Protein 3T4L (pdb70)

B-factor: mean 28.19, std 18.7, range [12.08, 226.77]

Nearest PDB structures (foldseek):
  3t4q-assembly1_A  TM=1.003E+00  e=9.160E-62  Arabidopsis thaliana
  3t4s-assembly1_A  TM=1.003E+00  e=8.574E-62  Arabidopsis thaliana
  3t4t-assembly1_B  TM=9.879E-01  e=2.919E-58  Arabidopsis thaliana
  8if3-assembly1_A  TM=5.049E-01  e=4.029E-02  Homo sapiens
  8hmb-assembly1_E  TM=4.706E-01  e=6.837E-02  Homo sapiens

Solvent-accessible surface area: 26012 Å² total; per-residue (Å²): 136,80,108,49,79,118,103,124,78,77,107,78,0,44,70,29,0,48,80,7,3,134,69,4,60,83,52,3,54,50,1,25,53,11,0,62,11,4,6,14,1,0,4,2,0,36,73,78,42,145,98,49,2,8,72,59,138,7,1,11,49,8,0,58,85,2,43,98,5,7,41,3,20,36,2,1,7,0,4,32,36,2,35,57,177,57,24,151,140,13,28,215,145,58,136,58,62,0,57,19,24,119,185,38,89,93,11,63,112,127,131,36,0,0,0,2,10,11,2,19,97,59,5,59,77,26,51,8,17,3,18,21,48,12,96,67,16,79,85,1,4,46,35,0,12,67,65,24,150,18,3,3,2,30,19,32,141,15,54,112,61,122,56,33,0,1,15,1,5,13,13,4,32,110,99,81,51,53,159,136,30,77,73,137,64,49,46,76,4,1,5,0,4,0,17,4,17,0,8,2,67,42,51,0,106,86,26,12,42,134,40,98,29,45,136,47,10,5,15,24,1,54,2,46,53,82,95,106,76,73,66,65,2,33,34,134,104,79,26,22,180,103,37,47,41,97,1,186,13,96,9,56,9,113,110,30,111,14,53,0,27,0,40,23,83,101,105,95,51,96,119,100,129,108,77,105,74,0,45,62,29,0,48,81,9,3,136,66,4,58,81,56,2,53,43,0,24,53,8,0,62,12,6,6,14,2,0,3,1,0,35,61,75,47,143,111,50,8,6,65,56,141,10,3,14,50,10,1,61,86,2,41,97,3,8,45,6,18,38,3,1,8,0,4,28,38,2,42,57,158,61,30,134,95,18,33,159,148,49,138,49,63,0,60,20,24,117,171,36,73,95,10,69,108,128,132,38,0,0,0,2,10,10,2,19,100,60,5,59,80,22,69,6,20,3,20,21,49,15,98,67,10,78,86,1,5,44,35,0,13,69,65,25,144,15,3,2,2,30,18,28,144,16,55,115,60,121,57,35,0,0,14,1,5,12,12,3,29,99,94,82,51,52,166,144,29,78,73,139,68,45,47,76,3,1,4,0,4,0,18,3,18,2,8,4,78,45,50,3,84,89,41,5,26,138,44,96,37,54,156,47,8,33,23,13,1,34,2,48,53,84,94,104,78,67,67,26,5,23,40,74,152,99,154,143,54,44,39,106,4,164,6,85,11,53,9,110,108,30,112,13,50,0,13,0,89,24,106,181

Organism: Arabidopsis thaliana (NCBI:txid3702)

Sequence (529 aa):
MDDANKIRRREEVLVSMCDQRARMLLQDDQQFFSVSVNHVHALAILVSTFHYHKNPSAIDQEETFAEYTARTAFEERPLLSGVAYAEKVVVNFFEREMMFERRQHNWVVIKTMDRGEPSPVRDEYAPVIFSQDSVSYLESLDMMMMSGEEDRENILRARETGKKAVLTSPFRLLETHHLGVVLTFPVYKSSLPENPTVEERIAATAGYLLGGAFFDVESLVENLLGQLAGNQAIVVHVYDITNASDPLVVMYGNEEADRSLSHESKLDFGDPFRKKHKMICRYHQDDANKIRREEVLVSSMCDQRARMLQDQFFSVSVNHVHALAILLVSTFHYHKNPSAIDQETTFAEYTARTAFERPLLSGVAYAEKVVNFEREEMFERRQQHNWVVIKTMMDRRGEPSPVRDEYAPVIFSQDSVSYLEESLDMMSGEEDRENILRARETGKAVLTSPFRLLETHHLGVVLTFPVYKSSLPENPTVEERRIAATAGYLGGAFDVESLVENNLLGQQLAGNQAIVVHVYDITNASDPLVMYGNQDESLSHEESKLDFGDPFRKKHKMICRYHQQ

Secondary structure (DSSP, 8-state):
--HHHHHHHHHHHHHHHHHHHHHHHHHHHHHHHHHHHHHHHIIIIIIISSS----HHHHHHHHHHTGGG-TTEEEEEEEE-EEGGGHHHHHHHHTS--B-TTT-PBPPP-SEE-BEEEE-GGGGGGBTBBGGGSHHHHHHHHHHHHHSS-EEPPPEEPTTT--EEEEEEEEEE-TTPPSS--HHHHHHTEEEEEEEEE-IIIIIHHHHHTSTTGGGEEEEEEE-SSTTS-EEEE------TT--EEEEE--S-TT--EEEEEEE--/--HHHHHHHHHHHHHHHHHHHHHHHHHHHHHHHHHHHHHHHIIIIIISSS----HHHHHHHHHHTGGG-TTEEEEEEEE-EEGGGHHHHHHHHTS--B-TTT-PBPPP-SEE-BEEEE-GGGGGGBTBBGGGSHHHHHHHHHHHHHSS-EEPPPEEPTTT--EEEEEEEEEE-TTPPSS--HHHHHHHEEEEEEEEEEIIIIIHHHHHTSTTGGGEEEEEEE-SSTTS-EEEES------EEEEEE--S-TT--EEEEEEE--

Foldseek 3Di:
DDPVVVVVVQVVQQVVQQVLQVVVQVLLVQQQVVLVVVLVVCCVQPPVDVHHPDAQVNLQVVCVVCVVSRQQFQWKFWWWKAAQVCQVVVCVVVVHAAAEQVPRHHDDDDRIFTQTRYIHPSVVVSHRYTLCNDPQSVVQFLVQLQVQGKDKGAWFQDPPVRATWIKIKHWHFAPQQDPVHHSVSSVVGTTTIMMTTRRCAPRVCVVLVVDPCSLFKFKWKWWCLPVVDIDTRYGDAQFDPPDKDKHAHDSDHPSIGMIMMMTTND/DVVVVVVVLVVQCVLQQVLQVLVQVLLVQQQVVLVVVLVVCQVQVFVDPPHNDAQVRLQVVCVVCVVSHQQFLWKFWWWKDAQVCQVVVCVVLVHAQAEQPPRHHDDDDRIFTQTGHIHPSVVVRHRYTLCNDPQSVVQFLVQQLVQGKDKGAWFQDPPVRATWIKIKHWHFHPQQDPPHHSVSSVVGTTTIMMTTRRCRPRVCVVSVVDPPNLFKFKWKWWCLPVVDIHTRDGDDDPPDKDKHAHDSDHPSIGMIMIMDTPD

InterPro domains:
  IPR000836 Phosphoribosyltransferase domain [cd06223] (891-974)
  IPR001789 Signal transduction response regulator, receiver domain [PF00072] (947-1067)
  IPR001789 Signal transduction response regulator, receiver domain [PS50110] (786-920)
  IPR001789 Signal transduction response regulator, receiver domain [PS50110] (946-1071)
  IPR001789 Signal transduction response regulator, receiver domain [SM00448] (945-1067)
  IPR003594 Histidine kinase/HSP90-like ATPase domain [PF02518] (679-756)
  IPR003594 Histidine kinase/HSP90-like ATPase domain [SM00387] (584-760)
  IPR003661 Signal transduction histidine kinase, dimerisation/phosphoacceptor domain [PF00512] (472-537)
  IPR003661 Signal transduction histidine kinase, dimerisation/phosphoacceptor domain [SM00388] (472-537)
  IPR003661 Signal transduction histidine kinase, dimerisation/phosphoacceptor domain [cd00082] (472-533)
  IPR004358 Signal transduction histidine kinase-related protein, C-terminal [PR00344] (685-699)
  IPR004358 Signal transduction histidine kinase-related protein, C-terminal [PR00344] (703-713)
  IPR004358 Signal transduction histidine kinase-related protein, C-terminal [PR00344] (720-738)
  IPR005467 Histidine kinase domain [PS50109] (479-760)
  IPR006189 CHASE domain [PF03924] (201-382)
  IPR006189 CHASE domain [PS50839] (198-411)
  IPR006189 CHASE domain [SM01079] (198-384)
  IPR011006 CheY-like superfamily [SSF52172] (781-922)
  IPR011006 CheY-like superfamily [SSF52172] (943-1069)
  IPR036097 Signal transduction histidine kinase, dimerisation/phosphoacceptor domain superfamily [SSF47384] (458-538)

GO terms:
  GO:0009885 transmembrane histidine kinase cytokinin receptor activity (F, IDA)
  GO:0000160 phosphorelay signal transduction system (P, IDA)
  GO:0004673 protein histidine kinase activity (F, EXP)
  GO:0016036 cellular response to phosphate starvation (P, IMP)
  GO:1902358 sulfate transmembrane transport (P, IMP)
  GO:0048509 regulation of meristem development (P, IMP)
  GO:0071329 cellular response to sucrose stimulus (P, IMP)
  GO:0005515 protein binding (F, IPI)
  GO:0043424 protein histidine kinase binding (F, IPI)
  GO:0019899 enzyme binding (F, IPI)
  GO:0019901 protein kinase binding (F, IPI)
  GO:0004673 protein histidine kinase activity (F, IDA)
  GO:0004721 phosphoprotein phosphatase activity (F, IDA)
  GO:0042742 defense response to bacterium (P, IDA)
  GO:0009414 response to water deprivation (P, IEP)
  GO:0009884 cytokinin receptor activity (F, IDA)
  GO:0009736 cytokinin-activated signaling pathway (P, TAS)
  GO:0009884 cytokinin receptor activity (F, TAS)
  GO:0006468 protein phosphorylation (P, IGI)
  GO:0005783 endoplasmic reticulum (C, HDA)

Radius of gyration: 25.96 Å; Cα contacts (8 Å, |Δi|>4): 1117; chains: 2; bounding box: 63×58×78 Å

CATH classification: 6.10.250.1190 (+1 more: 3.30.450.350)

Structure (mmCIF, N/CA/C/O backbone):
data_3T4L
#
_entry.id   3T4L
#
_cell.length_a   59.790
_cell.length_b   59.790
_cell.length_c   297.280
_cell.angle_alpha   90.00
_cell.angle_beta   90.00
_cell.angle_gamma   120.00
#
_symmetry.space_group_name_H-M   'P 32 2 1'
#
loop_
_entity.id
_entity.type
_entity.pdbx_description
1 polymer 'Histidine kinase 4'
2 non-polymer (2E)-2-methyl-4-(9H-purin-6-ylamino)but-2-en-1-ol
3 non-polymer 'MALONATE ION'
4 water water
#
loop_
_atom_site.group_PDB
_atom_site.id
_atom_site.type_symbol
_atom_site.label_atom_id
_atom_site.label_alt_id
_atom_site.label_comp_id
_atom_site.label_asym_id
_atom_site.label_entity_id
_atom_site.label_seq_id
_atom_site.pdbx_PDB_ins_code
_atom_site.Cartn_x
_atom_site.Cartn_y
_atom_site.Cartn_z
_atom_site.occupancy
_atom_site.B_iso_or_equiv
_atom_site.auth_seq_id
_atom_site.auth_comp_id
_atom_site.auth_asym_id
_atom_site.auth_atom_id
_atom_site.pdbx_PDB_model_num
ATOM 1 N N . MET A 1 1 ? -4.256 12.681 71.690 1.00 85.34 126 MET A N 1
ATOM 2 C CA . MET A 1 1 ? -3.177 12.105 72.539 1.00 87.89 126 MET A CA 1
ATOM 3 C C . MET A 1 1 ? -3.100 10.585 72.386 1.00 83.90 126 MET A C 1
ATOM 4 O O . MET A 1 1 ? -2.059 10.050 71.996 1.00 81.93 126 MET A O 1
ATOM 6 N N . ASP A 1 2 ? -4.222 9.918 72.673 1.00 83.52 127 ASP A N 1
ATOM 7 C CA . ASP A 1 2 ? -4.312 8.447 72.846 1.00 81.47 127 ASP A CA 1
ATOM 8 C C . ASP A 1 2 ? -3.543 7.618 71.805 1.00 75.64 127 ASP A C 1
ATOM 9 O O . ASP A 1 2 ? -3.465 8.004 70.632 1.00 71.32 127 ASP A O 1
ATOM 14 N N . ASP A 1 3 ? -2.988 6.479 72.237 1.00 75.24 128 ASP A N 1
ATOM 15 C CA . ASP A 1 3 ? -2.349 5.526 71.312 1.00 71.09 128 ASP A CA 1
ATOM 16 C C . ASP A 1 3 ? -3.368 4.916 70.336 1.00 66.16 128 ASP A C 1
ATOM 17 O O . ASP A 1 3 ? -3.081 4.769 69.151 1.00 63.27 128 ASP A O 1
ATOM 22 N N . ALA A 1 4 ? -4.552 4.562 70.835 1.00 66.30 129 ALA A N 1
ATOM 23 C CA . ALA A 1 4 ? -5.626 4.037 69.975 1.00 62.91 129 ALA A CA 1
ATOM 24 C C . ALA A 1 4 ? -6.062 5.073 68.932 1.00 60.37 129 ALA A C 1
ATOM 25 O O . ALA A 1 4 ? -6.264 4.745 67.756 1.00 57.21 129 ALA A O 1
ATOM 27 N N . ASN A 1 5 ? -6.206 6.321 69.372 1.00 62.06 130 ASN A N 1
ATOM 28 C CA . ASN A 1 5 ? -6.557 7.430 68.476 1.00 60.57 130 ASN A CA 1
ATOM 29 C C . ASN A 1 5 ? -5.479 7.738 67.439 1.00 57.45 130 ASN A C 1
ATOM 30 O O . ASN A 1 5 ? -5.796 8.200 66.331 1.00 54.70 130 ASN A O 1
ATOM 35 N N . LYS A 1 6 ? -4.218 7.480 67.801 1.00 57.63 131 LYS A N 1
ATOM 36 C CA . LYS A 1 6 ? -3.093 7.632 66.874 1.00 55.98 131 LYS A CA 1
ATOM 37 C C . LYS A 1 6 ? -3.104 6.585 65.759 1.00 52.89 131 LYS A C 1
ATOM 38 O O . LYS A 1 6 ? -2.749 6.902 64.623 1.00 51.09 131 LYS A O 1
ATOM 44 N N . ILE A 1 7 ? -3.488 5.344 66.064 1.00 51.91 132 ILE A N 1
ATOM 45 C CA . ILE A 1 7 ? -3.594 4.319 65.011 1.00 50.11 132 ILE A CA 1
ATOM 46 C C . ILE A 1 7 ? -4.641 4.735 63.971 1.00 47.78 132 ILE A C 1
ATOM 47 O O . ILE A 1 7 ? -4.390 4.652 62.767 1.00 46.88 132 ILE A O 1
ATOM 52 N N . ARG A 1 8 ? -5.785 5.216 64.443 1.00 47.55 133 ARG A N 1
ATOM 53 C CA . ARG A 1 8 ? -6.842 5.711 63.559 1.00 46.94 133 ARG A CA 1
ATOM 54 C C . ARG A 1 8 ? -6.410 6.955 62.759 1.00 45.91 133 ARG A C 1
ATOM 55 O O . ARG A 1 8 ? -6.774 7.106 61.589 1.00 44.66 133 ARG A O 1
ATOM 63 N N . ARG A 1 9 ? -5.663 7.844 63.408 1.00 46.19 134 ARG A N 1
ATOM 64 C CA A ARG A 1 9 ? -5.053 9.015 62.760 0.33 46.23 134 ARG A CA 1
ATOM 65 C CA B ARG A 1 9 ? -5.086 9.017 62.738 0.67 46.23 134 ARG A CA 1
ATOM 66 C C . ARG A 1 9 ? -4.203 8.608 61.556 1.00 45.49 134 ARG A C 1
ATOM 67 O O . ARG A 1 9 ? -4.285 9.218 60.474 1.00 44.96 134 ARG A O 1
ATOM 82 N N . GLU A 1 10 ? -3.378 7.576 61.739 1.00 46.47 135 GLU A N 1
ATOM 83 C CA . GLU A 1 10 ? -2.545 7.083 60.647 1.00 48.00 135 GLU A CA 1
ATOM 84 C C . GLU A 1 10 ? -3.396 6.409 59.581 1.00 47.96 135 GLU A C 1
ATOM 85 O O . GLU A 1 10 ? -3.147 6.580 58.392 1.00 47.68 135 GLU A O 1
ATOM 91 N N . GLU A 1 11 ? -4.400 5.647 60.005 1.00 24.99 136 GLU A N 1
ATOM 92 C CA . GLU A 1 11 ? -5.311 4.992 59.049 1.00 25.39 136 GLU A CA 1
ATOM 93 C C . GLU A 1 11 ? -5.981 5.997 58.121 1.00 24.06 136 GLU A C 1
ATOM 94 O O . GLU A 1 11 ? -6.150 5.726 56.914 1.00 23.52 136 GLU A O 1
ATOM 100 N N . VAL A 1 12 ? -6.377 7.145 58.674 1.00 23.48 137 VAL A N 1
ATOM 101 C CA . VAL A 1 12 ? -7.039 8.190 57.887 1.00 22.57 137 VAL A CA 1
ATOM 102 C C . VAL A 1 12 ? -6.021 8.811 56.906 1.00 22.31 137 VAL A C 1
ATOM 103 O O . VAL A 1 12 ? -6.347 9.036 55.746 1.00 22.10 137 VAL A O 1
ATOM 107 N N . LEU A 1 13 ? -4.807 9.087 57.372 1.00 22.21 138 LEU A N 1
ATOM 108 C CA . LEU A 1 13 ? -3.759 9.679 56.509 1.00 22.19 138 LEU A CA 1
ATOM 109 C C . LEU A 1 13 ? -3.488 8.755 55.321 1.00 23.11 138 LEU A C 1
ATOM 110 O O . LEU A 1 13 ? -3.417 9.227 54.161 1.00 22.60 138 LEU A O 1
ATOM 115 N N . VAL A 1 14 ? -3.328 7.462 55.590 1.00 23.83 139 VAL A N 1
ATOM 116 C CA . VAL A 1 14 ? -3.108 6.470 54.544 1.00 24.24 139 VAL A CA 1
ATOM 117 C C . VAL A 1 14 ? -4.223 6.504 53.497 1.00 23.54 139 VAL A C 1
ATOM 118 O O . VAL A 1 14 ? -3.977 6.572 52.284 1.00 23.43 139 VAL A O 1
ATOM 122 N N . SER A 1 15 ? -5.460 6.426 53.981 1.00 23.04 140 SER A N 1
ATOM 123 C CA . SER A 1 15 ? -6.634 6.444 53.104 1.00 22.62 140 SER A CA 1
ATOM 124 C C . SER A 1 15 ? -6.712 7.722 52.269 1.00 21.54 140 SER A C 1
ATOM 125 O O . SER A 1 15 ? -6.970 7.663 51.052 1.00 21.82 140 SER A O 1
ATOM 128 N N . MET A 1 16 ? -6.491 8.867 52.899 1.00 21.13 141 MET A N 1
ATOM 129 C CA . MET A 1 16 ? -6.579 10.166 52.219 1.00 21.06 141 MET A CA 1
ATOM 130 C C . MET A 1 16 ? -5.495 10.323 51.157 1.00 21.38 141 MET A C 1
ATOM 131 O O . MET A 1 16 ? -5.752 10.826 50.058 1.00 20.90 141 MET A O 1
ATOM 136 N N . CYS A 1 17 ? -4.293 9.891 51.513 1.00 21.99 142 CYS A N 1
ATOM 137 C CA . CYS A 1 17 ? -3.155 9.990 50.614 1.00 22.15 142 CYS A CA 1
ATOM 138 C C . CYS A 1 17 ? -3.337 9.035 49.440 1.00 23.05 142 CYS A C 1
ATOM 139 O O . CYS A 1 17 ? -3.195 9.432 48.268 1.00 22.82 142 CYS A O 1
ATOM 142 N N . ASP A 1 18 ? -3.650 7.786 49.731 1.00 22.36 143 ASP A N 1
ATOM 143 C CA . ASP A 1 18 ? -3.862 6.794 48.672 1.00 22.94 143 ASP A CA 1
ATOM 144 C C . ASP A 1 18 ? -4.965 7.229 47.727 1.00 21.54 143 ASP A C 1
ATOM 145 O O . ASP A 1 18 ? -4.853 7.016 46.510 1.00 21.86 143 ASP A O 1
ATOM 150 N N . GLN A 1 19 ? -6.033 7.833 48.249 1.00 20.40 144 GLN A N 1
ATOM 151 C CA . GLN A 1 19 ? -7.109 8.274 47.369 1.00 20.34 144 GLN A CA 1
ATOM 152 C C . GLN A 1 19 ? -6.646 9.401 46.450 1.00 20.06 144 GLN A C 1
ATOM 153 O O . GLN A 1 19 ? -6.960 9.410 45.256 1.00 21.10 144 GLN A O 1
ATOM 159 N N . ARG A 1 20 ? -5.906 10.350 47.002 1.00 20.11 145 ARG A N 1
ATOM 160 C CA . ARG A 1 20 ? -5.401 11.457 46.198 1.00 19.78 145 ARG A CA 1
ATOM 161 C C . ARG A 1 20 ? -4.430 10.963 45.122 1.00 19.83 145 ARG A C 1
ATOM 162 O O . ARG A 1 20 ? -4.453 11.466 43.985 1.00 19.18 145 ARG A O 1
ATOM 170 N N . ALA A 1 21 ? -3.594 9.984 45.472 1.00 20.14 146 ALA A N 1
ATOM 171 C CA . ALA A 1 21 ? -2.668 9.406 44.493 1.00 20.83 146 ALA A CA 1
ATOM 172 C C . ALA A 1 21 ? -3.439 8.724 43.354 1.00 20.56 146 ALA A C 1
ATOM 173 O O . ALA A 1 21 ? -3.108 8.920 42.185 1.00 19.58 146 ALA A O 1
ATOM 175 N N . ARG A 1 22 ? -4.466 7.958 43.686 1.00 20.97 147 ARG A N 1
ATOM 176 C CA . ARG A 1 22 ? -5.267 7.262 42.681 1.00 21.70 147 ARG A CA 1
ATOM 177 C C . ARG A 1 22 ? -5.887 8.288 41.752 1.00 20.81 147 ARG A C 1
ATOM 178 O O . ARG A 1 22 ? -5.882 8.101 40.533 1.00 20.19 147 ARG A O 1
ATOM 186 N N . MET A 1 23 ? -6.418 9.365 42.325 1.00 20.64 148 MET A N 1
ATOM 187 C CA . MET A 1 23 ? -7.093 10.400 41.536 1.00 20.96 148 MET A CA 1
ATOM 188 C C . MET A 1 23 ? -6.125 11.076 40.580 1.00 20.34 148 MET A C 1
ATOM 189 O O . MET A 1 23 ? -6.446 11.292 39.396 1.00 20.93 148 MET A O 1
ATOM 194 N N . LEU A 1 24 ? -4.939 11.399 41.070 1.00 19.59 149 LEU A N 1
ATOM 195 C CA A LEU A 1 24 ? -3.942 12.049 40.252 0.50 19.21 149 LEU A CA 1
ATOM 196 C CA B LEU A 1 24 ? -3.928 12.062 40.232 0.50 19.70 149 LEU A CA 1
ATOM 197 C C . LEU A 1 24 ? -3.500 11.124 39.122 1.00 19.21 149 LEU A C 1
ATOM 198 O O . LEU A 1 24 ? -3.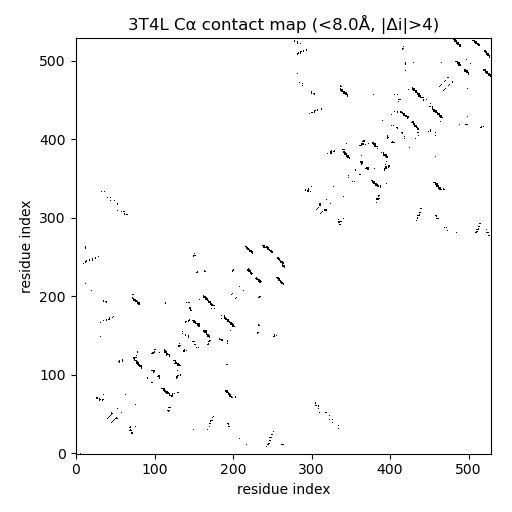412 11.526 37.960 1.00 19.18 149 LEU A O 1
ATOM 207 N N . GLN A 1 25 ? -3.223 9.874 39.463 1.00 19.64 150 GLN A N 1
ATOM 208 C CA . GLN A 1 25 ? -2.756 8.893 38.484 1.00 19.72 150 GLN A CA 1
ATOM 209 C C . GLN A 1 25 ? -3.841 8.662 37.424 1.00 19.78 150 GLN A C 1
ATOM 210 O O . GLN A 1 25 ? -3.555 8.607 36.224 1.00 18.89 150 GLN A O 1
ATOM 216 N N . ASP A 1 26 ? -5.087 8.529 37.848 1.00 19.38 151 ASP A N 1
ATOM 217 C CA A ASP A 1 26 ? -6.170 8.259 36.906 0.61 20.43 151 ASP A CA 1
ATOM 218 C CA B ASP A 1 26 ? -6.185 8.281 36.902 0.39 20.38 151 ASP A CA 1
ATOM 219 C C . ASP A 1 26 ? -6.409 9.455 35.976 1.00 19.84 151 ASP A C 1
ATOM 220 O O . ASP A 1 26 ? -6.581 9.285 34.759 1.00 20.48 151 ASP A O 1
ATOM 229 N N . GLN A 1 27 ? -6.417 10.658 36.538 1.00 19.51 152 GLN A N 1
ATOM 230 C CA A GLN A 1 27 ? -6.567 11.911 35.790 0.35 19.90 152 GLN A CA 1
ATOM 231 C CA B GLN A 1 27 ? -6.649 11.821 35.714 0.65 19.79 152 GLN A CA 1
ATOM 232 C C . GLN A 1 27 ? -5.499 12.047 34.723 1.00 19.65 152 GLN A C 1
ATOM 233 O O . GLN A 1 27 ? -5.734 12.478 33.583 1.00 19.89 152 GLN A O 1
ATOM 244 N N . PHE A 1 28 ? -4.269 11.726 35.107 1.00 19.03 153 PHE A N 1
ATOM 245 C CA A PHE A 1 28 ? -3.155 11.854 34.184 0.54 19.17 153 PHE A CA 1
ATOM 246 C CA B PHE A 1 28 ? -3.113 11.803 34.230 0.46 18.90 153 PHE A CA 1
ATOM 247 C C . PHE A 1 28 ? -3.297 10.817 33.075 1.00 18.43 153 PHE A C 1
ATOM 248 O O . PHE A 1 28 ? -3.065 11.129 31.904 1.00 18.48 153 PHE A O 1
ATOM 263 N N . SER A 1 29 ? -3.679 9.608 33.434 1.00 17.91 154 SER A N 1
ATOM 264 C CA . SER A 1 29 ? -3.891 8.540 32.464 1.00 18.73 154 SER A CA 1
ATOM 265 C C . SER A 1 29 ? -4.947 8.916 31.426 1.00 17.76 154 SER A C 1
ATOM 266 O O . SER A 1 29 ? -4.744 8.709 30.200 1.00 17.74 154 SER A O 1
ATOM 269 N N . VAL A 1 30 ? -6.043 9.491 31.895 1.00 18.33 155 VAL A N 1
ATOM 270 C CA . VAL A 1 30 ? -7.110 9.957 30.990 1.00 19.09 155 VAL A CA 1
ATOM 271 C C . VAL A 1 30 ? -6.566 10.992 30.019 1.00 18.85 155 VAL A C 1
ATOM 272 O O . VAL A 1 30 ? -6.813 10.926 28.789 1.00 18.91 155 VAL A O 1
ATOM 276 N N . SER A 1 31 ? -5.775 11.925 30.531 1.00 17.89 156 SER A N 1
ATOM 277 C CA . SER A 1 31 ? -5.180 12.952 29.685 1.00 18.44 156 SER A CA 1
ATOM 278 C C . SER A 1 31 ? -4.195 12.393 28.688 1.00 18.64 156 SER A C 1
ATOM 279 O O . SER A 1 31 ? -4.198 12.780 27.487 1.00 18.48 156 SER A O 1
ATOM 282 N N . VAL A 1 32 ? -3.332 11.480 29.116 1.00 18.12 157 VAL A N 1
ATOM 283 C CA . VAL A 1 32 ? -2.389 10.855 28.199 1.00 17.64 157 VAL A CA 1
ATOM 284 C C . VAL A 1 32 ? -3.153 10.166 27.051 1.00 17.40 157 VAL A C 1
ATOM 285 O O . VAL A 1 32 ? -2.777 10.305 25.878 1.00 17.58 157 VAL A O 1
ATOM 289 N N . ASN A 1 33 ? -4.221 9.448 27.382 1.00 16.63 158 ASN A N 1
ATOM 290 C CA . ASN A 1 33 ? -4.938 8.697 26.363 1.00 17.47 158 ASN A CA 1
ATOM 291 C C . ASN A 1 33 ? -5.586 9.633 25.361 1.00 16.68 158 ASN A C 1
ATOM 292 O O . ASN A 1 33 ? -5.651 9.299 24.183 1.00 17.33 158 ASN A O 1
ATOM 297 N N . HIS A 1 34 ? -6.039 10.793 25.817 1.00 17.09 159 HIS A N 1
ATOM 298 C CA . HIS A 1 34 ? -6.738 11.713 24.887 1.00 17.76 159 HIS A CA 1
ATOM 299 C C . HIS A 1 34 ? -5.739 12.487 24.069 1.00 18.42 159 HIS A C 1
ATOM 300 O O . HIS A 1 34 ? -5.973 12.767 22.881 1.00 18.73 159 HIS A O 1
ATOM 307 N N . VAL A 1 35 ? -4.567 12.766 24.636 1.00 16.65 160 VAL A N 1
ATOM 308 C CA . VAL A 1 35 ? -3.452 13.253 23.801 1.00 17.10 160 VAL A CA 1
ATOM 309 C C . VAL A 1 35 ? -3.049 12.243 22.715 1.00 16.33 160 VAL A C 1
ATOM 310 O O . VAL A 1 35 ? -2.734 12.624 21.565 1.00 17.02 160 VAL A O 1
ATOM 314 N N . HIS A 1 36 ? -3.018 10.958 23.036 1.00 16.27 161 HIS A N 1
ATOM 315 C CA . HIS A 1 36 ? -2.726 9.933 22.059 1.00 16.50 161 HIS A CA 1
ATOM 316 C C . HIS A 1 36 ? -3.750 10.041 20.888 1.00 15.91 161 HIS A C 1
ATOM 317 O O . HIS A 1 36 ? -3.366 10.009 19.725 1.00 15.42 161 HIS A O 1
ATOM 324 N N . ALA A 1 37 ? -5.024 10.223 21.216 1.00 15.38 162 ALA A N 1
ATOM 325 C CA . ALA A 1 37 ? -6.052 10.366 20.190 1.00 16.13 162 ALA A CA 1
ATOM 326 C C . ALA A 1 37 ? -5.776 11.579 19.312 1.00 16.11 162 ALA A C 1
ATOM 327 O O . ALA A 1 37 ? -6.030 11.537 18.086 1.00 15.76 162 ALA A O 1
ATOM 329 N N . LEU A 1 38 ? -5.327 12.683 19.894 1.00 15.52 163 LEU A N 1
ATOM 330 C CA . LEU A 1 38 ? -4.939 13.869 19.105 1.00 15.54 163 LEU A CA 1
ATOM 331 C C . LEU A 1 38 ? -3.789 13.584 18.143 1.00 15.63 163 LEU A C 1
ATOM 332 O O . LEU A 1 38 ? -3.743 14.121 17.043 1.00 15.59 163 LEU A O 1
ATOM 337 N N . ALA A 1 39 ? -2.798 12.805 18.583 1.00 15.23 164 ALA A N 1
ATOM 338 C CA . ALA A 1 39 ? -1.721 12.449 17.679 1.00 14.96 164 ALA A CA 1
ATOM 339 C C . ALA A 1 39 ? -2.269 11.669 16.465 1.00 14.55 164 ALA A C 1
ATOM 340 O O . ALA A 1 39 ? -1.854 11.879 15.311 1.00 14.34 164 ALA A O 1
ATOM 342 N N . ILE A 1 40 ? -3.195 10.757 16.716 1.00 14.92 165 ILE A N 1
ATOM 343 C CA . ILE A 1 40 ? -3.869 9.993 15.669 1.00 14.10 165 ILE A CA 1
ATOM 344 C C . ILE A 1 40 ? -4.707 10.929 14.776 1.00 14.72 165 ILE A C 1
ATOM 345 O O . ILE A 1 40 ? -4.732 10.769 13.550 1.00 14.96 165 ILE A O 1
ATOM 350 N N . LEU A 1 41 ? -5.372 11.887 15.411 1.00 15.25 166 LEU A N 1
ATOM 351 C CA . LEU A 1 41 ? -6.182 12.908 14.675 1.00 14.89 166 LEU A CA 1
ATOM 352 C C . LEU A 1 41 ? -5.269 13.654 13.691 1.00 13.66 166 LEU A C 1
ATOM 353 O O . LEU A 1 41 ? -5.611 13.832 12.503 1.00 13.61 166 LEU A O 1
ATOM 358 N N . VAL A 1 42 ? -4.106 14.126 14.138 1.00 14.31 167 VAL A N 1
ATOM 359 C CA . VAL A 1 42 ? -3.196 14.856 13.242 1.00 13.84 167 VAL A CA 1
ATOM 360 C C . VAL A 1 42 ? -2.739 13.924 12.109 1.00 14.24 167 VAL A C 1
ATOM 361 O O . VAL A 1 42 ? -2.730 14.311 10.933 1.00 14.04 167 VAL A O 1
ATOM 365 N N . SER A 1 43 ? -2.385 12.687 12.436 1.00 14.21 168 SER A N 1
ATOM 366 C CA . SER A 1 43 ? -1.943 11.758 11.403 1.00 14.10 168 SER A CA 1
ATOM 367 C C . SER A 1 43 ? -3.031 11.526 10.364 1.00 14.90 168 SER A C 1
ATOM 368 O O . SER A 1 43 ? -2.785 11.632 9.166 1.00 15.02 168 SER A O 1
ATOM 371 N N . THR A 1 44 ? -4.262 11.300 10.812 1.00 14.20 169 THR A N 1
ATOM 372 C CA . THR A 1 44 ? -5.360 10.905 9.931 1.00 15.96 169 THR A CA 1
ATOM 373 C C . THR A 1 44 ? -5.860 12.118 9.141 1.00 15.61 169 THR A C 1
ATOM 374 O O . THR A 1 44 ? -6.032 12.019 7.921 1.00 17.14 169 THR A O 1
ATOM 378 N N . PHE A 1 45 ? -6.060 13.241 9.810 1.00 15.39 170 PHE A N 1
ATOM 379 C CA . PHE A 1 45 ? -6.771 14.372 9.176 1.00 15.94 170 PHE A CA 1
ATOM 380 C C . PHE A 1 45 ? -5.848 15.381 8.550 1.00 16.83 170 PHE A C 1
ATOM 381 O O . PHE A 1 45 ? -6.292 16.111 7.640 1.00 18.10 170 PHE A O 1
ATOM 389 N N . HIS A 1 46 ? -4.596 15.473 8.996 1.00 15.70 171 HIS A N 1
ATOM 390 C CA . HIS A 1 46 ? -3.652 16.434 8.410 1.00 16.45 171 HIS A CA 1
ATOM 391 C C . HIS A 1 46 ? -2.750 15.746 7.377 1.00 17.26 171 HIS A C 1
ATOM 392 O O . HIS A 1 46 ? -2.634 16.230 6.239 1.00 19.96 171 HIS A O 1
ATOM 399 N N . TYR A 1 47 ? -2.148 14.600 7.708 1.00 14.97 172 TYR A N 1
ATOM 400 C CA . TYR A 1 47 ? -1.202 13.957 6.822 1.00 16.89 172 TYR A CA 1
ATOM 401 C C . TYR A 1 47 ? -1.867 13.028 5.845 1.00 18.07 172 TYR A C 1
ATOM 402 O O . TYR A 1 47 ? -1.655 13.171 4.626 1.00 21.60 172 TYR A O 1
ATOM 411 N N . HIS A 1 48 ? -2.713 12.122 6.308 1.00 17.74 173 HIS A N 1
ATOM 412 C CA . HIS A 1 48 ? -3.266 11.135 5.421 1.00 18.07 173 HIS A CA 1
ATOM 413 C C . HIS A 1 48 ? -4.297 11.742 4.461 1.00 18.38 173 HIS A C 1
ATOM 414 O O . HIS A 1 48 ? -4.345 11.364 3.287 1.00 22.66 173 HIS A O 1
ATOM 421 N N . LYS A 1 49 ? -5.087 12.692 4.933 1.00 17.25 174 LYS A N 1
ATOM 422 C CA . LYS A 1 49 ? -6.167 13.233 4.112 1.00 17.89 174 LYS A CA 1
ATOM 423 C C . LYS A 1 49 ? -5.556 14.203 3.100 1.00 17.85 174 LYS A C 1
ATOM 424 O O . LYS A 1 49 ? -4.620 14.958 3.427 1.00 18.90 174 LYS A O 1
ATOM 430 N N . ASN A 1 50 ? -6.020 14.100 1.862 1.00 18.74 175 ASN A N 1
ATOM 431 C CA . ASN A 1 50 ? -5.553 14.940 0.767 1.00 18.22 175 ASN A CA 1
ATOM 432 C C . ASN A 1 50 ? -6.791 15.677 0.236 1.00 18.93 175 ASN A C 1
ATOM 433 O O . ASN A 1 50 ? -7.644 15.073 -0.432 1.00 21.53 175 ASN A O 1
ATOM 438 N N . PRO A 1 51 ? -6.911 16.971 0.565 1.00 18.06 176 PRO A N 1
ATOM 439 C CA . PRO A 1 51 ? -6.000 17.849 1.272 1.00 17.59 176 PRO A CA 1
ATOM 440 C C . PRO A 1 51 ? -6.181 17.748 2.774 1.00 17.10 176 PRO A C 1
ATOM 441 O O . PRO A 1 51 ? -7.217 17.229 3.213 1.00 17.60 176 PRO A O 1
ATOM 445 N N . SER A 1 52 ? -5.210 18.251 3.530 1.00 15.93 177 SER A N 1
ATOM 446 C CA . SER A 1 52 ? -5.359 18.384 4.984 1.00 15.37 177 SER A CA 1
ATOM 447 C C . SER A 1 52 ? -6.678 19.053 5.384 1.00 17.65 177 SER A C 1
ATOM 448 O O . SER A 1 52 ? -7.112 20.042 4.786 1.00 19.08 177 SER A O 1
ATOM 451 N N . ALA A 1 53 ? -7.283 18.506 6.427 1.00 17.86 178 ALA A N 1
ATOM 452 C CA . ALA A 1 53 ? -8.484 19.081 7.051 1.00 18.74 178 ALA A CA 1
ATOM 453 C C . ALA A 1 53 ? -8.124 19.920 8.265 1.00 18.64 178 ALA A C 1
ATOM 454 O O . ALA A 1 53 ? -8.996 20.518 8.880 1.00 20.67 178 ALA A O 1
ATOM 456 N N . ILE A 1 54 ? -6.865 19.940 8.660 1.00 17.75 179 ILE A N 1
ATOM 457 C CA . ILE A 1 54 ? -6.497 20.691 9.847 1.00 18.65 179 ILE A CA 1
ATOM 458 C C . ILE A 1 54 ? -5.674 21.926 9.528 1.00 19.02 179 ILE A C 1
ATOM 459 O O . ILE A 1 54 ? -4.563 21.825 9.038 1.00 19.81 179 ILE A O 1
ATOM 464 N N . ASP A 1 55 ? -6.255 23.086 9.778 1.00 20.35 180 ASP A N 1
ATOM 465 C CA . ASP A 1 55 ? -5.514 24.337 9.881 1.00 20.85 180 ASP A CA 1
ATOM 466 C C . ASP A 1 55 ? -5.525 24.753 11.349 1.00 20.48 180 ASP A C 1
ATOM 467 O O . ASP A 1 55 ? -6.107 24.059 12.204 1.00 19.96 180 ASP A O 1
ATOM 472 N N . GLN A 1 56 ? -4.837 25.838 11.664 1.00 21.20 181 GLN A N 1
ATOM 473 C CA . GLN A 1 56 ? -4.763 26.324 13.043 1.00 20.31 181 GLN A CA 1
ATOM 474 C C . GLN A 1 56 ? -6.165 26.522 13.621 1.00 21.36 181 GLN A C 1
ATOM 475 O O . GLN A 1 56 ? -6.453 26.097 14.738 1.00 21.01 181 GLN A O 1
ATOM 481 N N . GLU A 1 57 ? -7.042 27.132 12.839 1.00 22.85 182 GLU A N 1
ATOM 482 C CA A GLU A 1 57 ? -8.403 27.416 13.307 0.61 23.25 182 GLU A CA 1
ATOM 483 C CA B GLU A 1 57 ? -8.380 27.423 13.286 0.39 22.97 182 GLU A CA 1
ATOM 484 C C . GLU A 1 57 ? -9.119 26.123 13.697 1.00 22.63 182 GLU A C 1
ATOM 485 O O . GLU A 1 57 ? -9.785 26.044 14.741 1.00 22.67 182 GLU A O 1
ATOM 496 N N . THR A 1 58 ? -9.000 25.093 12.882 1.00 21.01 183 THR A N 1
ATOM 497 C CA . THR A 1 58 ? -9.636 23.822 13.165 1.00 20.55 183 THR A CA 1
ATOM 498 C C . THR A 1 58 ? -9.046 23.129 14.401 1.00 18.92 183 THR A C 1
ATOM 499 O O . THR A 1 58 ? -9.779 22.577 15.240 1.00 18.70 183 THR A O 1
ATOM 503 N N . PHE A 1 59 ? -7.717 23.123 14.496 1.00 18.15 184 PHE A N 1
ATOM 504 C CA . PHE A 1 59 ? -7.056 22.570 15.651 1.00 17.71 184 PHE A CA 1
ATOM 505 C C . PHE A 1 59 ? -7.475 23.276 16.932 1.00 18.61 184 PHE A C 1
ATOM 506 O O . PHE A 1 59 ? -7.793 22.617 17.926 1.00 19.00 184 PHE A O 1
ATOM 514 N N . ALA A 1 60 ? -7.498 24.600 16.890 1.00 19.71 185 ALA A N 1
ATOM 515 C CA . ALA A 1 60 ? -7.912 25.369 18.054 1.00 20.14 185 ALA A CA 1
ATOM 516 C C . ALA A 1 60 ? -9.339 25.037 18.480 1.00 20.62 185 ALA A C 1
ATOM 517 O O . ALA A 1 60 ? -9.620 24.883 19.672 1.00 19.98 185 ALA A O 1
ATOM 519 N N . GLU A 1 61 ? -10.256 24.917 17.517 1.00 21.22 186 GLU A N 1
ATOM 520 C CA . GLU A 1 61 ? -11.650 24.646 17.857 1.00 22.46 186 GLU A CA 1
ATOM 521 C C . GLU A 1 61 ? -11.783 23.277 18.465 1.00 21.34 186 GLU A C 1
ATOM 522 O O . GLU A 1 61 ? -12.389 23.099 19.514 1.00 22.06 186 GLU A O 1
ATOM 528 N N . TYR A 1 62 ? -11.247 22.274 17.789 1.00 19.87 187 TYR A N 1
ATOM 529 C CA . TYR A 1 62 ? -11.396 20.925 18.259 1.00 19.51 187 TYR A CA 1
ATOM 530 C C . TYR A 1 62 ? -10.803 20.765 19.652 1.00 19.53 187 TYR A C 1
ATOM 531 O O . TYR A 1 62 ? -11.406 20.133 20.506 1.00 20.02 187 TYR A O 1
ATOM 540 N N . THR A 1 63 ? -9.613 21.323 19.878 1.00 18.54 188 THR A N 1
ATOM 541 C CA . THR A 1 63 ? -8.965 21.157 21.165 1.00 17.82 188 THR A CA 1
ATOM 542 C C . THR A 1 63 ? -9.652 21.964 22.265 1.00 19.36 188 THR A C 1
ATOM 543 O O . THR A 1 63 ? -9.722 21.497 23.397 1.00 19.95 188 THR A O 1
ATOM 547 N N . ALA A 1 64 ? -10.196 23.136 21.934 1.00 19.50 189 ALA A N 1
ATOM 548 C CA . ALA A 1 64 ? -10.951 23.897 22.918 1.00 20.50 189 ALA A CA 1
ATOM 549 C C . ALA A 1 64 ? -12.196 23.076 23.333 1.00 21.66 189 ALA A C 1
ATOM 550 O O . ALA A 1 64 ? -12.469 22.878 24.524 1.00 23.50 189 ALA A O 1
ATOM 552 N N . ARG A 1 65 ? -12.950 22.580 22.353 1.00 21.36 190 ARG A N 1
ATOM 553 C CA . ARG A 1 65 ? -14.201 21.868 22.636 1.00 21.83 190 ARG A CA 1
ATOM 554 C C . ARG A 1 65 ? -13.958 20.562 23.390 1.00 21.22 190 ARG A C 1
ATOM 555 O O . ARG A 1 65 ? -14.842 20.078 24.093 1.00 23.80 190 ARG A O 1
ATOM 563 N N . THR A 1 66 ? -12.758 20.002 23.260 1.00 20.59 191 THR A N 1
ATOM 564 C CA . THR A 1 66 ? -12.411 18.775 23.964 1.00 20.49 191 THR A CA 1
ATOM 565 C C . THR A 1 66 ? -11.488 18.977 25.167 1.00 21.38 191 THR A C 1
ATOM 566 O O . THR A 1 66 ? -10.945 18.011 25.692 1.00 21.81 191 THR A O 1
ATOM 570 N N . ALA A 1 67 ? -11.324 20.214 25.617 1.00 22.08 192 ALA A N 1
ATOM 571 C CA . ALA A 1 67 ? -10.392 20.474 26.725 1.00 22.78 192 ALA A CA 1
ATOM 572 C C . ALA A 1 67 ? -10.747 19.642 27.957 1.00 23.79 192 ALA A C 1
ATOM 573 O O . ALA A 1 67 ? -9.881 19.253 28.716 1.00 22.78 192 ALA A O 1
ATOM 575 N N . PHE A 1 68 ? -12.032 19.353 28.138 1.00 25.08 193 PHE A N 1
ATOM 576 C CA . PHE A 1 68 ? -12.525 18.557 29.271 1.00 26.23 193 PHE A CA 1
ATOM 577 C C . PHE A 1 68 ? -12.019 17.114 29.277 1.00 26.05 193 PHE A C 1
ATOM 578 O O . PHE A 1 68 ? -12.051 16.457 30.311 1.00 27.36 193 PHE A O 1
ATOM 586 N N . GLU A 1 69 ? -11.582 16.623 28.123 1.00 24.45 194 GLU A N 1
ATOM 587 C CA A GLU A 1 69 ? -11.051 15.263 27.987 0.50 23.67 194 GLU A CA 1
ATOM 588 C CA B GLU A 1 69 ? -11.064 15.265 28.012 0.50 24.54 194 GLU A CA 1
ATOM 589 C C . GLU A 1 69 ? -9.633 15.159 28.537 1.00 23.64 194 GLU A C 1
ATOM 590 O O . GLU A 1 69 ? -9.073 14.050 28.651 1.00 24.16 194 GLU A O 1
ATOM 601 N N . ARG A 1 70 ? -9.010 16.309 28.800 1.00 22.40 195 ARG A N 1
ATOM 602 C CA . ARG A 1 70 ? -7.608 16.329 29.171 1.00 21.73 195 ARG A CA 1
ATOM 603 C C . ARG A 1 70 ? -7.418 17.109 30.471 1.00 22.28 195 ARG A C 1
ATOM 604 O O . ARG A 1 70 ? -6.806 18.200 30.486 1.00 20.50 195 ARG A O 1
ATOM 612 N N . PRO A 1 71 ? -7.909 16.531 31.567 1.00 23.74 196 PRO A N 1
ATOM 613 C CA . PRO A 1 71 ? -8.014 17.328 32.783 1.00 26.04 196 PRO A CA 1
ATOM 614 C C . PRO A 1 71 ? -6.752 17.908 33.338 1.00 27.47 196 PRO A C 1
ATOM 615 O O . PRO A 1 71 ? -6.804 18.954 33.992 1.00 30.92 196 PRO A O 1
ATOM 619 N N . LEU A 1 72 ? -5.624 17.275 33.184 1.00 26.05 197 LEU A N 1
ATOM 620 C CA . LEU A 1 72 ? -4.493 17.944 33.896 1.00 26.83 197 LEU A CA 1
ATOM 621 C C . LEU A 1 72 ? -3.631 18.838 32.967 1.00 25.79 197 LEU A C 1
ATOM 622 O O . LEU A 1 72 ? -2.579 19.407 33.355 1.00 25.36 197 LEU A O 1
ATOM 627 N N . LEU A 1 73 ? -4.130 19.053 31.762 1.00 24.24 198 LEU A N 1
ATOM 628 C CA . LEU A 1 73 ? -3.352 19.795 30.773 1.00 23.01 198 LEU A CA 1
ATOM 629 C C . LEU A 1 73 ? -3.807 21.235 30.609 1.00 23.49 198 LEU A C 1
ATOM 630 O O . LEU A 1 73 ? -5.010 21.532 30.502 1.00 25.68 198 LEU A O 1
ATOM 635 N N . SER A 1 74 ? -2.864 22.140 30.556 1.00 23.18 199 SER A N 1
ATOM 636 C CA . SER A 1 74 ? -3.160 23.544 30.317 1.00 23.86 199 SER A CA 1
ATOM 637 C C . SER A 1 74 ? -3.367 23.810 28.826 1.00 22.48 199 SER A C 1
ATOM 638 O O . SER A 1 74 ? -4.083 24.735 28.462 1.00 24.19 199 SER A O 1
ATOM 641 N N . GLY A 1 75 ? -2.752 23.001 27.967 1.00 20.80 200 GLY A N 1
ATOM 642 C CA . GLY A 1 75 ? -2.862 23.186 26.528 1.00 19.52 200 GLY A CA 1
ATOM 643 C C . GLY A 1 75 ? -2.134 22.072 25.807 1.00 17.94 200 GLY A C 1
ATOM 644 O O . GLY A 1 75 ? -1.322 21.374 26.401 1.00 19.21 200 GLY A O 1
ATOM 645 N N . VAL A 1 76 ? -2.493 21.886 24.548 1.00 16.48 201 VAL A N 1
ATOM 646 C CA . VAL A 1 76 ? -1.863 20.936 23.640 1.00 15.54 201 VAL A CA 1
ATOM 647 C C . VAL A 1 76 ? -1.458 21.683 22.375 1.00 14.99 201 VAL A C 1
ATOM 648 O O . VAL A 1 76 ? -2.024 22.734 22.062 1.00 15.82 201 VAL A O 1
ATOM 652 N N . ALA A 1 77 ? -0.447 21.148 21.681 1.00 14.79 202 ALA A N 1
ATOM 653 C CA . ALA A 1 77 ? 0.084 21.764 20.478 1.00 14.21 202 ALA A CA 1
ATOM 654 C C . ALA A 1 77 ? 0.720 20.662 19.630 1.00 14.32 202 ALA A C 1
ATOM 655 O O . ALA A 1 77 ? 1.153 19.630 20.140 1.00 14.65 202 ALA A O 1
ATOM 657 N N . TYR A 1 78 ? 0.842 20.943 18.350 1.00 14.68 203 TYR A N 1
ATOM 658 C CA . TYR A 1 78 ? 1.533 20.060 17.403 1.00 14.70 203 TYR A CA 1
ATOM 659 C C . TYR A 1 78 ? 2.722 20.787 16.782 1.00 14.37 203 TYR A C 1
ATOM 660 O O . TYR A 1 78 ? 2.567 21.854 16.185 1.00 15.23 203 TYR A O 1
ATOM 669 N N . ALA A 1 79 ? 3.902 20.174 16.937 1.00 14.27 204 ALA A N 1
ATOM 670 C CA . ALA A 1 79 ? 5.146 20.691 16.386 1.00 13.93 204 ALA A CA 1
ATOM 671 C C . ALA A 1 79 ? 5.564 19.780 15.246 1.00 14.01 204 ALA A C 1
ATOM 672 O O . ALA A 1 79 ? 5.517 18.579 15.376 1.00 14.67 204 ALA A O 1
ATOM 674 N N . GLU A 1 80 ? 5.923 20.368 14.127 1.00 14.31 205 GLU A N 1
ATOM 675 C CA . GLU A 1 80 ? 6.364 19.606 12.970 1.00 15.28 205 GLU A CA 1
ATOM 676 C C . GLU A 1 80 ? 7.873 19.531 12.940 1.00 14.89 205 GLU A C 1
ATOM 677 O O . GLU A 1 80 ? 8.544 20.512 13.221 1.00 15.82 205 GLU A O 1
ATOM 683 N N . LYS A 1 81 ? 8.365 18.365 12.582 1.00 15.28 206 LYS A N 1
ATOM 684 C CA . LYS A 1 81 ? 9.789 18.184 12.340 1.00 15.02 206 LYS A CA 1
ATOM 685 C C . LYS A 1 81 ? 10.202 18.930 11.063 1.00 15.60 206 LYS A C 1
ATOM 686 O O . LYS A 1 81 ? 9.595 18.762 9.990 1.00 16.12 206 LYS A O 1
ATOM 692 N N . VAL A 1 82 ? 11.251 19.735 11.175 1.00 15.73 207 VAL A N 1
ATOM 693 C CA . VAL A 1 82 ? 11.797 20.477 10.051 1.00 15.71 207 VAL A CA 1
ATOM 694 C C . VAL A 1 82 ? 13.286 20.346 10.120 1.00 16.29 207 VAL A C 1
ATOM 695 O O . VAL A 1 82 ? 13.899 20.743 11.096 1.00 16.76 207 VAL A O 1
ATOM 699 N N . VAL A 1 83 ? 13.884 19.747 9.099 1.00 16.78 208 VAL A N 1
ATOM 700 C CA A VAL A 1 83 ? 15.352 19.666 9.069 0.49 17.14 208 VAL A CA 1
ATOM 701 C CA B VAL A 1 83 ? 15.330 19.623 8.999 0.51 17.23 208 VAL A CA 1
ATOM 702 C C . VAL A 1 83 ? 15.880 20.906 8.363 1.00 17.75 208 VAL A C 1
ATOM 703 O O . VAL A 1 83 ? 15.181 21.573 7.576 1.00 17.65 208 VAL A O 1
ATOM 710 N N . ASN A 1 84 ? 17.122 21.282 8.650 1.00 17.75 209 ASN A N 1
ATOM 711 C CA . ASN A 1 84 ? 17.624 22.562 8.163 1.00 18.51 209 ASN A CA 1
ATOM 712 C C . ASN A 1 84 ? 17.551 22.750 6.649 1.00 19.30 209 ASN A C 1
ATOM 713 O O . ASN A 1 84 ? 17.245 23.827 6.169 1.00 20.48 209 ASN A O 1
ATOM 718 N N . PHE A 1 85 ? 17.795 21.693 5.883 1.00 19.96 210 PHE A N 1
ATOM 719 C CA A PHE A 1 85 ? 17.742 21.819 4.427 0.42 20.24 210 PHE A CA 1
ATOM 720 C CA B PHE A 1 85 ? 17.724 21.746 4.439 0.58 20.20 210 PHE A CA 1
ATOM 721 C C . PHE A 1 85 ? 16.380 22.302 3.951 1.00 20.17 210 PHE A C 1
ATOM 722 O O . PHE A 1 85 ? 16.302 22.896 2.896 1.00 22.12 210 PHE A O 1
ATOM 737 N N . GLU A 1 86 ? 15.330 22.059 4.746 1.00 21.37 211 GLU A N 1
ATOM 738 C CA . GLU A 1 86 ? 13.937 22.442 4.444 1.00 20.50 211 GLU A CA 1
ATOM 739 C C . GLU A 1 86 ? 13.501 23.741 5.077 1.00 19.34 211 GLU A C 1
ATOM 740 O O . GLU A 1 86 ? 12.388 24.190 4.849 1.00 18.10 211 GLU A O 1
ATOM 746 N N . ARG A 1 87 ? 14.329 24.333 5.924 1.00 19.23 212 ARG A N 1
ATOM 747 C CA . ARG A 1 87 ? 13.827 25.450 6.747 1.00 18.26 212 ARG A CA 1
ATOM 748 C C . ARG A 1 87 ? 13.317 26.648 5.939 1.00 18.63 212 ARG A C 1
ATOM 749 O O . ARG A 1 87 ? 12.246 27.177 6.220 1.00 17.81 212 ARG A O 1
ATOM 757 N N . GLU A 1 88 ? 14.097 27.098 4.958 1.00 20.68 213 GLU A N 1
ATOM 758 C CA . GLU A 1 88 ? 13.689 28.250 4.139 1.00 21.37 213 GLU A CA 1
ATOM 759 C C . GLU A 1 88 ? 12.370 27.987 3.432 1.00 20.13 213 GLU A C 1
ATOM 760 O O . GLU A 1 88 ? 11.507 28.855 3.389 1.00 19.88 213 GLU A O 1
ATOM 766 N N . MET A 1 89 ? 12.207 26.790 2.881 1.00 19.42 214 MET A N 1
ATOM 767 C CA A MET A 1 89 ? 10.960 26.379 2.237 0.54 20.27 214 MET A CA 1
ATOM 768 C CA B MET A 1 89 ? 10.936 26.452 2.231 0.46 19.92 214 MET A CA 1
ATOM 769 C C . MET A 1 89 ? 9.796 26.455 3.228 1.00 18.90 214 MET A C 1
ATOM 770 O O . MET A 1 89 ? 8.750 27.006 2.950 1.00 19.53 214 MET A O 1
ATOM 779 N N . PHE A 1 90 ? 9.998 25.855 4.386 1.00 17.64 215 PHE A N 1
ATOM 780 C CA . PHE A 1 90 ? 8.957 25.800 5.420 1.00 17.13 215 PHE A CA 1
ATOM 781 C C . PHE A 1 90 ? 8.547 27.206 5.824 1.00 17.23 215 PHE A C 1
ATOM 782 O O . PHE A 1 90 ? 7.348 27.535 5.945 1.00 17.02 215 PHE A O 1
ATOM 790 N N . GLU A 1 91 ? 9.533 28.050 6.055 1.00 16.63 216 GLU A N 1
ATOM 791 C CA . GLU A 1 91 ? 9.238 29.428 6.484 1.00 17.90 216 GLU A CA 1
ATOM 792 C C . GLU A 1 91 ? 8.480 30.237 5.428 1.00 19.45 216 GLU A C 1
ATOM 793 O O . GLU A 1 91 ? 7.560 30.985 5.734 1.00 20.93 216 GLU A O 1
ATOM 799 N N . ARG A 1 92 ? 8.869 30.076 4.167 1.00 20.60 217 ARG A N 1
ATOM 800 C CA A ARG A 1 92 ? 8.206 30.778 3.076 0.50 21.84 217 ARG A CA 1
ATOM 801 C CA B ARG A 1 92 ? 8.194 30.779 3.085 0.50 22.13 217 ARG A CA 1
ATOM 802 C C . ARG A 1 92 ? 6.754 30.305 2.935 1.00 22.31 217 ARG A C 1
ATOM 803 O O . ARG A 1 92 ? 5.857 31.110 2.719 1.00 23.10 217 ARG A O 1
ATOM 818 N N . GLN A 1 93 ? 6.512 29.005 3.081 1.00 20.69 218 GLN A N 1
ATOM 819 C CA . GLN A 1 93 ? 5.168 28.475 2.954 1.00 23.13 218 GLN A CA 1
ATOM 820 C C . GLN A 1 93 ? 4.281 28.967 4.105 1.00 22.32 218 GLN A C 1
ATOM 821 O O . GLN A 1 93 ? 3.115 29.318 3.911 1.00 24.49 218 GLN A O 1
ATOM 827 N N . HIS A 1 94 ? 4.832 28.970 5.317 1.00 21.67 219 HIS A N 1
ATOM 828 C CA . HIS A 1 94 ? 4.067 29.395 6.493 1.00 21.98 219 HIS A CA 1
ATOM 829 C C . HIS A 1 94 ? 4.004 30.909 6.667 1.00 23.58 219 HIS A C 1
ATOM 830 O O . HIS A 1 94 ? 3.119 31.424 7.358 1.00 24.95 219 HIS A O 1
ATOM 837 N N . ASN A 1 95 ? 4.923 31.615 6.025 1.00 23.52 220 ASN A N 1
ATOM 838 C CA . ASN A 1 95 ? 5.019 33.062 6.126 1.00 25.44 220 ASN A CA 1
ATOM 839 C C . ASN A 1 95 ? 5.387 33.525 7.534 1.00 24.05 220 ASN A C 1
ATOM 840 O O . ASN A 1 95 ? 4.896 34.562 8.018 1.00 26.90 220 ASN A O 1
ATOM 845 N N . TRP A 1 96 ? 6.247 32.743 8.173 1.00 22.16 221 TRP A N 1
ATOM 846 C CA . TRP A 1 96 ? 6.870 33.139 9.413 1.00 21.52 221 TRP A CA 1
ATOM 847 C C . TRP A 1 96 ? 8.124 32.378 9.620 1.00 19.86 221 TRP A C 1
ATOM 848 O O . TRP A 1 96 ? 8.330 31.329 9.030 1.00 18.95 221 TRP A O 1
ATOM 859 N N . VAL A 1 97 ? 8.944 32.917 10.511 1.00 20.43 222 VAL A N 1
ATOM 860 C CA A VAL A 1 97 ? 10.273 32.415 10.843 0.45 19.62 222 VAL A CA 1
ATOM 861 C CA B VAL A 1 97 ? 10.231 32.305 10.796 0.55 19.49 222 VAL A CA 1
ATOM 862 C C . VAL A 1 97 ? 10.209 31.538 12.095 1.00 18.59 222 VAL A C 1
ATOM 863 O O . VAL A 1 97 ? 9.492 31.878 13.040 1.00 18.79 222 VAL A O 1
ATOM 870 N N . ILE A 1 98 ? 10.969 30.454 12.109 1.00 16.98 223 ILE A N 1
ATOM 871 C CA . ILE A 1 98 ? 11.107 29.636 13.303 1.00 16.78 223 ILE A CA 1
ATOM 872 C C . ILE A 1 98 ? 11.832 30.441 14.386 1.00 17.36 223 ILE A C 1
ATOM 873 O O . ILE A 1 98 ? 12.860 31.075 14.151 1.00 17.96 223 ILE A O 1
ATOM 878 N N . LYS A 1 99 ? 11.282 30.415 15.597 1.00 17.46 224 LYS A N 1
ATOM 879 C CA . LYS A 1 99 ? 11.792 31.240 16.670 1.00 19.03 224 LYS A CA 1
ATOM 880 C C . LYS A 1 99 ? 12.301 30.397 17.825 1.00 19.34 224 LYS A C 1
ATOM 881 O O . LYS A 1 99 ? 11.895 29.260 18.000 1.00 19.27 224 LYS A O 1
ATOM 887 N N . THR A 1 100 ? 13.149 30.984 18.651 1.00 21.49 225 THR A N 1
ATOM 888 C CA . THR A 1 100 ? 13.637 30.311 19.847 1.00 22.04 225 THR A CA 1
ATOM 889 C C . THR A 1 100 ? 12.669 30.523 21.007 1.00 24.33 225 THR A C 1
ATOM 890 O O . THR A 1 100 ? 12.021 31.564 21.112 1.00 24.23 225 THR A O 1
ATOM 894 N N . MET A 1 101 ? 12.633 29.552 21.905 1.00 25.11 226 MET A N 1
ATOM 895 C CA . MET A 1 101 ? 11.734 29.571 23.045 1.00 28.73 226 MET A CA 1
ATOM 896 C C . MET A 1 101 ? 12.126 30.603 24.082 1.00 31.73 226 MET A C 1
ATOM 897 O O . MET A 1 101 ? 11.268 31.175 24.754 1.00 33.57 226 MET A O 1
ATOM 902 N N . ASP A 1 102 ? 13.425 30.831 24.244 1.00 33.79 227 ASP A N 1
ATOM 903 C CA . ASP A 1 102 ? 13.881 31.687 25.339 1.00 37.95 227 ASP A CA 1
ATOM 904 C C . ASP A 1 102 ? 13.611 33.171 25.080 1.00 39.26 227 ASP A C 1
ATOM 905 O O . ASP A 1 102 ? 13.303 33.915 26.019 1.00 42.11 227 ASP A O 1
ATOM 910 N N . ARG A 1 103 ? 13.701 33.604 23.824 1.00 37.96 228 ARG A N 1
ATOM 911 C CA . ARG A 1 103 ? 13.502 35.020 23.507 1.00 39.94 228 ARG A CA 1
ATOM 912 C C . ARG A 1 103 ? 12.517 35.325 22.370 1.00 37.42 228 ARG A C 1
ATOM 913 O O . ARG A 1 103 ? 12.294 36.494 22.056 1.00 39.46 228 ARG A O 1
ATOM 921 N N . GLY A 1 104 ? 11.915 34.300 21.767 1.00 28.28 229 GLY A N 1
ATOM 922 C CA . GLY A 1 104 ? 11.019 34.525 20.634 1.00 26.75 229 GLY A CA 1
ATOM 923 C C . GLY A 1 104 ? 11.754 35.188 19.473 1.00 26.94 229 GLY A C 1
ATOM 924 O O . GLY A 1 104 ? 11.144 35.861 18.650 1.00 25.98 229 GLY A O 1
ATOM 925 N N . GLU A 1 105 ? 13.067 34.988 19.405 1.00 26.59 230 GLU A N 1
ATOM 926 C CA . GLU A 1 105 ? 13.891 35.559 18.347 1.00 27.57 230 GLU A CA 1
ATOM 927 C C . GLU A 1 105 ? 14.079 34.528 17.230 1.00 25.88 230 GLU A C 1
ATOM 928 O O . GLU A 1 105 ? 13.939 33.337 17.468 1.00 24.17 230 GLU A O 1
ATOM 934 N N . PRO A 1 106 ? 14.414 34.991 16.008 1.00 25.99 231 PRO A N 1
ATOM 935 C CA . PRO A 1 106 ? 14.634 34.039 14.920 1.00 24.60 231 PRO A CA 1
ATOM 936 C C . PRO A 1 106 ? 15.680 32.999 15.298 1.00 23.58 231 PRO A C 1
ATOM 937 O O . PRO A 1 106 ? 16.719 33.352 15.858 1.00 24.16 231 PRO A O 1
ATOM 941 N N . SER A 1 107 ? 15.395 31.731 15.030 1.00 22.09 232 SER A N 1
ATOM 942 C CA . SER A 1 107 ? 16.321 30.684 15.418 1.00 21.16 232 SER A CA 1
ATOM 943 C C . SER A 1 107 ? 17.633 30.773 14.650 1.00 22.56 232 SER A C 1
ATOM 944 O O . SER A 1 107 ? 17.629 30.983 13.434 1.00 23.15 232 SER A O 1
ATOM 947 N N . PRO A 1 108 ? 18.767 30.560 15.354 1.00 22.89 233 PRO A N 1
ATOM 948 C CA . PRO A 1 108 ? 20.003 30.323 14.647 1.00 24.05 233 PRO A CA 1
ATOM 949 C C . PRO A 1 108 ? 19.928 29.006 13.891 1.00 22.46 233 PRO A C 1
ATOM 950 O O . PRO A 1 108 ? 18.965 28.271 14.028 1.00 21.19 233 PRO A O 1
ATOM 954 N N . VAL A 1 109 ? 20.940 28.750 13.070 1.00 23.86 234 VAL A N 1
ATOM 955 C CA . VAL A 1 109 ? 21.001 27.512 12.315 1.00 23.02 234 VAL A CA 1
ATOM 956 C C . VAL A 1 109 ? 21.213 26.329 13.261 1.00 21.81 234 VAL A C 1
ATOM 957 O O . VAL A 1 109 ? 22.127 26.337 14.091 1.00 22.78 234 VAL A O 1
ATOM 961 N N . ARG A 1 110 ? 20.375 25.323 13.091 1.00 21.26 235 ARG A N 1
ATOM 962 C CA . ARG A 1 110 ? 20.394 24.055 13.844 1.00 20.89 235 ARG A CA 1
ATOM 963 C C . ARG A 1 110 ? 20.194 22.938 12.835 1.00 20.81 235 ARG A C 1
ATOM 964 O O . ARG A 1 110 ? 19.668 23.188 11.754 1.00 20.89 235 ARG A O 1
ATOM 972 N N . ASP A 1 111 ? 20.588 21.703 13.169 1.00 19.68 236 ASP A N 1
ATOM 973 C CA . ASP A 1 111 ? 20.407 20.598 12.242 1.00 20.28 236 ASP A CA 1
ATOM 974 C C . ASP A 1 111 ? 18.940 20.373 11.927 1.00 18.41 236 ASP A C 1
ATOM 975 O O . ASP A 1 111 ? 18.569 20.048 10.810 1.00 17.62 236 ASP A O 1
ATOM 980 N N . GLU A 1 112 ? 18.105 20.522 12.955 1.00 16.44 237 GLU A N 1
ATOM 981 C CA . GLU A 1 112 ? 16.665 20.342 12.833 1.00 16.11 237 GLU A CA 1
ATOM 982 C C . GLU A 1 112 ? 15.962 21.150 13.895 1.00 15.96 237 GLU A C 1
ATOM 983 O O . GLU A 1 112 ? 16.592 21.682 14.818 1.00 16.38 237 GLU A O 1
ATOM 989 N N . TYR A 1 113 ? 14.651 21.250 13.730 1.00 15.58 238 TYR A N 1
ATOM 990 C CA . TYR A 1 113 ? 13.789 22.081 14.555 1.00 15.04 238 TYR A CA 1
ATOM 991 C C . TYR A 1 113 ? 12.471 21.368 14.737 1.00 15.03 238 TYR A C 1
ATOM 992 O O . TYR A 1 113 ? 12.118 20.468 13.980 1.00 14.71 238 TYR A O 1
ATOM 1001 N N . ALA A 1 114 ? 11.715 21.838 15.716 1.00 14.65 239 ALA A N 1
ATOM 1002 C CA . ALA A 1 114 ? 10.375 21.346 15.949 1.00 14.37 239 ALA A CA 1
ATOM 1003 C C . ALA A 1 114 ? 9.432 22.538 16.178 1.00 14.17 239 ALA A C 1
ATOM 1004 O O . ALA A 1 114 ? 8.933 22.727 17.279 1.00 15.02 239 ALA A O 1
ATOM 1006 N N . PRO A 1 115 ? 9.186 23.355 15.135 1.00 14.86 240 PRO A N 1
ATOM 1007 C CA . PRO A 1 115 ? 8.300 24.508 15.356 1.00 14.91 240 PRO A CA 1
ATOM 1008 C C . PRO A 1 115 ? 6.841 24.108 15.511 1.00 14.73 240 PRO A C 1
ATOM 1009 O O . PRO A 1 115 ? 6.329 23.260 14.775 1.00 14.43 240 PRO A O 1
ATOM 1013 N N . VAL A 1 116 ? 6.151 24.778 16.429 1.00 15.23 241 VAL A N 1
ATOM 1014 C CA . VAL A 1 116 ? 4.746 24.525 16.658 1.00 14.70 241 VAL A CA 1
ATOM 1015 C C . VAL A 1 116 ? 3.956 25.167 15.519 1.00 15.01 241 VAL A C 1
ATOM 1016 O O . VAL A 1 116 ? 4.104 26.380 15.243 1.00 15.56 241 VAL A O 1
ATOM 1020 N N . ILE A 1 117 ? 3.160 24.363 14.824 1.00 15.11 242 ILE A N 1
ATOM 1021 C CA . ILE A 1 117 ? 2.295 24.833 13.748 1.00 15.79 242 ILE A CA 1
ATOM 1022 C C . ILE A 1 117 ? 0.815 24.839 14.093 1.00 16.39 242 ILE A C 1
ATOM 1023 O O . ILE A 1 117 ? 0.065 25.581 13.474 1.00 17.14 242 ILE A O 1
ATOM 1028 N N . PHE A 1 118 ? 0.407 24.034 15.068 1.00 15.12 243 PHE A N 1
ATOM 1029 C CA . PHE A 1 118 ? -0.963 24.050 15.567 1.00 15.96 243 PHE A CA 1
ATOM 1030 C C . PHE A 1 118 ? -0.942 24.162 17.089 1.00 15.90 243 PHE A C 1
ATOM 1031 O O . PHE A 1 118 ? -0.153 23.508 17.751 1.00 15.40 243 PHE A O 1
ATOM 1039 N N . SER A 1 119 ? -1.869 24.936 17.658 1.00 17.23 244 SER A N 1
ATOM 1040 C CA . SER A 1 119 ? -1.882 25.129 19.100 1.00 18.11 244 SER A CA 1
ATOM 1041 C C . SER A 1 119 ? -3.273 25.395 19.619 1.00 19.15 244 SER A C 1
ATOM 1042 O O . SER A 1 119 ? -4.050 26.117 18.995 1.00 19.87 244 SER A O 1
ATOM 1045 N N . GLN A 1 120 ? -3.592 24.820 20.774 1.00 18.96 245 GLN A N 1
ATOM 1046 C CA . GLN A 1 120 ? -4.762 25.230 21.504 1.00 19.81 245 GLN A CA 1
ATOM 1047 C C . GLN A 1 120 ? -4.557 26.709 21.870 1.00 20.21 245 GLN A C 1
ATOM 1048 O O . GLN A 1 120 ? -3.440 27.143 22.146 1.00 19.48 245 GLN A O 1
ATOM 1054 N N . ASP A 1 121 ? -5.626 27.487 21.865 1.00 21.26 246 ASP A N 1
ATOM 1055 C CA . ASP A 1 121 ? -5.473 28.921 22.129 1.00 22.84 246 ASP A CA 1
ATOM 1056 C C . ASP A 1 121 ? -4.866 29.212 23.508 1.00 23.75 246 ASP A C 1
ATOM 1057 O O . ASP A 1 121 ? -4.189 30.228 23.692 1.00 23.81 246 ASP A O 1
ATOM 1062 N N . SER A 1 122 ? -5.084 28.312 24.464 1.00 22.46 247 SER A N 1
ATOM 1063 C CA . SER A 1 122 ? -4.514 28.465 25.795 1.00 23.44 247 SER A CA 1
ATOM 1064 C C . SER A 1 122 ? -2.986 28.508 25.791 1.00 23.03 247 SER A C 1
ATOM 1065 O O . SER A 1 122 ? -2.382 29.056 26.741 1.00 24.80 247 SER A O 1
ATOM 1068 N N . VAL A 1 123 ? -2.372 27.944 24.751 1.00 22.03 248 VAL A N 1
ATOM 1069 C CA . VAL A 1 123 ? -0.915 27.975 24.600 1.00 20.57 248 VAL A CA 1
ATOM 1070 C C . VAL A 1 123 ? -0.527 28.552 23.241 1.00 20.48 248 VAL A C 1
ATOM 1071 O O . VAL A 1 123 ? 0.394 28.089 22.581 1.00 19.65 248 VAL A O 1
ATOM 1075 N N . SER A 1 124 ? -1.257 29.594 22.847 1.00 21.40 249 SER A N 1
ATOM 1076 C CA . SER A 1 124 ? -1.080 30.187 21.522 1.00 22.21 249 SER A CA 1
ATOM 1077 C C . SER A 1 124 ? 0.321 30.795 21.324 1.00 21.76 249 SER A C 1
ATOM 1078 O O . SER A 1 124 ? 0.813 30.883 20.201 1.00 22.80 249 SER A O 1
ATOM 1081 N N . TYR A 1 125 ? 0.916 31.255 22.423 1.00 22.33 250 TYR A N 1
ATOM 1082 C CA . TYR A 1 125 ? 2.283 31.779 22.431 1.00 22.46 250 TYR A CA 1
ATOM 1083 C C . TYR A 1 125 ? 3.328 30.761 21.983 1.00 21.61 250 TYR A C 1
ATOM 1084 O O . TYR A 1 125 ? 4.453 31.143 21.697 1.00 22.16 250 TYR A O 1
ATOM 1093 N N . LEU A 1 126 ? 2.966 29.479 21.913 1.00 20.60 251 LEU A N 1
ATOM 1094 C CA . LEU A 1 126 ? 3.887 28.470 21.373 1.00 18.97 251 LEU A CA 1
ATOM 1095 C C . LEU A 1 126 ? 4.032 28.538 19.852 1.00 18.94 251 LEU A C 1
ATOM 1096 O O . LEU A 1 126 ? 5.019 28.028 19.328 1.00 17.90 251 LEU A O 1
ATOM 1101 N N . GLU A 1 127 ? 3.076 29.142 19.141 1.00 18.79 252 GLU A N 1
ATOM 1102 C CA . GLU A 1 127 ? 3.097 29.091 17.694 1.00 19.06 252 GLU A CA 1
ATOM 1103 C C . GLU A 1 127 ? 4.407 29.684 17.154 1.00 18.76 252 GLU A C 1
ATOM 1104 O O . GLU A 1 127 ? 4.777 30.791 17.517 1.00 19.98 252 GLU A O 1
ATOM 1110 N N . SER A 1 128 ? 5.069 28.896 16.302 1.00 17.55 253 SER A N 1
ATOM 1111 C CA . SER A 1 128 ? 6.329 29.223 15.622 1.00 18.16 253 SER A CA 1
ATOM 1112 C C . SER A 1 128 ? 7.554 28.974 16.468 1.00 17.83 253 SER A C 1
ATOM 1113 O O . SER A 1 128 ? 8.684 29.039 15.949 1.00 18.24 253 SER A O 1
ATOM 1116 N N . LEU A 1 129 ? 7.378 28.686 17.750 1.00 16.82 254 LEU A N 1
ATOM 1117 C CA . LEU A 1 129 ? 8.531 28.386 18.602 1.00 17.18 254 LEU A CA 1
ATOM 1118 C C . LEU A 1 129 ? 9.060 26.995 18.307 1.00 16.07 254 LEU A C 1
ATOM 1119 O O . LEU A 1 129 ? 8.320 26.021 18.186 1.00 16.26 254 LEU A O 1
ATOM 1124 N N . ASP A 1 130 ? 10.387 26.916 18.242 1.00 16.62 255 ASP A N 1
ATOM 1125 C CA . ASP A 1 130 ? 11.108 25.635 18.088 1.00 16.27 255 ASP A CA 1
ATOM 1126 C C . ASP A 1 130 ? 11.168 24.917 19.419 1.00 16.71 255 ASP A C 1
ATOM 1127 O O . ASP A 1 130 ? 11.873 25.334 20.321 1.00 17.73 255 ASP A O 1
ATOM 1132 N N . MET A 1 131 ? 10.428 23.822 19.540 1.00 16.69 256 MET A N 1
ATOM 1133 C CA A MET A 1 131 ? 10.370 23.079 20.797 0.26 16.44 256 MET A CA 1
ATOM 1134 C CA B MET A 1 131 ? 10.385 23.125 20.815 0.74 16.78 256 MET A CA 1
ATOM 1135 C C . MET A 1 131 ? 11.710 22.418 21.127 1.00 16.95 256 MET A C 1
ATOM 1136 O O . MET A 1 131 ? 11.965 22.047 22.268 1.00 17.75 256 MET A O 1
ATOM 1145 N N . MET A 1 132 ? 12.591 22.281 20.136 1.00 16.09 257 MET A N 1
ATOM 1146 C CA A MET A 1 132 ? 13.926 21.749 20.423 0.50 16.51 257 MET A CA 1
ATOM 1147 C CA B MET A 1 132 ? 13.927 21.737 20.425 0.50 17.50 257 MET A CA 1
ATOM 1148 C C . MET A 1 132 ? 14.875 22.778 21.050 1.00 17.91 257 MET A C 1
ATOM 1149 O O . MET A 1 132 ? 15.978 22.439 21.470 1.00 18.46 257 MET A O 1
ATOM 1158 N N . SER A 1 133 ? 14.419 24.025 21.173 1.00 17.54 258 SER A N 1
ATOM 1159 C CA . SER A 1 133 ? 15.235 25.100 21.732 1.00 18.89 258 SER A CA 1
ATOM 1160 C C . SER A 1 133 ? 15.129 25.237 23.273 1.00 19.92 258 SER A C 1
ATOM 1161 O O . SER A 1 133 ? 15.709 26.151 23.853 1.00 22.57 258 SER A O 1
ATOM 1164 N N . GLY A 1 134 ? 14.385 24.327 23.908 1.00 18.02 259 GLY A N 1
ATOM 1165 C CA . GLY A 1 134 ? 14.373 24.148 25.340 1.00 19.14 259 GLY A CA 1
ATOM 1166 C C . GLY A 1 134 ? 14.848 22.738 25.624 1.00 18.18 259 GLY A C 1
ATOM 1167 O O . GLY A 1 134 ? 14.425 21.812 24.959 1.00 17.83 259 GLY A O 1
ATOM 1168 N N . GLU A 1 135 ? 15.697 22.575 26.628 1.00 20.40 260 GLU A N 1
ATOM 1169 C CA . GLU A 1 135 ? 16.340 21.273 26.843 1.00 20.99 260 GLU A CA 1
ATOM 1170 C C . GLU A 1 135 ? 15.378 20.186 27.267 1.00 19.86 260 GLU A C 1
ATOM 1171 O O . GLU A 1 135 ? 15.438 19.061 26.765 1.00 18.91 260 GLU A O 1
ATOM 1177 N N . GLU A 1 136 ? 14.443 20.522 28.150 1.00 19.40 261 GLU A N 1
ATOM 1178 C CA . GLU A 1 136 ? 13.476 19.533 28.602 1.00 19.89 261 GLU A CA 1
ATOM 1179 C C . GLU A 1 136 ? 12.625 19.070 27.423 1.00 17.64 261 GLU A C 1
ATOM 1180 O O . GLU A 1 136 ? 12.419 17.876 27.165 1.00 17.23 261 GLU A O 1
ATOM 1186 N N . ASP A 1 137 ? 12.149 20.029 26.652 1.00 16.78 262 ASP A N 1
ATOM 1187 C CA . ASP A 1 137 ? 11.365 19.739 25.453 1.00 16.05 262 ASP A CA 1
ATOM 1188 C C . ASP A 1 137 ? 12.127 18.960 24.393 1.00 16.21 262 ASP A C 1
ATOM 1189 O O . ASP A 1 137 ? 11.587 18.034 23.778 1.00 16.57 262 ASP A O 1
ATOM 1194 N N . ARG A 1 138 ? 13.373 19.346 24.178 1.00 15.75 263 ARG A N 1
ATOM 1195 C CA . ARG A 1 138 ? 14.200 18.679 23.171 1.00 16.57 263 ARG A CA 1
ATOM 1196 C C . ARG A 1 138 ? 14.423 17.207 23.536 1.00 16.07 263 ARG A C 1
ATOM 1197 O O . ARG A 1 138 ? 14.269 16.330 22.685 1.00 16.52 263 ARG A O 1
ATOM 1205 N N . GLU A 1 139 ? 14.763 16.942 24.787 1.00 17.43 264 GLU A N 1
ATOM 1206 C CA . GLU A 1 139 ? 14.987 15.574 25.266 1.00 18.02 264 GLU A CA 1
ATOM 1207 C C . GLU A 1 139 ? 13.712 14.735 25.124 1.00 17.25 264 GLU A C 1
ATOM 1208 O O . GLU A 1 139 ? 13.729 13.571 24.722 1.00 17.69 264 GLU A O 1
ATOM 1214 N N . ASN A 1 140 ? 12.582 15.361 25.422 1.00 16.88 265 ASN A N 1
ATOM 1215 C CA . ASN A 1 140 ? 11.291 14.695 25.284 1.00 16.53 265 ASN A CA 1
ATOM 1216 C C . ASN A 1 140 ? 10.990 14.329 23.837 1.00 15.64 265 ASN A C 1
ATOM 1217 O O . ASN A 1 140 ? 10.599 13.216 23.529 1.00 15.35 265 ASN A O 1
ATOM 1222 N N . ILE A 1 141 ? 11.258 15.251 22.924 1.00 15.31 266 ILE A N 1
ATOM 1223 C CA . ILE A 1 141 ? 11.052 15.015 21.488 1.00 15.16 266 ILE A CA 1
ATOM 1224 C C . ILE A 1 141 ? 11.874 13.846 20.989 1.00 15.52 266 ILE A C 1
ATOM 1225 O O . ILE A 1 141 ? 11.362 12.946 20.319 1.00 15.39 266 ILE A O 1
ATOM 1230 N N . LEU A 1 142 ? 13.145 13.826 21.357 1.00 15.30 267 LEU A N 1
ATOM 1231 C CA . LEU A 1 142 ? 13.988 12.740 20.925 1.00 15.71 267 LEU A CA 1
ATOM 1232 C C . LEU A 1 142 ? 13.528 11.387 21.472 1.00 15.50 267 LEU A C 1
ATOM 1233 O O . LEU A 1 142 ? 13.475 10.397 20.723 1.00 15.27 267 LEU A O 1
ATOM 1238 N N . ARG A 1 143 ? 13.179 11.311 22.762 1.00 15.37 268 ARG A N 1
ATOM 1239 C CA . ARG A 1 143 ? 12.799 10.031 23.340 1.00 16.43 268 ARG A CA 1
ATOM 1240 C C . ARG A 1 143 ? 11.432 9.570 22.812 1.00 15.92 268 ARG A C 1
ATOM 1241 O O . ARG A 1 143 ? 11.241 8.374 22.581 1.00 16.68 268 ARG A O 1
ATOM 1249 N N . ALA A 1 144 ? 10.528 10.520 22.569 1.00 15.56 269 ALA A N 1
ATOM 1250 C CA . ALA A 1 144 ? 9.228 10.201 21.953 1.00 15.95 269 ALA A CA 1
ATOM 1251 C C . ALA A 1 144 ? 9.437 9.523 20.611 1.00 15.16 269 ALA A C 1
ATOM 1252 O O . ALA A 1 144 ? 8.905 8.454 20.350 1.00 16.67 269 ALA A O 1
ATOM 1254 N N . ARG A 1 145 ? 10.221 10.146 19.746 1.00 14.75 270 ARG A N 1
ATOM 1255 C CA . ARG A 1 145 ? 10.363 9.607 18.405 1.00 14.69 270 ARG A CA 1
ATOM 1256 C C . ARG A 1 145 ? 11.135 8.292 18.369 1.00 14.91 270 ARG A C 1
ATOM 1257 O O . ARG A 1 145 ? 10.871 7.434 17.517 1.00 15.70 270 ARG A O 1
ATOM 1265 N N . GLU A 1 146 ? 12.103 8.136 19.279 1.00 16.20 271 GLU A N 1
ATOM 1266 C CA . GLU A 1 146 ? 12.917 6.925 19.301 1.00 17.18 271 GLU A CA 1
ATOM 1267 C C . GLU A 1 146 ? 12.181 5.726 19.879 1.00 18.18 271 GLU A C 1
ATOM 1268 O O . GLU A 1 146 ? 12.440 4.587 19.473 1.00 20.81 271 GLU A O 1
ATOM 1274 N N . THR A 1 147 ? 11.277 5.973 20.825 1.00 18.55 272 THR A N 1
ATOM 1275 C CA . THR A 1 147 ? 10.565 4.899 21.484 1.00 19.61 272 THR A CA 1
ATOM 1276 C C . THR A 1 147 ? 9.203 4.584 20.884 1.00 19.95 272 THR A C 1
ATOM 1277 O O . THR A 1 147 ? 8.684 3.475 21.102 1.00 22.12 272 THR A O 1
ATOM 1281 N N . GLY A 1 148 ? 8.608 5.561 20.197 1.00 19.37 273 GLY A N 1
ATOM 1282 C CA . GLY A 1 148 ? 7.267 5.397 19.673 1.00 20.17 273 GLY A CA 1
ATOM 1283 C C . GLY A 1 148 ? 6.164 5.529 20.688 1.00 20.85 273 GLY A C 1
ATOM 1284 O O . GLY A 1 148 ? 5.014 5.237 20.359 1.00 22.60 273 GLY A O 1
ATOM 1285 N N . LYS A 1 149 ? 6.464 5.994 21.901 1.00 20.32 274 LYS A N 1
ATOM 1286 C CA A LYS A 1 149 ? 5.464 6.047 22.961 0.50 21.29 274 LYS A CA 1
ATOM 1287 C CA B LYS A 1 149 ? 5.463 6.045 22.961 0.50 21.01 274 LYS A CA 1
ATOM 1288 C C . LYS A 1 149 ? 5.485 7.372 23.706 1.00 18.81 274 LYS A C 1
ATOM 1289 O O . LYS A 1 149 ? 6.391 8.189 23.528 1.00 19.08 274 LYS A O 1
ATOM 1300 N N . ALA A 1 150 ? 4.465 7.563 24.545 1.00 20.04 275 ALA A N 1
ATOM 1301 C CA . ALA A 1 150 ? 4.319 8.774 25.364 1.00 19.74 275 ALA A CA 1
ATOM 1302 C C . ALA A 1 150 ? 5.551 8.920 26.242 1.00 18.77 275 ALA A C 1
ATOM 1303 O O . ALA A 1 150 ? 6.042 7.899 26.777 1.00 21.43 275 ALA A O 1
ATOM 1305 N N . VAL A 1 151 ? 6.073 10.145 26.358 1.00 18.62 276 VAL A N 1
ATOM 1306 C CA . VAL A 1 151 ? 7.185 10.455 27.250 1.00 18.04 276 VAL A CA 1
ATOM 1307 C C . VAL A 1 151 ? 6.910 11.715 28.090 1.00 18.02 276 VAL A C 1
ATOM 1308 O O . VAL A 1 151 ? 6.193 12.623 27.674 1.00 16.94 276 VAL A O 1
ATOM 1312 N N . LEU A 1 152 ? 7.464 11.716 29.302 1.00 17.54 277 LEU A N 1
ATOM 1313 C CA . LEU A 1 152 ? 7.351 12.842 30.231 1.00 17.88 277 LEU A CA 1
ATOM 1314 C C . LEU A 1 152 ? 8.708 13.448 30.550 1.00 17.70 277 LEU A C 1
ATOM 1315 O O . LEU A 1 152 ? 9.696 12.708 30.692 1.00 19.06 277 LEU A O 1
ATOM 1320 N N . THR A 1 153 ? 8.741 14.766 30.715 1.00 18.32 278 THR A N 1
ATOM 1321 C CA . THR A 1 153 ? 9.923 15.473 31.168 1.00 18.66 278 THR A CA 1
ATOM 1322 C C . THR A 1 153 ? 10.086 15.378 32.695 1.00 20.01 278 THR A C 1
ATOM 1323 O O . THR A 1 153 ? 9.169 14.946 33.402 1.00 21.20 278 THR A O 1
ATOM 1327 N N . SER A 1 154 ? 11.246 15.800 33.202 1.00 21.13 279 SER A N 1
ATOM 1328 C CA . SER A 1 154 ? 11.375 16.157 34.616 1.00 21.84 279 SER A CA 1
ATOM 1329 C C . SER A 1 154 ? 10.539 17.406 34.879 1.00 20.78 279 SER A C 1
ATOM 1330 O O . SER A 1 154 ? 10.124 18.097 33.937 1.00 19.47 279 SER A O 1
ATOM 1333 N N . PRO A 1 155 ? 10.264 17.706 36.164 1.00 20.97 280 PRO A N 1
ATOM 1334 C CA . PRO A 1 155 ? 9.547 18.943 36.432 1.00 21.21 280 PRO A CA 1
ATOM 1335 C C . PRO A 1 155 ? 10.357 20.187 36.092 1.00 21.95 280 PRO A C 1
ATOM 1336 O O . PRO A 1 155 ? 11.553 20.261 36.406 1.00 22.68 280 PRO A O 1
ATOM 1340 N N . PHE A 1 156 ? 9.718 21.145 35.442 1.00 21.23 281 PHE A N 1
ATOM 1341 C CA . PHE A 1 156 ? 10.368 22.438 35.151 1.00 22.13 281 PHE A CA 1
ATOM 1342 C C . PHE A 1 156 ? 9.334 23.536 34.976 1.00 22.24 281 PHE A C 1
ATOM 1343 O O . PHE A 1 156 ? 8.136 23.251 34.854 1.00 21.81 281 PHE A O 1
ATOM 1351 N N . ARG A 1 157 ? 9.789 24.790 34.987 1.00 23.71 282 ARG A N 1
ATOM 1352 C CA . ARG A 1 157 ? 8.873 25.919 34.898 1.00 23.63 282 ARG A CA 1
ATOM 1353 C C . ARG A 1 157 ? 8.537 26.218 33.437 1.00 22.90 282 ARG A C 1
ATOM 1354 O O . ARG A 1 157 ? 9.403 26.458 32.578 1.00 23.46 282 ARG A O 1
ATOM 1362 N N . LEU A 1 158 ? 7.246 26.154 33.162 1.00 21.25 283 LEU A N 1
ATOM 1363 C CA . LEU A 1 158 ? 6.713 26.225 31.823 1.00 20.28 283 LEU A CA 1
ATOM 1364 C C . LEU A 1 158 ? 6.753 27.653 31.287 1.00 21.06 283 LEU A C 1
ATOM 1365 O O . LEU A 1 158 ? 6.810 28.635 32.018 1.00 21.44 283 LEU A O 1
ATOM 1370 N N . LEU A 1 159 ? 6.725 27.760 29.971 1.00 21.12 284 LEU A N 1
ATOM 1371 C CA . LEU A 1 159 ? 6.709 29.035 29.286 1.00 22.67 284 LEU A CA 1
ATOM 1372 C C . LEU A 1 159 ? 5.512 29.874 29.671 1.00 24.06 284 LEU A C 1
ATOM 1373 O O . LEU A 1 159 ? 4.443 29.336 29.895 1.00 22.78 284 LEU A O 1
ATOM 1378 N N . GLU A 1 160 ? 5.745 31.184 29.758 1.00 26.24 285 GLU A N 1
ATOM 1379 C CA . GLU A 1 160 ? 4.738 32.212 29.982 1.00 28.82 285 GLU A CA 1
ATOM 1380 C C . GLU A 1 160 ? 4.191 32.264 31.404 1.00 28.22 285 GLU A C 1
ATOM 1381 O O . GLU A 1 160 ? 4.167 33.338 32.021 1.00 29.55 285 GLU A O 1
ATOM 1387 N N . THR A 1 161 ? 3.725 31.128 31.916 1.00 25.80 286 THR A N 1
ATOM 1388 C CA . THR A 1 161 ? 3.184 31.074 33.271 1.00 25.82 286 THR A CA 1
ATOM 1389 C C . THR A 1 161 ? 4.272 30.913 34.309 1.00 25.39 286 THR A C 1
ATOM 1390 O O . THR A 1 161 ? 4.119 31.365 35.436 1.00 26.12 286 THR A O 1
ATOM 1394 N N . HIS A 1 162 ? 5.362 30.257 33.918 1.00 24.57 287 HIS A N 1
ATOM 1395 C CA . HIS A 1 162 ? 6.435 29.890 34.844 1.00 25.67 287 HIS A CA 1
ATOM 1396 C C . HIS A 1 162 ? 5.924 28.947 35.938 1.00 25.04 287 HIS A C 1
ATOM 1397 O O . HIS A 1 162 ? 6.521 28.850 37.016 1.00 26.84 287 HIS A O 1
ATOM 1404 N N . HIS A 1 163 ? 4.806 28.268 35.680 1.00 23.31 288 HIS A N 1
ATOM 1405 C CA . HIS A 1 163 ? 4.293 27.293 36.605 1.00 23.49 288 HIS A CA 1
ATOM 1406 C C . HIS A 1 163 ? 5.132 26.022 36.550 1.00 21.86 288 HIS A C 1
ATOM 1407 O O . HIS A 1 163 ? 5.530 25.588 35.476 1.00 20.20 288 HIS A O 1
ATOM 1414 N N . LEU A 1 164 ? 5.356 25.406 37.701 1.00 22.98 289 LEU A N 1
ATOM 1415 C CA . LEU A 1 164 ? 6.074 24.131 37.747 1.00 22.72 289 LEU A CA 1
ATOM 1416 C C . LEU A 1 164 ? 5.188 23.014 37.203 1.00 22.05 289 LEU A C 1
ATOM 1417 O O . LEU A 1 164 ? 4.104 22.754 37.748 1.00 22.11 289 LEU A O 1
ATOM 1422 N N . GLY A 1 165 ? 5.637 22.350 36.149 1.00 21.01 290 GLY A N 1
ATOM 1423 C CA . GLY A 1 165 ? 4.862 21.299 35.513 1.00 20.62 290 GLY A CA 1
ATOM 1424 C C . GLY A 1 165 ? 5.760 20.338 34.773 1.00 19.95 290 GLY A C 1
ATOM 1425 O O . GLY A 1 165 ? 6.978 20.349 34.980 1.00 20.20 290 GLY A O 1
ATOM 1426 N N . VAL A 1 166 ? 5.143 19.477 33.977 1.00 19.15 291 VAL A N 1
ATOM 1427 C CA . VAL A 1 166 ? 5.878 18.526 33.136 1.00 19.51 291 VAL A CA 1
ATOM 1428 C C . VAL A 1 166 ? 5.243 18.543 31.763 1.00 19.07 291 VAL A C 1
ATOM 1429 O O . VAL A 1 166 ? 4.057 18.857 31.611 1.00 19.23 291 VAL A O 1
ATOM 1433 N N . VAL A 1 167 ? 6.040 18.237 30.758 1.00 18.06 292 VAL A N 1
ATOM 1434 C CA . VAL A 1 167 ? 5.558 18.152 29.389 1.00 17.42 292 VAL A CA 1
ATOM 1435 C C . VAL A 1 167 ? 5.433 16.697 28.959 1.00 16.66 292 VAL A C 1
ATOM 1436 O O . VAL A 1 167 ? 6.315 15.873 29.264 1.00 16.91 292 VAL A O 1
ATOM 1440 N N . LEU A 1 168 ? 4.341 16.407 28.261 1.00 15.94 293 LEU A N 1
ATOM 1441 C CA . LEU A 1 168 ? 4.051 15.103 27.691 1.00 15.68 293 LEU A CA 1
ATOM 1442 C C . LEU A 1 168 ? 4.172 15.230 26.174 1.00 17.38 293 LEU A C 1
ATOM 1443 O O . LEU A 1 168 ? 3.644 16.173 25.587 1.00 17.64 293 LEU A O 1
ATOM 1448 N N . THR A 1 169 ? 4.840 14.262 25.528 1.00 16.29 294 THR A N 1
ATOM 1449 C CA . THR A 1 169 ? 4.992 14.256 24.073 1.00 16.92 294 THR A CA 1
ATOM 1450 C C . THR A 1 169 ? 4.689 12.880 23.489 1.00 16.54 294 THR A C 1
ATOM 1451 O O . THR A 1 169 ? 5.085 11.862 24.081 1.00 17.93 294 THR A O 1
ATOM 1455 N N . PHE A 1 170 ? 3.928 12.848 22.390 1.00 15.90 295 PHE A N 1
ATOM 1456 C CA . PHE A 1 170 ? 3.723 11.645 21.552 1.00 16.14 295 PHE A CA 1
ATOM 1457 C C . PHE A 1 170 ? 4.298 11.950 20.216 1.00 16.84 295 PHE A C 1
ATOM 1458 O O . PHE A 1 170 ? 4.100 13.034 19.690 1.00 16.91 295 PHE A O 1
ATOM 1466 N N . PRO A 1 171 ? 4.955 10.961 19.612 1.00 15.35 296 PRO A N 1
ATOM 1467 C CA . PRO A 1 171 ? 5.416 11.118 18.257 1.00 15.08 296 PRO A CA 1
ATOM 1468 C C . PRO A 1 171 ? 4.295 10.930 17.238 1.00 15.39 296 PRO A C 1
ATOM 1469 O O . PRO A 1 171 ? 3.339 10.195 17.470 1.00 15.99 296 PRO A O 1
ATOM 1473 N N . VAL A 1 172 ? 4.412 11.620 16.118 1.00 15.19 297 VAL A N 1
ATOM 1474 C CA . VAL A 1 172 ? 3.594 11.379 14.961 1.00 15.88 297 VAL A CA 1
ATOM 1475 C C . VAL A 1 172 ? 4.502 10.943 13.832 1.00 16.10 297 VAL A C 1
ATOM 1476 O O . VAL A 1 172 ? 5.500 11.619 13.542 1.00 16.11 297 VAL A O 1
ATOM 1480 N N . TYR A 1 173 ? 4.181 9.805 13.218 1.00 17.76 298 TYR A N 1
ATOM 1481 C CA . TYR A 1 173 ? 4.983 9.282 12.117 1.00 17.90 298 TYR A CA 1
ATOM 1482 C C . TYR A 1 173 ? 4.300 9.382 10.757 1.00 19.75 298 TYR A C 1
ATOM 1483 O O . TYR A 1 173 ? 3.050 9.375 10.643 1.00 21.71 298 TYR A O 1
ATOM 1492 N N . LYS A 1 174 ? 5.153 9.466 9.740 1.00 20.33 299 LYS A N 1
ATOM 1493 C CA . LYS A 1 174 ? 4.780 9.311 8.340 1.00 22.38 299 LYS A CA 1
ATOM 1494 C C . LYS A 1 174 ? 4.357 7.880 8.018 1.00 24.39 299 LYS A C 1
ATOM 1495 O O . LYS A 1 174 ? 4.753 6.923 8.692 1.00 24.73 299 LYS A O 1
ATOM 1501 N N . SER A 1 175 ? 3.580 7.732 6.943 1.00 27.49 300 SER A N 1
ATOM 1502 C CA . SER A 1 175 ? 3.053 6.423 6.551 1.00 28.93 300 SER A CA 1
ATOM 1503 C C . SER A 1 175 ? 4.124 5.461 6.067 1.00 29.38 300 SER A C 1
ATOM 1504 O O . SER A 1 175 ? 3.857 4.275 5.909 1.00 31.08 300 SER A O 1
ATOM 1507 N N . SER A 1 176 ? 5.312 5.999 5.793 1.00 27.36 301 SER A N 1
ATOM 1508 C CA . SER A 1 176 ? 6.484 5.222 5.426 1.00 26.96 301 SER A CA 1
ATOM 1509 C C . SER A 1 176 ? 7.106 4.462 6.593 1.00 26.03 301 SER A C 1
ATOM 1510 O O . SER A 1 176 ? 8.012 3.667 6.345 1.00 25.76 301 SER A O 1
ATOM 1513 N N . LEU A 1 177 ? 6.660 4.703 7.831 1.00 24.97 302 LEU A N 1
ATOM 1514 C CA . LEU A 1 177 ? 7.181 3.947 8.987 1.00 23.52 302 LEU A CA 1
ATOM 1515 C C . LEU A 1 177 ? 7.019 2.447 8.723 1.00 25.29 302 LEU A C 1
ATOM 1516 O O . LEU A 1 177 ? 5.903 1.988 8.507 1.00 26.22 302 LEU A O 1
ATOM 1521 N N . PRO A 1 178 ? 8.129 1.678 8.730 1.00 25.21 303 PRO A N 1
ATOM 1522 C CA . PRO A 1 178 ? 7.970 0.234 8.525 1.00 26.97 303 PRO A CA 1
ATOM 1523 C C . PRO A 1 178 ? 7.281 -0.468 9.694 1.00 28.70 303 PRO A C 1
ATOM 1524 O O . PRO A 1 178 ? 7.217 0.085 10.788 1.00 28.16 303 PRO A O 1
ATOM 1528 N N . GLU A 1 179 ? 6.763 -1.678 9.479 1.00 32.31 304 GLU A N 1
ATOM 1529 C CA . GLU A 1 179 ? 6.260 -2.455 10.615 1.00 34.18 304 GLU A CA 1
ATOM 1530 C C . GLU A 1 179 ? 7.479 -2.954 11.392 1.00 33.34 304 GLU A C 1
ATOM 1531 O O . GLU A 1 179 ? 8.553 -3.143 10.815 1.00 32.96 304 GLU A O 1
ATOM 1537 N N . ASN A 1 180 ? 7.320 -3.102 12.703 1.00 33.44 305 ASN A N 1
ATOM 1538 C CA . ASN A 1 180 ? 8.417 -3.445 13.610 1.00 32.92 305 ASN A CA 1
ATOM 1539 C C . ASN A 1 180 ? 9.660 -2.594 13.343 1.00 30.06 305 ASN A C 1
ATOM 1540 O O . ASN A 1 180 ? 10.733 -3.132 13.063 1.00 30.40 305 ASN A O 1
ATOM 1545 N N . PRO A 1 181 ? 9.505 -1.261 13.419 1.00 27.06 306 PRO A N 1
ATOM 1546 C CA . PRO A 1 181 ? 10.576 -0.358 13.018 1.00 25.02 306 PRO A CA 1
ATOM 1547 C C . PRO A 1 181 ? 11.746 -0.390 13.984 1.00 24.44 306 PRO A C 1
ATOM 1548 O O . PRO A 1 181 ? 11.566 -0.620 15.184 1.00 25.77 306 PRO A O 1
ATOM 1552 N N . THR A 1 182 ? 12.944 -0.162 13.453 1.00 23.00 307 THR A N 1
ATOM 1553 C CA . THR A 1 182 ? 14.094 0.109 14.297 1.00 21.92 307 THR A CA 1
ATOM 1554 C C . THR A 1 182 ? 14.032 1.592 14.744 1.00 19.84 307 THR A C 1
ATOM 1555 O O . THR A 1 182 ? 13.297 2.407 14.188 1.00 18.35 307 THR A O 1
ATOM 1559 N N . VAL A 1 183 ? 14.863 1.949 15.717 1.00 19.68 308 VAL A N 1
ATOM 1560 C CA . VAL A 1 183 ? 14.958 3.338 16.134 1.00 17.97 308 VAL A CA 1
ATOM 1561 C C . VAL A 1 183 ? 15.353 4.243 14.947 1.00 16.49 308 VAL A C 1
ATOM 1562 O O . VAL A 1 183 ? 14.810 5.340 14.777 1.00 16.48 308 VAL A O 1
ATOM 1566 N N . GLU A 1 184 ? 16.324 3.790 14.155 1.00 17.94 309 GLU A N 1
ATOM 1567 C CA . GLU A 1 184 ? 16.766 4.538 12.997 1.00 17.76 309 GLU A CA 1
ATOM 1568 C C . GLU A 1 184 ? 15.599 4.788 12.038 1.00 16.92 309 GLU A C 1
ATOM 1569 O O . GLU A 1 184 ? 15.475 5.870 11.475 1.00 17.66 309 GLU A O 1
ATOM 1575 N N . GLU A 1 185 ? 14.786 3.757 11.843 1.00 17.10 310 GLU A N 1
ATOM 1576 C CA . GLU A 1 185 ? 13.602 3.879 10.986 1.00 16.53 310 GLU A CA 1
ATOM 1577 C C . GLU A 1 185 ? 12.592 4.855 11.581 1.00 16.08 310 GLU A C 1
ATOM 1578 O O . GLU A 1 185 ? 12.015 5.666 10.850 1.00 16.45 310 GLU A O 1
ATOM 1584 N N . ARG A 1 186 ? 12.398 4.783 12.896 1.00 15.96 311 ARG A N 1
ATOM 1585 C CA . ARG A 1 186 ? 11.481 5.724 13.561 1.00 15.90 311 ARG A CA 1
ATOM 1586 C C . ARG A 1 186 ? 11.898 7.193 13.371 1.00 14.59 311 ARG A C 1
ATOM 1587 O O . ARG A 1 186 ? 11.076 8.047 13.051 1.00 15.54 311 ARG A O 1
ATOM 1595 N N . ILE A 1 187 ? 13.181 7.473 13.533 1.00 15.86 312 ILE A N 1
ATOM 1596 C CA . ILE A 1 187 ? 13.688 8.804 13.336 1.00 15.33 312 ILE A CA 1
ATOM 1597 C C . ILE A 1 187 ? 13.399 9.270 11.884 1.00 15.28 312 ILE A C 1
ATOM 1598 O O . ILE A 1 187 ? 12.852 10.352 11.673 1.00 15.55 312 ILE A O 1
ATOM 1603 N N . ALA A 1 188 ? 13.712 8.420 10.912 1.00 15.80 313 ALA A N 1
ATOM 1604 C CA . ALA A 1 188 ? 13.559 8.780 9.503 1.00 16.63 313 ALA A CA 1
ATOM 1605 C C . ALA A 1 188 ? 12.112 9.021 9.143 1.00 16.33 313 ALA A C 1
ATOM 1606 O O . ALA A 1 188 ? 11.831 9.858 8.270 1.00 17.68 313 ALA A O 1
ATOM 1608 N N . ALA A 1 189 ? 11.211 8.304 9.821 1.00 16.06 314 ALA A N 1
ATOM 1609 C CA . ALA A 1 189 ? 9.776 8.387 9.552 1.00 16.58 314 ALA A CA 1
ATOM 1610 C C . ALA A 1 189 ? 9.054 9.423 10.385 1.00 16.92 314 ALA A C 1
ATOM 1611 O O . ALA A 1 189 ? 7.831 9.501 10.304 1.00 17.16 314 ALA A O 1
ATOM 1613 N N . THR A 1 190 ? 9.760 10.181 11.217 1.00 15.63 315 THR A N 1
ATOM 1614 C CA . THR A 1 190 ? 9.095 11.121 12.124 1.00 16.24 315 THR A CA 1
ATOM 1615 C C . THR A 1 190 ? 8.514 12.277 11.350 1.00 15.92 315 THR A C 1
ATOM 1616 O O . THR A 1 190 ? 9.173 12.856 10.497 1.00 17.26 315 THR A O 1
ATOM 1620 N N . ALA A 1 191 ? 7.225 12.569 11.594 1.00 15.23 316 ALA A N 1
ATOM 1621 C CA . ALA A 1 191 ? 6.556 13.761 11.088 1.00 15.54 316 ALA A CA 1
ATOM 1622 C C . ALA A 1 191 ? 6.593 14.924 12.063 1.00 14.25 316 ALA A C 1
ATOM 1623 O O . ALA A 1 191 ? 6.694 16.090 11.618 1.00 15.93 316 ALA A O 1
ATOM 1625 N N . GLY A 1 192 ? 6.388 14.636 13.344 1.00 14.58 317 GLY A N 1
ATOM 1626 C CA . GLY A 1 192 ? 6.305 15.691 14.356 1.00 14.48 317 GLY A CA 1
ATOM 1627 C C . GLY A 1 192 ? 5.874 15.129 15.670 1.00 14.20 317 GLY A C 1
ATOM 1628 O O . GLY A 1 192 ? 6.004 13.928 15.925 1.00 14.30 317 GLY A O 1
ATOM 1629 N N . TYR A 1 193 ? 5.390 16.015 16.529 1.00 14.89 318 TYR A N 1
ATOM 1630 C CA . TYR A 1 193 ? 5.310 15.740 17.943 1.00 14.80 318 TYR A CA 1
ATOM 1631 C C . TYR A 1 193 ? 4.070 16.429 18.490 1.00 15.04 318 TYR A C 1
ATOM 1632 O O . TYR A 1 193 ? 3.910 17.634 18.351 1.00 15.35 318 TYR A O 1
ATOM 1641 N N . LEU A 1 194 ? 3.200 15.645 19.113 1.00 15.88 319 LEU A N 1
ATOM 1642 C CA A LEU A 1 194 ? 1.995 16.174 19.752 0.80 16.77 319 LEU A CA 1
ATOM 1643 C CA B LEU A 1 194 ? 2.008 16.171 19.756 0.20 16.84 319 LEU A CA 1
ATOM 1644 C C . LEU A 1 194 ? 2.327 16.314 21.236 1.00 16.39 319 LEU A C 1
ATOM 1645 O O . LEU A 1 194 ? 2.626 15.327 21.911 1.00 16.69 319 LEU A O 1
ATOM 1654 N N . GLY A 1 195 ? 2.323 17.546 21.730 1.00 16.80 320 GLY A N 1
ATOM 1655 C CA . GLY A 1 195 ? 2.693 17.828 23.108 1.00 17.25 320 GLY A CA 1
ATOM 1656 C C . GLY A 1 195 ? 1.566 18.399 23.936 1.00 17.93 320 GLY A C 1
ATOM 1657 O O . GLY A 1 195 ? 0.671 19.084 23.430 1.00 19.17 320 GLY A O 1
ATOM 1658 N N . GLY A 1 196 ? 1.661 18.150 25.230 1.00 17.34 321 GLY A N 1
ATOM 1659 C CA . GLY A 1 196 ? 0.715 18.671 26.195 1.00 19.26 321 GLY A CA 1
ATOM 1660 C C . GLY A 1 196 ? 1.481 19.145 27.409 1.00 18.38 321 GLY A C 1
ATOM 1661 O O . GLY A 1 196 ? 2.441 18.502 27.823 1.00 18.98 321 GLY A O 1
ATOM 1662 N N . ALA A 1 197 ? 1.052 20.270 27.985 1.00 18.84 322 ALA A N 1
ATOM 1663 C CA . ALA A 1 197 ? 1.653 20.824 29.202 1.00 18.72 322 ALA A CA 1
ATOM 1664 C C . ALA A 1 197 ? 0.806 20.417 30.427 1.00 18.91 322 ALA A C 1
ATOM 1665 O O . ALA A 1 197 ? -0.337 20.877 30.569 1.00 19.90 322 ALA A O 1
ATOM 1667 N N . PHE A 1 198 ? 1.366 19.559 31.278 1.00 18.27 323 PHE A N 1
ATOM 1668 C CA A PHE A 1 198 ? 0.829 19.241 32.609 0.46 19.59 323 PHE A CA 1
ATOM 1669 C CA B PHE A 1 198 ? 0.763 19.306 32.593 0.54 19.70 323 PHE A CA 1
ATOM 1670 C C . PHE A 1 198 ? 1.166 20.423 33.534 1.00 20.03 323 PHE A C 1
ATOM 1671 O O . PHE A 1 198 ? 2.276 20.471 34.049 1.00 20.45 323 PHE A O 1
ATOM 1686 N N . ASP A 1 199 ? 0.228 21.335 33.754 1.00 20.07 324 ASP A N 1
ATOM 1687 C CA . ASP A 1 199 ? 0.454 22.457 34.676 1.00 20.07 324 ASP A CA 1
ATOM 1688 C C . ASP A 1 199 ? 0.129 21.940 36.074 1.00 20.47 324 ASP A C 1
ATOM 1689 O O . ASP A 1 199 ? -0.985 22.100 36.567 1.00 21.40 324 ASP A O 1
ATOM 1694 N N . VAL A 1 200 ? 1.106 21.261 36.664 1.00 20.47 325 VAL A N 1
ATOM 1695 C CA . VAL A 1 200 ? 0.961 20.613 37.950 1.00 20.95 325 VAL A CA 1
ATOM 1696 C C . VAL A 1 200 ? 0.657 21.662 39.034 1.00 20.92 325 VAL A C 1
ATOM 1697 O O . VAL A 1 200 ? -0.266 21.510 39.843 1.00 22.14 325 VAL A O 1
ATOM 1701 N N . GLU A 1 201 ? 1.423 22.753 39.000 1.00 21.86 326 GLU A N 1
ATOM 1702 C CA . GLU A 1 201 ? 1.356 23.763 40.050 1.00 22.60 326 GLU A CA 1
ATOM 1703 C C . GLU A 1 201 ? -0.052 24.324 40.206 1.00 21.82 326 GLU A C 1
ATOM 1704 O O . GLU A 1 201 ? -0.564 24.435 41.321 1.00 22.33 326 GLU A O 1
ATOM 1710 N N . SER A 1 202 ? -0.688 24.653 39.089 1.00 21.26 327 SER A N 1
ATOM 1711 C CA . SER A 1 202 ? -2.028 25.230 39.125 1.00 23.47 327 SER A CA 1
ATOM 1712 C C . SER A 1 202 ? -3.103 24.145 39.182 1.00 22.85 327 SER A C 1
ATOM 1713 O O . SER A 1 202 ? -4.031 24.242 39.986 1.00 24.47 327 SER A O 1
ATOM 1716 N N . LEU A 1 203 ? -2.985 23.112 38.355 1.00 21.64 328 LEU A N 1
ATOM 1717 C CA . LEU A 1 203 ? -4.139 22.235 38.111 1.00 22.56 328 LEU A CA 1
ATOM 1718 C C . LEU A 1 203 ? -4.223 21.124 39.147 1.00 22.06 328 LEU A C 1
ATOM 1719 O O . LEU A 1 203 ? -5.322 20.719 39.529 1.00 22.44 328 LEU A O 1
ATOM 1724 N N . VAL A 1 204 ? -3.088 20.647 39.627 1.00 21.74 329 VAL A N 1
ATOM 1725 C CA . VAL A 1 204 ? -3.088 19.726 40.770 1.00 22.63 329 VAL A CA 1
ATOM 1726 C C . VAL A 1 204 ? -3.516 20.424 42.068 1.00 22.77 329 VAL A C 1
ATOM 1727 O O . VAL A 1 204 ? -4.247 19.827 42.895 1.00 23.46 329 VAL A O 1
ATOM 1731 N N . GLU A 1 205 ? -3.127 21.690 42.247 1.00 23.20 330 GLU A N 1
ATOM 1732 C CA . GLU A 1 205 ? -3.634 22.474 43.399 1.00 24.88 330 GLU A CA 1
ATOM 1733 C C . GLU A 1 205 ? -5.162 22.602 43.337 1.00 25.37 330 GLU A C 1
ATOM 1734 O O . GLU A 1 205 ? -5.862 22.464 44.354 1.00 25.77 330 GLU A O 1
ATOM 1740 N N . ASN A 1 206 ? -5.679 22.886 42.151 1.00 25.23 331 ASN A N 1
ATOM 1741 C CA . ASN A 1 206 ? -7.122 22.990 41.938 1.00 27.79 331 ASN A CA 1
ATOM 1742 C C . ASN A 1 206 ? -7.824 21.682 42.297 1.00 26.71 331 ASN A C 1
ATOM 1743 O O . ASN A 1 206 ? -8.850 21.697 42.979 1.00 27.83 331 ASN A O 1
ATOM 1748 N N . LEU A 1 207 ? -7.268 20.561 41.840 1.00 24.56 332 LEU A N 1
ATOM 1749 C CA . LEU A 1 207 ? -7.853 19.242 42.084 1.00 24.59 332 LEU A CA 1
ATOM 1750 C C . LEU A 1 207 ? -7.865 18.939 43.575 1.00 23.74 332 LEU A C 1
ATOM 1751 O O . LEU A 1 207 ? -8.928 18.626 44.154 1.00 24.60 332 LEU A O 1
ATOM 1756 N N . LEU A 1 208 ? -6.709 19.069 44.220 1.00 22.89 333 LEU A N 1
ATOM 1757 C CA . LEU A 1 208 ? -6.591 18.745 45.659 1.00 23.54 333 LEU A CA 1
ATOM 1758 C C . LEU A 1 208 ? -7.340 19.700 46.560 1.00 25.70 333 LEU A C 1
ATOM 1759 O O . LEU A 1 208 ? -7.939 19.280 47.564 1.00 25.22 333 LEU A O 1
ATOM 1764 N N . GLY A 1 209 ? -7.358 20.978 46.211 1.00 27.08 334 GLY A N 1
ATOM 1765 C CA . GLY A 1 209 ? -7.970 21.985 47.074 1.00 30.78 334 GLY A CA 1
ATOM 1766 C C . GLY A 1 209 ? -9.474 21.906 47.216 1.00 32.77 334 GLY A C 1
ATOM 1767 O O . GLY A 1 209 ? -10.045 22.492 48.141 1.00 36.37 334 GLY A O 1
ATOM 1768 N N . GLN A 1 210 ? -10.129 21.190 46.308 1.00 32.09 335 GLN A N 1
ATOM 1769 C CA . GLN A 1 210 ? -11.567 21.020 46.364 1.00 34.84 335 GLN A CA 1
ATOM 1770 C C . GLN A 1 210 ? -11.972 19.832 47.226 1.00 32.39 335 GLN A C 1
ATOM 1771 O O . GLN A 1 210 ? -13.141 19.699 47.555 1.00 35.91 335 GLN A O 1
ATOM 1777 N N . LEU A 1 211 ? -11.018 18.985 47.595 1.00 28.78 336 LEU A N 1
ATOM 1778 C CA . LEU A 1 211 ? -11.339 17.741 48.300 1.00 26.56 336 LEU A CA 1
ATOM 1779 C C . LEU A 1 211 ? -11.516 17.998 49.787 1.00 26.66 336 LEU A C 1
ATOM 1780 O O . LEU A 1 211 ? -10.789 18.780 50.395 1.00 26.43 336 LEU A O 1
ATOM 1785 N N . ALA A 1 212 ? -12.512 17.344 50.373 1.00 25.83 337 ALA A N 1
ATOM 1786 C CA . ALA A 1 212 ? -12.722 17.423 51.810 1.00 26.68 337 ALA A CA 1
ATOM 1787 C C . ALA A 1 212 ? -11.470 16.959 52.554 1.00 26.07 337 ALA A C 1
ATOM 1788 O O . ALA A 1 212 ? -10.809 15.994 52.153 1.00 26.00 337 ALA A O 1
ATOM 1790 N N . GLY A 1 213 ? -11.146 17.663 53.635 1.00 28.52 338 GLY A N 1
ATOM 1791 C CA . GLY A 1 213 ? -9.969 17.368 54.448 1.00 29.82 338 GLY A CA 1
ATOM 1792 C C . GLY A 1 213 ? -8.675 17.956 53.912 1.00 30.56 338 GLY A C 1
ATOM 1793 O O . GLY A 1 213 ? -7.613 17.734 54.500 1.00 32.82 338 GLY A O 1
ATOM 1794 N N . ASN A 1 214 ? -8.765 18.713 52.820 1.00 30.77 339 ASN A N 1
ATOM 1795 C CA . ASN A 1 214 ? -7.577 19.278 52.191 1.00 31.78 339 ASN A CA 1
ATOM 1796 C C . ASN A 1 214 ? -6.778 20.131 53.169 1.00 36.60 339 ASN A C 1
ATOM 1797 O O . ASN A 1 214 ? -5.556 20.113 53.112 1.00 37.77 339 ASN A O 1
ATOM 1802 N N . GLN A 1 215 ? -7.454 20.842 54.078 1.00 35.76 340 GLN A N 1
ATOM 1803 C CA . GLN A 1 215 ? -6.760 21.760 54.988 1.00 36.92 340 GLN A CA 1
ATOM 1804 C C . GLN A 1 215 ? -5.994 20.990 56.065 1.00 36.94 340 GLN A C 1
ATOM 1805 O O . GLN A 1 215 ? -5.074 21.540 56.686 1.00 37.85 340 GLN A O 1
ATOM 1811 N N . ALA A 1 216 ? -6.362 19.721 56.276 1.00 35.98 341 ALA A N 1
ATOM 1812 C CA . ALA A 1 216 ? -5.738 18.892 57.312 1.00 36.55 341 ALA A CA 1
ATOM 1813 C C . ALA A 1 216 ? -4.413 18.275 56.887 1.00 34.82 341 ALA A C 1
ATOM 1814 O O . ALA A 1 216 ? -3.628 17.845 57.732 1.00 35.69 341 ALA A O 1
ATOM 1816 N N . ILE A 1 217 ? -4.174 18.247 55.578 1.00 32.86 342 ILE A N 1
ATOM 1817 C CA . ILE A 1 217 ? -3.154 17.410 54.969 1.00 31.73 342 ILE A CA 1
ATOM 1818 C C . ILE A 1 217 ? -2.231 18.255 54.093 1.00 30.78 342 ILE A C 1
ATOM 1819 O O . ILE A 1 217 ? -2.638 19.283 53.550 1.00 30.51 342 ILE A O 1
ATOM 1824 N N . VAL A 1 218 ? -0.978 17.824 54.018 1.00 30.22 343 VAL A N 1
ATOM 1825 C CA . VAL A 1 218 ? 0.029 18.398 53.127 1.00 29.38 343 VAL A CA 1
ATOM 1826 C C . VAL A 1 218 ? 0.361 17.313 52.121 1.00 27.73 343 VAL A C 1
ATOM 1827 O O . VAL A 1 218 ? 0.663 16.198 52.519 1.00 29.06 343 VAL A O 1
ATOM 1831 N N . VAL A 1 219 ? 0.302 17.636 50.828 1.00 26.24 344 VAL A N 1
ATOM 1832 C CA . VAL A 1 219 ? 0.568 16.668 49.765 1.00 25.22 344 VAL A CA 1
ATOM 1833 C C . VAL A 1 219 ? 1.756 17.142 48.937 1.00 24.34 344 VAL A C 1
ATOM 1834 O O . VAL A 1 219 ? 1.751 18.271 48.444 1.00 25.33 344 VAL A O 1
ATOM 1838 N N . HIS A 1 220 ? 2.762 16.283 48.824 1.00 23.43 345 HIS A N 1
ATOM 1839 C CA . HIS A 1 220 ? 3.902 16.548 47.944 1.00 24.17 345 HIS A CA 1
ATOM 1840 C C . HIS A 1 220 ? 4.046 15.410 46.932 1.00 22.80 345 HIS A C 1
ATOM 1841 O O . HIS A 1 220 ? 3.819 14.242 47.257 1.00 24.21 345 HIS A O 1
ATOM 1848 N N . VAL A 1 221 ? 4.447 15.760 45.710 1.00 22.73 346 VAL A N 1
ATOM 1849 C CA . VAL A 1 221 ? 4.763 14.770 44.684 1.00 21.94 346 VAL A CA 1
ATOM 1850 C C . VAL A 1 221 ? 6.189 14.994 44.231 1.00 21.94 346 VAL A C 1
ATOM 1851 O O . VAL A 1 221 ? 6.602 16.143 44.038 1.00 22.68 346 VAL A O 1
ATOM 1855 N N . TYR A 1 222 ? 6.916 13.884 44.126 1.00 22.41 347 TYR A N 1
ATOM 1856 C CA . TYR A 1 222 ? 8.315 13.908 43.706 1.00 23.68 347 TYR A CA 1
ATOM 1857 C C . TYR A 1 222 ? 8.538 13.063 42.468 1.00 23.50 347 TYR A C 1
ATOM 1858 O O . TYR A 1 222 ? 7.926 12.010 42.288 1.00 23.64 347 TYR A O 1
ATOM 1867 N N . ASP A 1 223 ? 9.450 13.552 41.629 1.00 22.59 348 ASP A N 1
ATOM 1868 C CA . ASP A 1 223 ? 10.057 12.787 40.570 1.00 23.34 348 ASP A CA 1
ATOM 1869 C C . ASP A 1 223 ? 11.305 12.148 41.199 1.00 23.70 348 ASP A C 1
ATOM 1870 O O . ASP A 1 223 ? 12.247 12.844 41.573 1.00 25.33 348 ASP A O 1
ATOM 1875 N N . ILE A 1 224 ? 11.274 10.824 41.322 1.00 24.37 349 ILE A N 1
ATOM 1876 C CA . ILE A 1 224 ? 12.354 10.062 41.938 1.00 26.09 349 ILE A CA 1
ATOM 1877 C C . ILE A 1 224 ? 13.073 9.171 40.910 1.00 26.84 349 ILE A C 1
ATOM 1878 O O . ILE A 1 224 ? 13.624 8.130 41.258 1.00 28.57 349 ILE A O 1
ATOM 1883 N N . THR A 1 225 ? 13.049 9.586 39.639 1.00 26.21 350 THR A N 1
ATOM 1884 C CA . THR A 1 225 ? 13.765 8.902 38.557 1.00 26.52 350 THR A CA 1
ATOM 1885 C C . THR A 1 225 ? 15.204 8.628 38.960 1.00 28.41 350 THR A C 1
ATOM 1886 O O . THR A 1 225 ? 15.691 7.528 38.769 1.00 29.73 350 THR A O 1
ATOM 1890 N N . ASN A 1 226 ? 15.849 9.639 39.529 1.00 29.15 351 ASN A N 1
ATOM 1891 C CA . ASN A 1 226 ? 17.184 9.501 40.139 1.00 32.15 351 ASN A CA 1
ATOM 1892 C C . ASN A 1 226 ? 16.993 9.466 41.652 1.00 33.94 351 ASN A C 1
ATOM 1893 O O . ASN A 1 226 ? 16.695 10.483 42.258 1.00 32.86 351 ASN A O 1
ATOM 1898 N N . ALA A 1 227 ? 17.156 8.290 42.250 1.00 37.26 352 ALA A N 1
ATOM 1899 C CA . ALA A 1 227 ? 16.965 8.092 43.696 1.00 40.10 352 ALA A CA 1
ATOM 1900 C C . ALA A 1 227 ? 17.718 9.106 44.568 1.00 42.69 352 ALA A C 1
ATOM 1901 O O . ALA A 1 227 ? 17.169 9.606 45.553 1.00 43.71 352 ALA A O 1
ATOM 1903 N N . SER A 1 228 ? 18.956 9.424 44.190 1.00 44.67 353 SER A N 1
ATOM 1904 C CA . SER A 1 228 ? 19.808 10.317 44.988 1.00 47.94 353 SER A CA 1
ATOM 1905 C C . SER A 1 228 ? 19.557 11.800 44.688 1.00 46.20 353 SER A C 1
ATOM 1906 O O . SER A 1 228 ? 20.157 12.670 45.323 1.00 48.61 353 SER A O 1
ATOM 1909 N N . ASP A 1 229 ? 18.677 12.077 43.722 1.00 42.04 354 ASP A N 1
ATOM 1910 C CA . ASP A 1 229 ? 18.349 13.442 43.326 1.00 41.07 354 ASP A CA 1
ATOM 1911 C C . ASP A 1 229 ? 16.836 13.555 43.110 1.00 37.53 354 ASP A C 1
ATOM 1912 O O . ASP A 1 229 ? 16.368 13.706 41.974 1.00 35.43 354 ASP A O 1
ATOM 1917 N N . PRO A 1 230 ? 16.060 13.459 44.205 1.00 36.73 355 PRO A N 1
ATOM 1918 C CA . PRO A 1 230 ? 14.616 13.641 44.071 1.00 33.80 355 PRO A CA 1
ATOM 1919 C C . PRO A 1 230 ? 14.283 15.070 43.667 1.00 32.48 355 PRO A C 1
ATOM 1920 O O . PRO A 1 230 ? 14.910 16.010 44.157 1.00 35.11 355 PRO A O 1
ATOM 1924 N N . LEU A 1 231 ? 13.308 15.232 42.777 1.00 29.60 356 LEU A N 1
ATOM 1925 C CA . LEU A 1 231 ? 12.915 16.555 42.307 1.00 29.18 356 LEU A CA 1
ATOM 1926 C C . LEU A 1 231 ? 11.459 16.817 42.665 1.00 27.73 356 LEU A C 1
ATOM 1927 O O . LEU A 1 231 ? 10.608 15.980 42.399 1.00 27.83 356 LEU A O 1
ATOM 1932 N N . VAL A 1 232 ? 11.177 17.976 43.260 1.00 28.64 357 VAL A N 1
ATOM 1933 C CA A VAL A 1 232 ? 9.811 18.371 43.620 0.61 27.97 357 VAL A CA 1
ATOM 1934 C CA B VAL A 1 232 ? 9.798 18.298 43.617 0.39 27.78 357 VAL A CA 1
ATOM 1935 C C . VAL A 1 232 ? 8.988 18.552 42.347 1.00 27.05 357 VAL A C 1
ATOM 1936 O O . VAL A 1 232 ? 9.384 19.320 41.462 1.00 27.68 357 VAL A O 1
ATOM 1943 N N . MET A 1 233 ? 7.859 17.863 42.261 1.00 24.93 358 MET A N 1
ATOM 1944 C CA . MET A 1 233 ? 6.933 18.033 41.153 1.00 25.52 358 MET A CA 1
ATOM 1945 C C . MET A 1 233 ? 5.718 18.829 41.593 1.00 25.98 358 MET A C 1
ATOM 1946 O O . MET A 1 233 ? 5.214 19.665 40.856 1.00 26.55 358 MET A O 1
ATOM 1951 N N . TYR A 1 234 ? 5.265 18.589 42.825 1.00 25.74 359 TYR A N 1
ATOM 1952 C CA . TYR A 1 234 ? 4.178 19.366 43.409 1.00 27.37 359 TYR A CA 1
ATOM 1953 C C . TYR A 1 234 ? 4.428 19.542 44.897 1.00 28.33 359 TYR A C 1
ATOM 1954 O O . TYR A 1 234 ? 4.814 18.596 45.560 1.00 27.22 359 TYR A O 1
ATOM 1963 N N . GLY A 1 235 ? 4.218 20.764 45.385 1.00 31.13 360 GLY A N 1
ATOM 1964 C CA . GLY A 1 235 ? 4.227 21.040 46.820 1.00 32.97 360 GLY A CA 1
ATOM 1965 C C . GLY A 1 235 ? 5.280 22.027 47.279 1.00 36.04 360 GLY A C 1
ATOM 1966 O O . GLY A 1 235 ? 6.234 22.342 46.550 1.00 37.78 360 GLY A O 1
ATOM 1967 N N . ASN A 1 236 ? 5.093 22.501 48.508 1.00 38.68 361 ASN A N 1
ATOM 1968 C CA . ASN A 1 236 ? 6.020 23.407 49.189 1.00 42.20 361 ASN A CA 1
ATOM 1969 C C . ASN A 1 236 ? 6.842 22.623 50.221 1.00 43.04 361 ASN A C 1
ATOM 1970 O O . ASN A 1 236 ? 7.948 22.155 49.919 1.00 43.47 361 ASN A O 1
ATOM 1975 N N . GLU A 1 239 ? 7.550 23.721 54.080 1.00 210.29 364 GLU A N 1
ATOM 1976 C CA . GLU A 1 239 ? 6.191 23.971 54.543 1.00 201.27 364 GLU A CA 1
ATOM 1977 C C . GLU A 1 239 ? 5.994 23.424 55.952 1.00 189.28 364 GLU A C 1
ATOM 1978 O O . GLU A 1 239 ? 6.623 22.436 56.335 1.00 183.57 364 GLU A O 1
ATOM 1984 N N . GLU A 1 240 ? 5.114 24.072 56.715 1.00 190.42 365 GLU A N 1
ATOM 1985 C CA . GLU A 1 240 ? 4.775 23.625 58.065 1.00 185.60 365 GLU A CA 1
ATOM 1986 C C . GLU A 1 240 ? 3.986 22.319 57.994 1.00 177.98 365 GLU A C 1
ATOM 1987 O O . GLU A 1 240 ? 2.831 22.311 57.567 1.00 183.71 365 GLU A O 1
ATOM 1989 N N . ALA A 1 241 ? 4.621 21.223 58.405 1.00 171.08 366 ALA A N 1
ATOM 1990 C CA . ALA A 1 241 ? 4.011 19.894 58.344 1.00 167.65 366 ALA A CA 1
ATOM 1991 C C . ALA A 1 241 ? 4.389 19.048 59.558 1.00 165.95 366 ALA A C 1
ATOM 1992 O O . ALA A 1 241 ? 5.371 19.330 60.244 1.00 168.01 366 ALA A O 1
ATOM 1994 N N . ASP A 1 242 ? 3.600 18.007 59.809 1.00 168.42 367 ASP A N 1
ATOM 1995 C CA . ASP A 1 242 ? 3.823 17.103 60.933 1.00 171.27 367 ASP A CA 1
ATOM 1996 C C . ASP A 1 242 ? 5.011 16.189 60.639 1.00 167.15 367 ASP A C 1
ATOM 1997 O O . ASP A 1 242 ? 4.932 15.318 59.775 1.00 165.95 367 ASP A O 1
ATOM 2002 N N . ARG A 1 243 ? 6.106 16.394 61.366 1.00 171.49 368 ARG A N 1
ATOM 2003 C CA . ARG A 1 243 ? 7.357 15.674 61.122 1.00 175.74 368 ARG A CA 1
ATOM 2004 C C . ARG A 1 243 ? 7.343 14.238 61.661 1.00 181.31 368 ARG A C 1
ATOM 2005 O O . ARG A 1 243 ? 8.162 13.414 61.253 1.00 186.45 368 ARG A O 1
ATOM 2013 N N . SER A 1 244 ? 6.411 13.932 62.560 1.00 185.31 369 SER A N 1
ATOM 2014 C C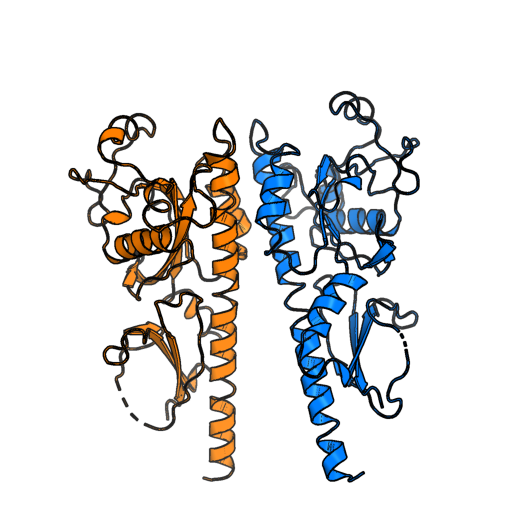A . SER A 1 244 ? 6.391 12.631 63.231 1.00 196.02 369 SER A CA 1
ATOM 2015 C C . SER A 1 244 ? 5.826 11.485 62.387 1.00 195.50 369 SER A C 1
ATOM 2016 O O . SER A 1 244 ? 6.159 10.326 62.641 1.00 205.17 369 SER A O 1
ATOM 2019 N N . LEU A 1 245 ? 4.983 11.792 61.398 1.00 42.41 370 LEU A N 1
ATOM 2020 C CA . LEU A 1 245 ? 4.283 10.751 60.650 1.00 40.41 370 LEU A CA 1
ATOM 2021 C C . LEU A 1 245 ? 4.115 11.157 59.186 1.00 37.61 370 LEU A C 1
ATOM 2022 O O . LEU A 1 245 ? 3.795 12.304 58.880 1.00 36.85 370 LEU A O 1
ATOM 2027 N N . SER A 1 246 ? 4.333 10.205 58.290 1.00 37.00 371 SER A N 1
ATOM 2028 C CA . SER A 1 246 ? 4.087 10.431 56.869 1.00 34.62 371 SER A CA 1
ATOM 2029 C C . SER A 1 246 ? 3.574 9.167 56.220 1.00 33.29 371 SER A C 1
ATOM 2030 O O . SER A 1 246 ? 3.650 8.080 56.789 1.00 34.87 371 SER A O 1
ATOM 2033 N N . HIS A 1 247 ? 3.030 9.313 55.020 1.00 29.89 372 HIS A N 1
ATOM 2034 C CA . HIS A 1 247 ? 2.720 8.155 54.222 1.00 29.67 372 HIS A CA 1
ATOM 2035 C C . HIS A 1 247 ? 3.190 8.408 52.806 1.00 27.94 372 HIS A C 1
ATOM 2036 O O . HIS A 1 247 ? 3.054 9.518 52.294 1.00 27.02 372 HIS A O 1
ATOM 2043 N N . GLU A 1 248 ? 3.717 7.351 52.199 1.00 29.02 373 GLU A N 1
ATOM 2044 C CA . GLU A 1 248 ? 4.086 7.353 50.793 1.00 28.23 373 GLU A CA 1
ATOM 2045 C C . GLU A 1 248 ? 3.042 6.573 49.997 1.00 27.90 373 GLU A C 1
ATOM 2046 O O . GLU A 1 248 ? 2.761 5.394 50.293 1.00 30.31 373 GLU A O 1
ATOM 2052 N N . SER A 1 249 ? 2.461 7.240 48.995 1.00 26.62 374 SER A N 1
ATOM 2053 C CA . SER A 1 249 ? 1.542 6.591 48.079 1.00 26.99 374 SER A CA 1
ATOM 2054 C C . SER A 1 249 ? 2.165 6.445 46.694 1.00 26.49 374 SER A C 1
ATOM 2055 O O . SER A 1 249 ? 2.884 7.325 46.225 1.00 25.69 374 SER A O 1
ATOM 2058 N N . LYS A 1 250 ? 1.872 5.317 46.054 1.00 29.22 375 LYS A N 1
ATOM 2059 C CA . LYS A 1 250 ? 2.397 5.008 44.734 1.00 29.50 375 LYS A CA 1
ATOM 2060 C C . LYS A 1 250 ? 1.756 5.848 43.628 1.00 27.88 375 LYS A C 1
ATOM 2061 O O . LYS A 1 250 ? 0.552 6.058 43.624 1.00 28.18 375 LYS A O 1
ATOM 2067 N N . LEU A 1 251 ? 2.578 6.276 42.677 1.00 25.99 376 LEU A N 1
ATOM 2068 C CA . LEU A 1 251 ? 2.111 6.927 41.453 1.00 25.27 376 LEU A CA 1
ATOM 2069 C C . LEU A 1 251 ? 2.794 6.309 40.257 1.00 25.71 376 LEU A C 1
ATOM 2070 O O . LEU A 1 251 ? 3.989 6.037 40.289 1.00 27.47 376 LEU A O 1
ATOM 2075 N N . ASP A 1 252 ? 2.037 6.111 39.192 1.00 24.88 377 ASP A N 1
ATOM 2076 C CA . ASP A 1 252 ? 2.585 5.657 37.936 1.00 25.00 377 ASP A CA 1
ATOM 2077 C C . ASP A 1 252 ? 1.994 6.546 36.845 1.00 23.28 377 ASP A C 1
ATOM 2078 O O . ASP A 1 252 ? 0.857 6.397 36.486 1.00 24.49 377 ASP A O 1
ATOM 2083 N N . PHE A 1 253 ? 2.800 7.470 36.336 1.00 21.70 378 PHE A N 1
ATOM 2084 C CA . PHE A 1 253 ? 2.356 8.403 35.273 1.00 21.58 378 PHE A CA 1
ATOM 2085 C C . PHE A 1 253 ? 2.567 7.895 33.842 1.00 23.24 378 PHE A C 1
ATOM 2086 O O . PHE A 1 253 ? 2.244 8.601 32.886 1.00 24.36 378 PHE A O 1
ATOM 2094 N N . GLY A 1 254 ? 3.071 6.677 33.682 1.00 23.54 379 GLY A N 1
ATOM 2095 C CA . GLY A 1 254 ? 2.957 5.972 32.402 1.00 25.47 379 GLY A CA 1
ATOM 2096 C C . GLY A 1 254 ? 4.197 5.967 31.518 1.00 24.53 379 GLY A C 1
ATOM 2097 O O . GLY A 1 254 ? 4.187 5.357 30.440 1.00 27.38 379 GLY A O 1
ATOM 2098 N N . ASP A 1 255 ? 5.259 6.633 31.961 1.00 22.77 380 ASP A N 1
ATOM 2099 C CA . ASP A 1 255 ? 6.515 6.655 31.211 1.00 21.85 380 ASP A CA 1
ATOM 2100 C C . ASP A 1 255 ? 7.558 5.849 31.972 1.00 22.58 380 ASP A C 1
ATOM 2101 O O . ASP A 1 255 ? 8.003 6.266 33.028 1.00 22.39 380 ASP A O 1
ATOM 2106 N N . PRO A 1 256 ? 7.953 4.690 31.430 1.00 24.44 381 PRO A N 1
ATOM 2107 C CA . PRO A 1 256 ? 8.889 3.867 32.208 1.00 26.35 381 PRO A CA 1
ATOM 2108 C C . PRO A 1 256 ? 10.269 4.514 32.481 1.00 25.97 381 PRO A C 1
ATOM 2109 O O . PRO A 1 256 ? 11.001 4.075 33.366 1.00 27.08 381 PRO A O 1
A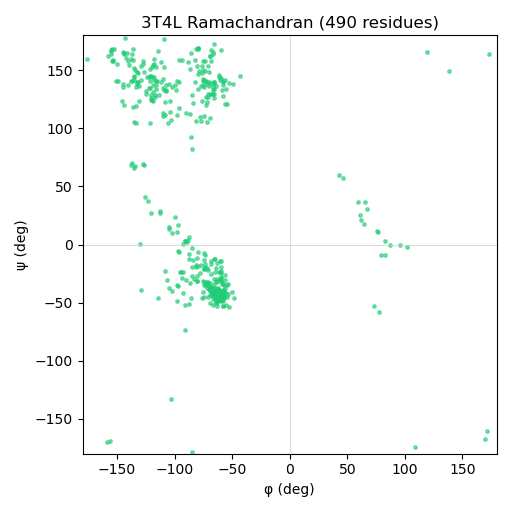TOM 2113 N N . PHE A 1 257 ? 10.606 5.573 31.747 1.00 23.96 382 PHE A N 1
ATOM 2114 C CA . PHE A 1 257 ? 11.834 6.317 31.972 1.00 23.37 382 PHE A CA 1
ATOM 2115 C C . PHE A 1 257 ? 11.810 7.155 33.266 1.00 22.55 382 PHE A C 1
ATOM 2116 O O . PHE A 1 257 ? 12.866 7.517 33.776 1.00 25.37 382 PHE A O 1
ATOM 2124 N N . ARG A 1 258 ? 10.619 7.442 33.793 1.00 22.07 383 ARG A N 1
ATOM 2125 C CA . ARG A 1 258 ? 10.465 8.295 34.958 1.00 21.79 383 ARG A CA 1
ATOM 2126 C C . ARG A 1 258 ? 9.801 7.513 36.076 1.00 22.78 383 ARG A C 1
ATOM 2127 O O . ARG A 1 258 ? 9.052 6.575 35.831 1.00 24.57 383 ARG A O 1
ATOM 2135 N N . LYS A 1 259 ? 10.100 7.931 37.294 1.00 22.96 384 LYS A N 1
ATOM 2136 C CA A LYS A 1 259 ? 9.472 7.365 38.483 0.54 23.81 384 LYS A CA 1
ATOM 2137 C CA B LYS A 1 259 ? 9.473 7.370 38.485 0.46 23.75 384 LYS A CA 1
ATOM 2138 C C . LYS A 1 259 ? 9.001 8.505 39.369 1.00 22.66 384 LYS A C 1
ATOM 2139 O O . LYS A 1 259 ? 9.652 9.549 39.441 1.00 22.56 384 LYS A O 1
ATOM 2150 N N . HIS A 1 260 ? 7.874 8.290 40.053 1.00 22.34 385 HIS A N 1
ATOM 2151 C CA . HIS A 1 260 ? 7.295 9.288 40.948 1.00 21.96 385 HIS A CA 1
ATOM 2152 C C . HIS A 1 260 ? 6.707 8.650 42.208 1.00 22.70 385 HIS A C 1
ATOM 2153 O O . HIS A 1 260 ? 6.454 7.447 42.242 1.00 23.81 385 HIS A O 1
ATOM 2160 N N . LYS A 1 261 ? 6.455 9.507 43.192 1.00 22.03 386 LYS A N 1
ATOM 2161 C CA . LYS A 1 261 ? 5.788 9.132 44.446 1.00 22.31 386 LYS A CA 1
ATOM 2162 C C . LYS A 1 261 ? 5.079 10.341 45.054 1.00 21.87 386 LYS A C 1
ATOM 2163 O O . LYS A 1 261 ? 5.416 11.504 44.808 1.00 22.17 386 LYS A O 1
ATOM 2169 N N . MET A 1 262 ? 4.097 10.056 45.907 1.00 22.05 387 MET A N 1
ATOM 2170 C CA . MET A 1 262 ? 3.424 11.106 46.658 1.00 21.96 387 MET A CA 1
ATOM 2171 C C . MET A 1 262 ? 3.727 10.874 48.121 1.00 22.46 387 MET A C 1
ATOM 2172 O O . MET A 1 262 ? 3.752 9.748 48.546 1.00 24.79 387 MET A O 1
ATOM 2177 N N . ILE A 1 263 ? 3.946 11.962 48.841 1.00 22.85 388 ILE A N 1
ATOM 2178 C CA . ILE A 1 263 ? 4.108 11.916 50.296 1.00 24.75 388 ILE A CA 1
ATOM 2179 C C . ILE A 1 263 ? 3.104 12.857 50.920 1.00 24.65 388 ILE A C 1
ATOM 2180 O O . ILE A 1 263 ? 3.035 14.022 50.557 1.00 25.42 388 ILE A O 1
ATOM 2185 N N . CYS A 1 264 ? 2.351 12.356 51.902 1.00 25.25 389 CYS A N 1
ATOM 2186 C CA . CYS A 1 264 ? 1.399 13.180 52.633 1.00 25.13 389 CYS A CA 1
ATOM 2187 C C . CYS A 1 264 ? 1.763 13.187 54.103 1.00 25.55 389 CYS A C 1
ATOM 2188 O O . CYS A 1 264 ? 2.246 12.202 54.611 1.00 26.45 389 CYS A O 1
ATOM 2191 N N . ARG A 1 265 ? 1.551 14.327 54.740 1.00 26.42 390 ARG A N 1
ATOM 2192 C CA . ARG A 1 265 ? 1.668 14.455 56.199 1.00 29.08 390 ARG A CA 1
ATOM 2193 C C . ARG A 1 265 ? 0.500 15.292 56.686 1.00 29.27 390 ARG A C 1
ATOM 2194 O O . ARG A 1 265 ? -0.144 15.982 55.909 1.00 28.95 390 ARG A O 1
ATOM 2202 N N . TYR A 1 266 ? 0.231 15.257 57.984 1.00 31.54 391 TYR A N 1
ATOM 2203 C CA . TYR A 1 266 ? -0.685 16.219 58.553 1.00 33.29 391 TYR A CA 1
ATOM 2204 C C . TYR A 1 266 ? -0.002 17.571 58.697 1.00 37.11 391 TYR A C 1
ATOM 2205 O O . TYR A 1 266 ? 1.225 17.632 58.807 1.00 38.34 391 TYR A O 1
ATOM 2214 N N . HIS A 1 267 ? -0.784 18.648 58.670 1.00 40.22 392 HIS A N 1
ATOM 2215 C CA . HIS A 1 267 ? -0.284 19.992 59.020 1.00 45.31 392 HIS A CA 1
ATOM 2216 C C . HIS A 1 267 ? 0.419 20.034 60.375 1.00 48.55 392 HIS A C 1
ATOM 2217 O O . HIS A 1 267 ? 1.549 20.519 60.476 1.00 51.16 392 HIS A O 1
ATOM 2224 N N . GLN A 1 268 ? -0.267 19.552 61.414 1.00 49.72 393 GLN A N 1
ATOM 2225 C CA . GLN A 1 268 ? 0.250 19.610 62.790 1.00 53.05 393 GLN A CA 1
ATOM 2226 C C . GLN A 1 268 ? -0.127 18.351 63.566 1.00 52.36 393 GLN A C 1
ATOM 2227 O O . GLN A 1 268 ? -0.214 17.267 62.988 1.00 50.78 393 GLN A O 1
ATOM 2229 N N . ASP B 1 2 ? -19.336 -21.715 60.436 1.00 66.42 127 ASP B N 1
ATOM 2230 C CA . ASP B 1 2 ? -19.315 -20.420 61.183 1.00 64.37 127 ASP B CA 1
ATOM 2231 C C . ASP B 1 2 ? -18.040 -20.298 62.031 1.00 64.03 127 ASP B C 1
ATOM 2232 O O . ASP B 1 2 ? -17.328 -21.289 62.197 1.00 66.83 127 ASP B O 1
ATOM 2234 N N . ASP B 1 3 ? -17.718 -19.115 62.569 1.00 61.94 128 ASP B N 1
ATOM 2235 C CA . ASP B 1 3 ? -18.453 -17.853 62.380 1.00 59.80 128 ASP B CA 1
ATOM 2236 C C . ASP B 1 3 ? -17.520 -16.707 61.951 1.00 54.97 128 ASP B C 1
ATOM 2237 O O . ASP B 1 3 ? -17.899 -15.852 61.141 1.00 52.68 128 ASP B O 1
ATOM 2242 N N . ALA B 1 4 ? -16.320 -16.665 62.528 1.00 54.43 129 ALA B N 1
ATOM 2243 C CA . ALA B 1 4 ? -15.262 -15.775 62.058 1.00 50.89 129 ALA B CA 1
ATOM 2244 C C . ALA B 1 4 ? -15.008 -16.003 60.568 1.00 46.69 129 ALA B C 1
ATOM 2245 O O . ALA B 1 4 ? -14.713 -15.061 59.823 1.00 43.60 129 ALA B O 1
ATOM 2247 N N . ASN B 1 5 ? -15.137 -17.255 60.133 1.00 46.53 130 ASN B N 1
ATOM 2248 C CA . ASN B 1 5 ? -14.999 -17.583 58.720 1.00 43.79 130 ASN B CA 1
ATOM 2249 C C . ASN B 1 5 ? -16.151 -17.017 57.876 1.00 40.70 130 ASN B C 1
ATOM 2250 O O . ASN B 1 5 ? -15.919 -16.529 56.758 1.00 37.26 130 ASN B O 1
ATOM 2255 N N . LYS B 1 6 ? -17.370 -17.032 58.417 1.00 41.17 131 LYS B N 1
ATOM 2256 C CA . LYS B 1 6 ? -18.512 -16.375 57.752 1.00 40.01 131 LYS B CA 1
ATOM 2257 C C . LYS B 1 6 ? -18.259 -14.890 57.527 1.00 36.27 131 LYS B C 1
ATOM 2258 O O . LYS B 1 6 ? -18.613 -14.346 56.479 1.00 33.91 131 LYS B O 1
ATOM 2264 N N .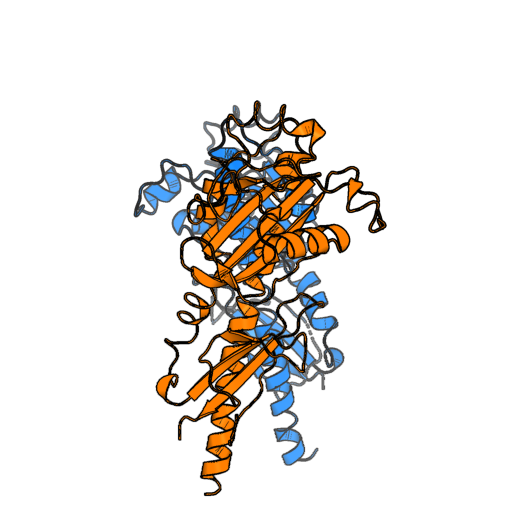 ILE B 1 7 ? -17.656 -14.229 58.514 1.00 35.55 132 ILE B N 1
ATOM 2265 C CA . ILE B 1 7 ? -17.387 -12.798 58.421 1.00 33.12 132 ILE B CA 1
ATOM 2266 C C . ILE B 1 7 ? -16.390 -12.525 57.295 1.00 29.39 132 ILE B C 1
ATOM 2267 O O . ILE B 1 7 ? -16.610 -11.643 56.459 1.00 26.46 132 ILE B O 1
ATOM 2272 N N . ARG B 1 8 ? -15.312 -13.305 57.267 1.00 29.60 133 ARG B N 1
ATOM 2273 C CA . ARG B 1 8 ? -14.310 -13.212 56.203 1.00 27.38 133 ARG B CA 1
ATOM 2274 C C . ARG B 1 8 ? -14.939 -13.497 54.827 1.00 25.05 133 ARG B C 1
ATOM 2275 O O . ARG B 1 8 ? -14.633 -12.842 53.830 1.00 22.75 133 ARG B O 1
ATOM 2283 N N . ARG B 1 9 ? -15.820 -14.488 54.780 1.00 25.71 134 ARG B N 1
ATOM 2284 C CA . ARG B 1 9 ? -16.479 -14.856 53.532 1.00 25.95 134 ARG B CA 1
ATOM 2285 C C . ARG B 1 9 ? -17.275 -13.670 52.987 1.00 24.17 134 ARG B C 1
ATOM 2286 O O . ARG B 1 9 ? -17.230 -13.384 51.781 1.00 23.26 134 ARG B O 1
ATOM 2294 N N . GLU B 1 10 ? -17.999 -12.972 53.863 1.00 25.32 135 GLU B N 1
ATOM 2295 C CA . GLU B 1 10 ? -18.724 -11.752 53.483 1.00 25.00 135 GLU B CA 1
ATOM 2296 C C . GLU B 1 10 ? -17.780 -10.644 53.005 1.00 23.51 135 GLU B C 1
ATOM 2297 O O . GLU B 1 10 ? -18.033 -9.990 51.973 1.00 22.67 135 GLU B O 1
ATOM 2303 N N . GLU B 1 11 ? -16.691 -10.442 53.737 1.00 22.81 136 GLU B N 1
ATOM 2304 C CA . GLU B 1 11 ? -15.739 -9.394 53.380 1.00 23.04 136 GLU B CA 1
ATOM 2305 C C . GLU B 1 11 ? -15.120 -9.671 52.013 1.00 21.35 136 GLU B C 1
ATOM 2306 O O . GLU B 1 11 ? -14.879 -8.730 51.235 1.00 21.72 136 GLU B O 1
ATOM 2312 N N . VAL B 1 12 ? -14.861 -10.942 51.700 1.00 21.20 137 VAL B N 1
ATOM 2313 C CA . VAL B 1 12 ? -14.323 -11.308 50.372 1.00 20.60 137 VAL B CA 1
ATOM 2314 C C . VAL B 1 12 ? -15.355 -11.011 49.295 1.00 20.28 137 VAL B C 1
ATOM 2315 O O . VAL B 1 12 ? -15.024 -10.477 48.234 1.00 19.91 137 VAL B O 1
ATOM 2319 N N . LEU B 1 13 ? -16.608 -11.359 49.559 1.00 19.58 138 LEU B N 1
ATOM 2320 C CA . LEU B 1 13 ? -17.661 -11.128 48.565 1.00 19.74 138 LEU B CA 1
ATOM 2321 C C . LEU B 1 13 ? -17.787 -9.653 48.228 1.00 19.79 138 LEU B C 1
ATOM 2322 O O . LEU B 1 13 ? -17.881 -9.280 47.056 1.00 19.84 138 LEU B O 1
ATOM 2327 N N . VAL B 1 14 ? -17.806 -8.818 49.259 1.00 20.01 139 VAL B N 1
ATOM 2328 C CA . VAL B 1 14 ? -17.941 -7.373 49.098 1.00 20.79 139 VAL B CA 1
ATOM 2329 C C . VAL B 1 14 ? -16.772 -6.839 48.282 1.00 20.28 139 VAL B C 1
ATOM 2330 O O . VAL B 1 14 ? -16.962 -6.072 47.322 1.00 20.70 139 VAL B O 1
ATOM 2334 N N . SER B 1 15 ? -15.566 -7.237 48.634 1.00 20.15 140 SER B N 1
ATOM 2335 C CA A SER B 1 15 ? -14.377 -6.763 47.930 0.12 20.20 140 SER B CA 1
ATOM 2336 C CA B SER B 1 15 ? -14.366 -6.784 47.932 0.88 19.57 140 SER B CA 1
ATOM 2337 C C . SER B 1 15 ? -14.383 -7.203 46.466 1.00 19.64 140 SER B C 1
ATOM 2338 O O . SER B 1 15 ? -14.112 -6.391 45.571 1.00 20.91 140 SER B O 1
ATOM 2343 N N . MET B 1 16 ? -14.694 -8.476 46.218 1.00 19.10 141 MET B N 1
ATOM 2344 C CA . MET B 1 16 ? -14.758 -9.000 44.851 1.00 19.48 141 MET B CA 1
ATOM 2345 C C . MET B 1 16 ? -15.790 -8.293 44.004 1.00 19.56 141 MET B C 1
ATOM 2346 O O . MET B 1 16 ? -15.525 -7.934 42.841 1.00 20.89 141 MET B O 1
ATOM 2351 N N . CYS B 1 17 ? -16.984 -8.122 44.566 1.00 19.24 142 CYS B N 1
ATOM 2352 C CA . CYS B 1 17 ? -18.060 -7.480 43.846 1.00 20.17 142 CYS B CA 1
ATOM 2353 C C . CYS B 1 17 ? -17.755 -6.013 43.579 1.00 20.22 142 CYS B C 1
ATOM 2354 O O . CYS B 1 17 ? -17.920 -5.524 42.452 1.00 20.36 142 CYS B O 1
ATOM 2357 N N . ASP B 1 18 ? -17.300 -5.301 44.602 1.00 20.58 143 ASP B N 1
ATOM 2358 C CA . ASP B 1 18 ? -17.026 -3.881 44.474 1.00 21.09 143 ASP B CA 1
ATOM 2359 C C . ASP B 1 18 ? -15.948 -3.639 43.420 1.00 21.04 143 ASP B C 1
ATOM 2360 O O . ASP B 1 18 ? -16.068 -2.729 42.633 1.00 21.40 143 ASP B O 1
ATOM 2365 N N . GLN B 1 19 ? -14.930 -4.483 43.385 1.00 20.58 144 GLN B N 1
ATOM 2366 C CA . GLN B 1 19 ? -13.850 -4.283 42.418 1.00 20.47 144 GLN B CA 1
ATOM 2367 C C . GLN B 1 19 ? -14.346 -4.499 40.989 1.00 20.92 144 GLN B C 1
ATOM 2368 O O . GLN B 1 19 ? -13.976 -3.756 40.083 1.00 21.83 144 GLN B O 1
ATOM 2374 N N . ARG B 1 20 ? -15.140 -5.544 40.784 1.00 20.14 145 ARG B N 1
ATOM 2375 C CA . ARG B 1 20 ? -15.756 -5.805 39.472 1.00 19.63 145 ARG B CA 1
ATOM 2376 C C . ARG B 1 20 ? -16.635 -4.634 39.028 1.00 19.65 145 ARG B C 1
ATOM 2377 O O . ARG B 1 20 ? -16.565 -4.199 37.862 1.00 19.86 145 ARG B O 1
ATOM 2385 N N . ALA B 1 21 ? -17.459 -4.126 39.943 1.00 20.47 146 ALA B N 1
ATOM 2386 C CA . ALA B 1 21 ? -18.324 -2.990 39.649 1.00 20.54 146 ALA B CA 1
ATOM 2387 C C . ALA B 1 21 ? -17.499 -1.764 39.261 1.00 21.72 146 ALA B C 1
ATOM 2388 O O . ALA B 1 21 ? -17.851 -1.079 38.286 1.00 21.35 146 ALA B O 1
ATOM 2390 N N . ARG B 1 22 ? -16.425 -1.491 39.989 1.00 22.42 147 ARG B N 1
ATOM 2391 C CA . ARG B 1 22 ? -15.550 -0.351 39.693 1.00 24.34 147 ARG B CA 1
ATOM 2392 C C . ARG B 1 22 ? -14.952 -0.498 38.307 1.00 22.87 147 ARG B C 1
ATOM 2393 O O . ARG B 1 22 ? -14.924 0.464 37.530 1.00 23.49 147 ARG B O 1
ATOM 2401 N N . MET B 1 23 ? -14.452 -1.696 38.002 1.00 22.08 148 MET B N 1
ATOM 2402 C CA . MET B 1 23 ? -13.814 -1.956 36.701 1.00 22.12 148 MET B CA 1
ATOM 2403 C C . MET B 1 23 ? -14.797 -1.696 35.562 1.00 20.71 148 MET B C 1
ATOM 2404 O O . MET B 1 23 ? -14.472 -1.065 34.550 1.00 21.37 148 MET B O 1
ATOM 2409 N N . LEU B 1 24 ? -16.025 -2.163 35.745 1.00 19.54 149 LEU B N 1
ATOM 2410 C CA . LEU B 1 24 ? -17.039 -2.031 34.713 1.00 19.03 149 LEU B CA 1
ATOM 2411 C C . LEU B 1 24 ? -17.483 -0.580 34.565 1.00 18.94 149 LEU B C 1
ATOM 2412 O O . LEU B 1 24 ? -17.592 -0.080 33.456 1.00 19.03 149 LEU B O 1
ATOM 2417 N N . GLN B 1 25 ? -17.732 0.100 35.683 1.00 20.29 150 GLN B N 1
ATOM 2418 C CA . GLN B 1 25 ? -18.099 1.504 35.636 1.00 20.63 150 GLN B CA 1
ATOM 2419 C C . GLN B 1 25 ? -16.998 2.346 34.987 1.00 20.78 150 GLN B C 1
ATOM 2420 O O . GLN B 1 25 ? -17.285 3.211 34.167 1.00 20.93 150 GLN B O 1
ATOM 2426 N N . ASP B 1 26 ? -15.749 2.050 35.306 1.00 21.01 151 ASP B N 1
ATOM 2427 C CA . ASP B 1 26 ? -14.640 2.831 34.777 1.00 22.54 151 ASP B CA 1
ATOM 2428 C C . ASP B 1 26 ? -14.517 2.647 33.268 1.00 21.47 151 ASP B C 1
ATOM 2429 O O . ASP B 1 26 ? -14.311 3.602 32.540 1.00 20.95 151 ASP B O 1
ATOM 2434 N N . GLN B 1 27 ? -14.642 1.408 32.803 1.00 20.75 152 GLN B N 1
ATOM 2435 C CA . GLN B 1 27 ? -14.444 1.148 31.369 1.00 21.43 152 GLN B CA 1
ATOM 2436 C C . GLN B 1 27 ? -15.616 1.751 30.597 1.00 20.09 152 GLN B C 1
ATOM 2437 O O . GLN B 1 27 ? -15.477 2.282 29.477 1.00 19.56 152 GLN B O 1
ATOM 2443 N N . PHE B 1 28 ? -16.804 1.697 31.175 1.00 19.17 153 PHE B N 1
ATOM 2444 C CA A PHE B 1 28 ? -17.930 2.352 30.587 0.50 18.88 153 PHE B CA 1
ATOM 2445 C CA B PHE B 1 28 ? -17.948 2.362 30.552 0.50 19.10 153 PHE B CA 1
ATOM 2446 C C . PHE B 1 28 ? -17.695 3.861 30.433 1.00 18.88 153 PHE B C 1
ATOM 2447 O O . PHE B 1 28 ? -17.893 4.445 29.356 1.00 18.73 153 PHE B O 1
ATOM 2462 N N . SER B 1 29 ? -17.267 4.492 31.519 1.00 18.48 154 SER B N 1
ATOM 2463 C CA . SER B 1 29 ? -17.029 5.922 31.551 1.00 19.66 154 SER B CA 1
ATOM 2464 C C . SER B 1 29 ? -16.004 6.336 30.501 1.00 18.67 154 SER B C 1
ATOM 2465 O O . SER B 1 29 ? -16.192 7.337 29.809 1.00 17.84 154 SER B O 1
ATOM 2468 N N . VAL B 1 30 ? -14.922 5.577 30.412 1.00 19.07 155 VAL B N 1
ATOM 2469 C CA . VAL B 1 30 ? -13.859 5.887 29.442 1.00 19.56 155 VAL B CA 1
ATOM 2470 C C . VAL B 1 30 ? -14.475 5.841 28.018 1.00 19.76 155 VAL B C 1
ATOM 2471 O O . VAL B 1 30 ? -14.234 6.731 27.183 1.00 19.62 155 VAL B O 1
ATOM 2475 N N . SER B 1 31 ? -15.278 4.816 27.745 1.00 18.49 156 SER B N 1
ATOM 2476 C CA . SER B 1 31 ? -15.908 4.688 26.425 1.00 18.94 156 SER B CA 1
ATOM 2477 C C . SER B 1 31 ? -16.850 5.846 26.123 1.00 17.91 156 SER B C 1
ATOM 2478 O O . SER B 1 31 ? -16.858 6.391 25.001 1.00 18.10 156 SER B O 1
ATOM 2481 N N . VAL B 1 32 ? -17.685 6.216 27.104 1.00 17.07 157 VAL B N 1
ATOM 2482 C CA . VAL B 1 32 ? -18.631 7.290 26.924 1.00 17.12 157 VAL B CA 1
ATOM 2483 C C . VAL B 1 32 ? -17.888 8.593 26.607 1.00 17.01 157 VAL B C 1
ATOM 2484 O O . VAL B 1 32 ? -18.220 9.319 25.668 1.00 17.20 157 VAL B O 1
ATOM 2488 N N . ASN B 1 33 ? -16.826 8.864 27.357 1.00 17.21 158 ASN B N 1
ATOM 2489 C CA . ASN B 1 33 ? -16.054 10.079 27.124 1.00 18.80 158 ASN B CA 1
ATOM 2490 C C . ASN B 1 33 ? -15.440 10.121 25.720 1.00 17.66 158 ASN B C 1
ATOM 2491 O O . ASN B 1 33 ? -15.382 11.176 25.112 1.00 18.35 158 ASN B O 1
ATOM 2496 N N . HIS B 1 34 ? -14.957 8.985 25.234 1.00 17.72 159 HIS B N 1
ATOM 2497 C CA . HIS B 1 34 ? -14.356 8.957 23.898 1.00 19.44 159 HIS B CA 1
ATOM 2498 C C . HIS B 1 34 ? -15.413 9.074 22.810 1.00 18.58 159 HIS B C 1
ATOM 2499 O O . HIS B 1 34 ? -15.181 9.665 21.757 1.00 19.17 159 HIS B O 1
ATOM 2506 N N . VAL B 1 35 ? -16.595 8.538 23.062 1.00 17.19 160 VAL B N 1
ATOM 2507 C CA . VAL B 1 35 ? -17.715 8.718 22.107 1.00 16.91 160 VAL B CA 1
ATOM 2508 C C . VAL B 1 35 ? -18.115 10.184 22.040 1.00 16.22 160 VAL B C 1
ATOM 2509 O O . VAL B 1 35 ? -18.431 10.695 20.964 1.00 18.01 160 VAL B O 1
ATOM 2513 N N . HIS B 1 36 ? -18.086 10.871 23.170 1.00 15.97 161 HIS B N 1
ATOM 2514 C CA . HIS B 1 36 ? -18.381 12.291 23.234 1.00 15.87 161 HIS B CA 1
ATOM 2515 C C . HIS B 1 36 ? -17.400 13.056 22.369 1.00 16.28 161 HIS B C 1
ATOM 2516 O O . HIS B 1 36 ? -17.793 13.902 21.591 1.00 16.86 161 HIS B O 1
ATOM 2523 N N . ALA B 1 37 ? -16.131 12.698 22.464 1.00 15.89 162 ALA B N 1
ATOM 2524 C CA . ALA B 1 37 ? -15.128 13.316 21.615 1.00 16.97 162 ALA B CA 1
ATOM 2525 C C . ALA B 1 37 ? -15.420 13.109 20.126 1.00 16.63 162 ALA B C 1
ATOM 2526 O O . ALA B 1 37 ? -15.178 14.017 19.321 1.00 18.43 162 ALA B O 1
ATOM 2528 N N . LEU B 1 38 ? -15.866 11.919 19.748 1.00 16.79 163 LEU B N 1
ATOM 2529 C CA . LEU B 1 38 ? -16.251 11.646 18.367 1.00 16.74 163 LEU B CA 1
ATOM 2530 C C . LEU B 1 38 ? -17.424 12.516 17.912 1.00 16.08 163 LEU B C 1
ATOM 2531 O O . LEU B 1 38 ? -17.499 12.923 16.778 1.00 16.76 163 LEU B O 1
ATOM 2536 N N . ALA B 1 39 ? -18.382 12.745 18.799 1.00 15.82 164 ALA B N 1
ATOM 2537 C CA . ALA B 1 39 ? -19.499 13.594 18.417 1.00 15.84 164 ALA B CA 1
ATOM 2538 C C . ALA B 1 39 ? -18.996 15.004 18.128 1.00 15.43 164 ALA B C 1
ATOM 2539 O O . ALA B 1 39 ? -19.412 15.662 17.177 1.00 15.39 164 ALA B O 1
ATOM 2541 N N . ILE B 1 40 ? -18.062 15.456 18.947 1.00 16.08 165 ILE B N 1
ATOM 2542 C CA . ILE B 1 40 ? -17.448 16.757 18.771 1.00 16.23 165 ILE B CA 1
ATOM 2543 C C . ILE B 1 40 ? -16.653 16.789 17.443 1.00 15.69 165 ILE B C 1
ATOM 2544 O O . ILE B 1 40 ? -16.651 17.795 16.720 1.00 16.68 165 ILE B O 1
ATOM 2549 N N . LEU B 1 41 ? -15.964 15.696 17.136 1.00 16.01 166 LEU B N 1
ATOM 2550 C CA A LEU B 1 41 ? -15.183 15.610 15.907 0.50 16.35 166 LEU B CA 1
ATOM 2551 C CA B LEU B 1 41 ? -15.182 15.574 15.891 0.50 16.20 166 LEU B CA 1
ATOM 2552 C C . LEU B 1 41 ? -16.102 15.744 14.688 1.00 15.74 166 LEU B C 1
ATOM 2553 O O . LEU B 1 41 ? -15.825 16.515 13.770 1.00 15.93 166 LEU B O 1
ATOM 2562 N N . VAL B 1 42 ? -17.220 15.020 14.683 1.00 13.86 167 VAL B N 1
ATOM 2563 C CA . VAL B 1 42 ? -18.147 15.096 13.542 1.00 15.33 167 VAL B CA 1
ATOM 2564 C C . VAL B 1 42 ? -18.699 16.535 13.431 1.00 16.04 167 VAL B C 1
ATOM 2565 O O . VAL B 1 42 ? -18.782 17.110 12.347 1.00 15.97 167 VAL B O 1
ATOM 2569 N N . SER B 1 43 ? -19.057 17.156 14.554 1.00 15.63 168 SER B N 1
ATOM 2570 C CA . SER B 1 43 ? -19.532 18.528 14.504 1.00 17.93 168 SER B CA 1
ATOM 2571 C C . SER B 1 43 ? -18.494 19.476 13.918 1.00 19.04 168 SER B C 1
ATOM 2572 O O . SER B 1 43 ? -18.787 20.248 13.006 1.00 20.04 168 SER B O 1
ATOM 2575 N N . THR B 1 44 ? -17.269 19.401 14.407 1.00 17.70 169 THR B N 1
ATOM 2576 C CA . THR B 1 44 ? -16.228 20.283 13.963 1.00 20.54 169 THR B CA 1
ATOM 2577 C C . THR B 1 44 ? -15.907 20.059 12.480 1.00 20.19 169 THR B C 1
ATOM 2578 O O . THR B 1 44 ? -15.843 21.012 11.722 1.00 21.79 169 THR B O 1
ATOM 2582 N N . PHE B 1 45 ? -15.738 18.802 12.075 1.00 18.29 170 PHE B N 1
ATOM 2583 C CA . PHE B 1 45 ? -15.204 18.508 10.754 1.00 18.84 170 PHE B CA 1
ATOM 2584 C C . PHE B 1 45 ? -16.268 18.385 9.677 1.00 18.96 170 PHE B C 1
ATOM 2585 O O . PHE B 1 45 ? -15.995 18.712 8.532 1.00 20.21 170 PHE B O 1
ATOM 2593 N N . HIS B 1 46 ? -17.469 17.937 10.035 1.00 17.92 171 HIS B N 1
ATOM 2594 C CA . HIS B 1 46 ? -18.524 17.726 9.040 1.00 19.40 171 HIS B CA 1
ATOM 2595 C C . HIS B 1 46 ? -19.442 18.927 8.880 1.00 20.67 171 HIS B C 1
ATOM 2596 O O . HIS B 1 46 ? -20.019 19.103 7.800 1.00 21.94 171 HIS B O 1
ATOM 2603 N N . TYR B 1 47 ? -19.627 19.729 9.939 1.00 20.57 172 TYR B N 1
ATOM 2604 C CA . TYR B 1 47 ? -20.601 20.835 9.919 1.00 22.16 172 TYR B CA 1
ATOM 2605 C C . TYR B 1 47 ? -19.944 22.213 10.023 1.00 24.23 172 TYR B C 1
ATOM 2606 O O . TYR B 1 47 ? -20.282 23.105 9.258 1.00 26.62 172 TYR B O 1
ATOM 2615 N N . HIS B 1 48 ? -18.994 22.398 10.939 1.00 24.23 173 HIS B N 1
ATOM 2616 C CA . HIS B 1 48 ? -18.392 23.727 11.114 1.00 27.25 173 HIS B CA 1
ATOM 2617 C C . HIS B 1 48 ? -17.456 24.073 9.974 1.00 29.21 173 HIS B C 1
ATOM 2618 O O . HIS B 1 48 ? -17.379 25.227 9.555 1.00 31.94 173 HIS B O 1
ATOM 2625 N N . LYS B 1 49 ? -16.764 23.061 9.460 1.00 28.01 174 LYS B N 1
ATOM 2626 C CA . LYS B 1 49 ? -15.974 23.250 8.257 1.00 30.29 174 LYS B CA 1
ATOM 2627 C C . LYS B 1 49 ? -16.912 23.194 7.059 1.00 31.61 174 LYS B C 1
ATOM 2628 O O . LYS B 1 49 ? -17.773 22.316 6.973 1.00 31.10 174 LYS B O 1
ATOM 2634 N N . ASN B 1 50 ? -16.752 24.144 6.155 1.00 34.68 175 ASN B N 1
ATOM 2635 C CA . ASN B 1 50 ? -17.457 24.085 4.878 1.00 36.36 175 ASN B CA 1
ATOM 2636 C C . ASN B 1 50 ? -16.451 24.322 3.761 1.00 37.13 175 ASN B C 1
ATOM 2637 O O . ASN B 1 50 ? -15.720 25.319 3.785 1.00 39.96 175 ASN B O 1
ATOM 2642 N N . PRO B 1 51 ? -16.354 23.379 2.807 1.00 35.10 176 PRO B N 1
ATOM 2643 C CA . PRO B 1 51 ? -17.079 22.109 2.731 1.00 32.54 176 PRO B CA 1
ATOM 2644 C C . PRO B 1 51 ? -16.644 21.133 3.838 1.00 29.55 176 PRO B C 1
ATOM 2645 O O . PRO B 1 51 ? -15.616 21.354 4.506 1.00 28.59 176 PRO B O 1
ATOM 2649 N N . SER B 1 52 ? -17.415 20.064 4.012 1.00 27.23 177 SER B N 1
ATOM 2650 C CA . SER B 1 52 ? -17.121 19.047 5.014 1.00 25.48 177 SER B CA 1
ATOM 2651 C C . SER B 1 52 ? -15.727 18.515 4.761 1.00 24.96 177 SER B C 1
ATOM 2652 O O . SER B 1 52 ? -15.320 18.335 3.607 1.00 26.29 177 SER B O 1
ATOM 2655 N N . ALA B 1 53 ? -15.023 18.269 5.860 1.00 23.67 178 ALA B N 1
ATOM 2656 C CA . ALA B 1 53 ? -13.671 17.761 5.819 1.00 24.64 178 ALA B CA 1
ATOM 2657 C C . ALA B 1 53 ? -13.574 16.428 6.551 1.00 23.60 178 ALA B C 1
ATOM 2658 O O . ALA B 1 53 ? -12.518 16.085 7.120 1.00 23.73 178 ALA B O 1
ATOM 2660 N N . ILE B 1 54 ? -14.681 15.691 6.591 1.00 22.18 179 ILE B N 1
ATOM 2661 C CA . ILE B 1 54 ? -14.739 14.313 7.060 1.00 21.42 179 ILE B CA 1
ATOM 2662 C C . ILE B 1 54 ? -15.616 13.501 6.128 1.00 22.21 179 ILE B C 1
ATOM 2663 O O . ILE B 1 54 ? -16.610 14.003 5.580 1.00 22.19 179 ILE B O 1
ATOM 2668 N N . ASP B 1 55 ? -15.200 12.273 5.872 1.00 22.14 180 ASP B N 1
ATOM 2669 C CA . ASP B 1 55 ? -15.893 11.339 4.995 1.00 22.13 180 ASP B CA 1
ATOM 2670 C C . ASP B 1 55 ? -15.773 9.923 5.569 1.00 21.25 180 ASP B C 1
ATOM 2671 O O . ASP B 1 55 ? -15.170 9.742 6.628 1.00 19.31 180 ASP B O 1
ATOM 2676 N N . GLN B 1 56 ? -16.391 8.944 4.910 1.00 21.01 181 GLN B N 1
ATOM 2677 C CA . GLN B 1 56 ? -16.384 7.568 5.416 1.00 19.92 181 GLN B CA 1
ATOM 2678 C C . GLN B 1 56 ? -14.958 7.041 5.578 1.00 20.21 181 GLN B C 1
ATOM 2679 O O . GLN B 1 56 ? -14.633 6.448 6.606 1.00 19.57 181 GLN B O 1
ATOM 2685 N N . GLU B 1 57 ? -14.118 7.271 4.588 1.00 21.74 182 GLU B N 1
ATOM 2686 C CA . GLU B 1 57 ? -12.747 6.727 4.635 1.00 22.73 182 GLU B CA 1
ATOM 2687 C C . GLU B 1 57 ? -12.020 7.255 5.867 1.00 21.55 182 GLU B C 1
ATOM 2688 O O . GLU B 1 57 ? -11.329 6.510 6.592 1.00 21.18 182 GLU B O 1
ATOM 2694 N N . THR B 1 58 ? -12.158 8.545 6.122 1.00 21.06 183 THR B N 1
ATOM 2695 C CA A THR B 1 58 ? -11.485 9.211 7.214 0.50 20.36 183 THR B CA 1
ATOM 2696 C CA B THR B 1 58 ? -11.418 9.144 7.223 0.50 20.28 183 THR B CA 1
ATOM 2697 C C . THR B 1 58 ? -12.060 8.789 8.570 1.00 18.94 183 THR B C 1
ATOM 2698 O O . THR B 1 58 ? -11.338 8.520 9.530 1.00 17.41 183 THR B O 1
ATOM 2705 N N . PHE B 1 59 ? -13.382 8.753 8.652 1.00 17.46 184 PHE B N 1
ATOM 2706 C CA . PHE B 1 59 ? -14.061 8.267 9.847 1.00 15.58 184 PHE B CA 1
ATOM 2707 C C . PHE B 1 59 ? -13.644 6.837 10.155 1.00 16.03 184 PHE B C 1
ATOM 2708 O O . PHE B 1 59 ? -13.331 6.525 11.310 1.00 15.83 184 PHE B O 1
ATOM 2716 N N . ALA B 1 60 ? -13.625 5.970 9.152 1.00 16.83 185 ALA B N 1
ATOM 2717 C CA . ALA B 1 60 ? -13.241 4.566 9.380 1.00 16.69 185 ALA B CA 1
ATOM 2718 C C . ALA B 1 60 ? -11.809 4.466 9.898 1.00 17.53 185 ALA B C 1
ATOM 2719 O O . ALA B 1 60 ? -11.521 3.694 10.819 1.00 18.15 185 ALA B O 1
ATOM 2721 N N . GLU B 1 61 ? -10.913 5.225 9.299 1.00 17.31 186 GLU B N 1
ATOM 2722 C CA . GLU B 1 61 ? -9.502 5.196 9.728 1.00 17.06 186 GLU B CA 1
ATOM 2723 C C . GLU B 1 61 ? -9.356 5.697 11.156 1.00 17.29 186 GLU B C 1
ATOM 2724 O O . GLU B 1 61 ? -8.710 5.059 12.001 1.00 17.44 186 GLU B O 1
ATOM 2730 N N . TYR B 1 62 ? -9.920 6.851 11.459 1.00 15.89 187 TYR B N 1
ATOM 2731 C CA . TYR B 1 62 ? -9.760 7.418 12.780 1.00 15.45 187 TYR B CA 1
ATOM 2732 C C . TYR B 1 62 ? -10.363 6.510 13.845 1.00 16.14 187 TYR B C 1
ATOM 2733 O O . TYR B 1 62 ? -9.766 6.315 14.913 1.00 16.81 187 TYR B O 1
ATOM 2742 N N . THR B 1 63 ? -11.549 5.965 13.576 1.00 15.03 188 THR B N 1
ATOM 2743 C CA . THR B 1 63 ? -12.225 5.119 14.562 1.00 15.04 188 THR B CA 1
ATOM 2744 C C . THR B 1 63 ? -11.483 3.775 14.737 1.00 16.00 188 THR B C 1
ATOM 2745 O O . THR B 1 63 ? -11.390 3.270 15.848 1.00 17.42 188 THR B O 1
ATOM 2749 N N . ALA B 1 64 ? -10.970 3.200 13.651 1.00 16.60 189 ALA B N 1
ATOM 2750 C CA . ALA B 1 64 ? -10.149 1.985 13.769 1.00 17.56 189 ALA B CA 1
ATOM 2751 C C . ALA B 1 64 ? -8.919 2.225 14.636 1.00 18.53 189 ALA B C 1
ATOM 2752 O O . ALA B 1 64 ? -8.582 1.422 15.526 1.00 19.66 189 ALA B O 1
ATOM 2754 N N . ARG B 1 65 ? -8.229 3.325 14.357 1.00 17.46 190 ARG B N 1
ATOM 2755 C CA . ARG B 1 65 ? -6.996 3.646 15.075 1.00 17.31 190 ARG B CA 1
ATOM 2756 C C . ARG B 1 65 ? -7.199 3.999 16.535 1.00 18.13 190 ARG B C 1
ATOM 2757 O O . ARG B 1 65 ? -6.284 3.752 17.340 1.00 20.16 190 ARG B O 1
ATOM 2765 N N . THR B 1 66 ? -8.385 4.481 16.892 1.00 17.30 191 THR B N 1
ATOM 2766 C CA . THR B 1 66 ? -8.722 4.847 18.276 1.00 17.07 191 THR B CA 1
ATOM 2767 C C . THR B 1 66 ? -9.629 3.816 18.930 1.00 17.79 191 THR B C 1
ATOM 2768 O O . THR B 1 66 ? -10.194 4.075 19.997 1.00 18.66 191 THR B O 1
ATOM 2772 N N . ALA B 1 67 ? -9.738 2.618 18.341 1.00 18.10 192 ALA B N 1
ATOM 2773 C CA . ALA B 1 67 ? -10.643 1.606 18.937 1.00 18.37 192 ALA B CA 1
ATOM 2774 C C . ALA B 1 67 ? -10.247 1.311 20.385 1.00 19.66 192 ALA B C 1
ATOM 2775 O O . ALA B 1 67 ? -11.102 1.035 21.223 1.00 19.77 192 ALA B O 1
ATOM 2777 N N . PHE B 1 68 ? -8.953 1.363 20.690 1.00 21.67 193 PHE B N 1
ATOM 2778 C CA . PHE B 1 68 ? -8.458 1.139 22.064 1.00 22.80 193 PHE B CA 1
ATOM 2779 C C . PHE B 1 68 ? -9.007 2.120 23.106 1.00 22.75 193 PHE B C 1
ATOM 2780 O O . PHE B 1 68 ? -9.009 1.823 24.315 1.00 24.63 193 PHE B O 1
ATOM 2788 N N . GLU B 1 69 ? -9.445 3.286 22.660 1.00 21.76 194 GLU B N 1
ATOM 2789 C CA . GLU B 1 69 ? -10.020 4.287 23.533 1.00 21.68 194 GLU B CA 1
ATOM 2790 C C . GLU B 1 69 ? -11.446 3.938 23.994 1.00 21.93 194 GLU B C 1
ATOM 2791 O O . GLU B 1 69 ? -11.988 4.628 24.876 1.00 22.65 194 GLU B O 1
ATOM 2797 N N . ARG B 1 70 ? -12.087 2.943 23.356 1.00 19.97 195 ARG B N 1
ATOM 2798 C CA . ARG B 1 70 ? -13.498 2.637 23.595 1.00 19.53 195 ARG B CA 1
ATOM 2799 C C . ARG B 1 70 ? -13.665 1.159 23.946 1.00 19.98 195 ARG B C 1
ATOM 2800 O O . ARG B 1 70 ? -14.234 0.385 23.190 1.00 19.69 195 ARG B O 1
ATOM 2808 N N . PRO B 1 71 ? -13.165 0.757 25.108 1.00 21.10 196 PRO B N 1
ATOM 2809 C CA . PRO B 1 71 ? -13.016 -0.667 25.389 1.00 23.83 196 PRO B CA 1
ATOM 2810 C C . PRO B 1 71 ? -14.253 -1.559 25.371 1.00 25.46 196 PRO B C 1
ATOM 2811 O O . PRO B 1 71 ? -14.143 -2.753 25.047 1.00 29.42 196 PRO B O 1
ATOM 2815 N N . LEU B 1 72 ? -15.410 -1.052 25.715 1.00 23.68 197 LEU B N 1
ATOM 2816 C CA . LEU B 1 72 ? -16.560 -1.984 25.754 1.00 23.74 197 LEU B CA 1
ATOM 2817 C C . LEU B 1 72 ? -17.472 -1.859 24.537 1.00 22.39 197 LEU B C 1
ATOM 2818 O O . LEU B 1 72 ? -18.534 -2.503 24.472 1.00 22.10 197 LEU B O 1
ATOM 2823 N N . LEU B 1 73 ? -17.005 -1.113 23.566 1.00 21.28 198 LEU B N 1
ATOM 2824 C CA . LEU B 1 73 ? -17.795 -0.833 22.383 1.00 20.44 198 LEU B CA 1
ATOM 2825 C C . LEU B 1 73 ? -17.374 -1.772 21.259 1.00 20.12 198 LEU B C 1
ATOM 2826 O O . LEU B 1 73 ? -16.179 -1.985 21.010 1.00 21.53 198 LEU B O 1
ATOM 2831 N N . SER B 1 74 ? -18.355 -2.376 20.598 1.00 21.16 199 SER B N 1
ATOM 2832 C CA . SER B 1 74 ? -18.062 -3.180 19.405 1.00 21.82 199 SER B CA 1
ATOM 2833 C C . SER B 1 74 ? -17.864 -2.309 18.162 1.00 21.21 199 SER B C 1
ATOM 2834 O O . SER B 1 74 ? -17.257 -2.768 17.194 1.00 23.07 199 SER B O 1
ATOM 2837 N N . GLY B 1 75 ? -18.329 -1.064 18.195 1.00 18.64 200 GLY B N 1
ATOM 2838 C CA . GLY B 1 75 ? -18.156 -0.178 17.056 1.00 17.60 200 GLY B CA 1
ATOM 2839 C C . GLY B 1 75 ? -18.920 1.116 17.273 1.00 16.06 200 GLY B C 1
ATOM 2840 O O . GLY B 1 75 ? -19.744 1.202 18.185 1.00 17.35 200 GLY B O 1
ATOM 2841 N N . VAL B 1 76 ? -18.579 2.114 16.477 1.00 15.50 201 VAL B N 1
ATOM 2842 C CA . VAL B 1 76 ? -19.231 3.418 16.511 1.00 15.18 201 VAL B CA 1
ATOM 2843 C C . VAL B 1 76 ? -19.648 3.811 15.107 1.00 14.82 201 VAL B C 1
ATOM 2844 O O . VAL B 1 76 ? -19.097 3.365 14.105 1.00 16.05 201 VAL B O 1
ATOM 2848 N N . ALA B 1 77 ? -20.683 4.646 15.029 1.00 14.59 202 ALA B N 1
ATOM 2849 C CA . ALA B 1 77 ? -21.225 5.060 13.750 1.00 14.70 202 ALA B CA 1
ATOM 2850 C C . ALA B 1 77 ? -21.892 6.413 13.910 1.00 15.72 202 ALA B C 1
ATOM 2851 O O . ALA B 1 77 ? -22.301 6.798 15.001 1.00 15.62 202 ALA B O 1
ATOM 2853 N N . TYR B 1 78 ? -22.038 7.121 12.794 1.00 15.19 203 TYR B N 1
ATOM 2854 C CA . TYR B 1 78 ? -22.716 8.405 12.774 1.00 14.54 203 TYR B CA 1
ATOM 2855 C C . TYR B 1 78 ? -23.897 8.313 11.824 1.00 14.54 203 TYR B C 1
ATOM 2856 O O . TYR B 1 78 ? -23.739 7.980 10.656 1.00 14.73 203 TYR B O 1
ATOM 2865 N N . ALA B 1 79 ? -25.094 8.625 12.345 1.00 14.63 204 ALA B N 1
ATOM 2866 C CA . ALA B 1 79 ? -26.328 8.660 11.603 1.00 15.68 204 ALA B CA 1
ATOM 2867 C C . ALA B 1 79 ? -26.714 10.111 11.429 1.00 15.86 204 ALA B C 1
ATOM 2868 O O . ALA B 1 79 ? -26.707 10.880 12.368 1.00 16.23 204 ALA B O 1
ATOM 2870 N N . GLU B 1 80 ? -27.078 10.476 10.215 1.00 16.27 205 GLU B N 1
ATOM 2871 C CA . GLU B 1 80 ? -27.435 11.841 9.922 1.00 17.02 205 GLU B CA 1
ATOM 2872 C C . GLU B 1 80 ? -28.950 12.011 9.946 1.00 17.10 205 GLU B C 1
ATOM 2873 O O . GLU B 1 80 ? -29.678 11.153 9.465 1.00 18.59 205 GLU B O 1
ATOM 2879 N N . 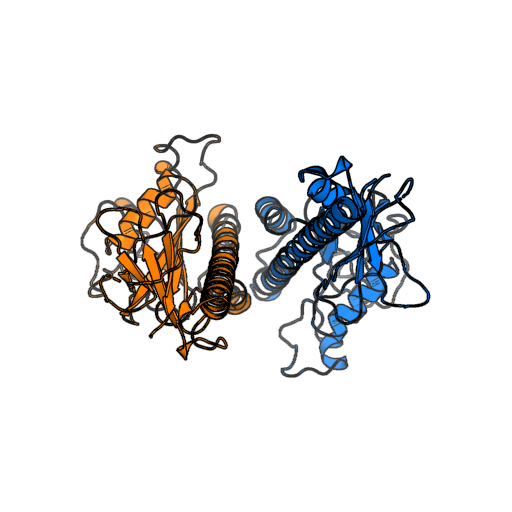LYS B 1 81 ? -29.429 13.133 10.483 1.00 17.72 206 LYS B N 1
ATOM 2880 C CA . LYS B 1 81 ? -30.833 13.454 10.417 1.00 18.96 206 LYS B CA 1
ATOM 2881 C C . LYS B 1 81 ? -31.231 13.833 8.985 1.00 20.42 206 LYS B C 1
ATOM 2882 O O . LYS B 1 81 ? -30.606 14.695 8.390 1.00 20.71 206 LYS B O 1
ATOM 2888 N N . VAL B 1 82 ? -32.249 13.172 8.476 1.00 15.79 207 VAL B N 1
ATOM 2889 C CA . VAL B 1 82 ? -32.786 13.444 7.136 1.00 15.34 207 VAL B CA 1
ATOM 2890 C C . VAL B 1 82 ? -34.299 13.524 7.282 1.00 16.62 207 VAL B C 1
ATOM 2891 O O . VAL B 1 82 ? -34.941 12.564 7.688 1.00 16.97 207 VAL B O 1
ATOM 2895 N N . VAL B 1 83 ? -34.857 14.679 6.939 1.00 17.09 208 VAL B N 1
ATOM 2896 C CA . VAL B 1 83 ? -36.317 14.812 6.931 1.00 18.66 208 VAL B CA 1
ATOM 2897 C C . VAL B 1 83 ? -36.818 14.387 5.567 1.00 18.87 208 VAL B C 1
ATOM 2898 O O . VAL B 1 83 ? -36.104 14.427 4.571 1.00 18.52 208 VAL B O 1
ATOM 2902 N N . ASN B 1 84 ? -38.080 13.984 5.490 1.00 19.65 209 ASN B N 1
ATOM 2903 C CA . ASN B 1 84 ? -38.550 13.375 4.255 1.00 19.49 209 ASN B CA 1
ATOM 2904 C C . ASN B 1 84 ? -38.353 14.211 2.993 1.00 20.16 209 ASN B C 1
ATOM 2905 O O . ASN B 1 84 ? -38.032 13.654 1.949 1.00 20.06 209 ASN B O 1
ATOM 2910 N N . PHE B 1 85 ? -38.602 15.524 3.022 1.00 21.81 210 PHE B N 1
ATOM 2911 C CA . PHE B 1 85 ? -38.454 16.325 1.800 1.00 24.07 210 PHE B CA 1
ATOM 2912 C C . PHE B 1 85 ? -37.044 16.290 1.231 1.00 22.94 210 PHE B C 1
ATOM 2913 O O . PHE B 1 85 ? -36.849 16.510 0.055 1.00 23.75 210 PHE B O 1
ATOM 2921 N N . GLU B 1 86 ? -36.074 16.010 2.093 1.00 20.91 211 GLU B N 1
ATOM 2922 C CA . GLU B 1 86 ? -34.671 15.925 1.713 1.00 21.16 211 GLU B CA 1
ATOM 2923 C C . GLU B 1 86 ? -34.246 14.528 1.234 1.00 19.58 211 GLU B C 1
ATOM 2924 O O . GLU B 1 86 ? -33.143 14.364 0.743 1.00 19.68 211 GLU B O 1
ATOM 2930 N N . ARG B 1 87 ? -35.104 13.528 1.371 1.00 18.31 212 ARG B N 1
ATOM 2931 C CA . ARG B 1 87 ? -34.707 12.153 1.111 1.00 17.63 212 ARG B CA 1
ATOM 2932 C C . ARG B 1 87 ? -34.203 11.906 -0.304 1.00 19.60 212 ARG B C 1
ATOM 2933 O O . ARG B 1 87 ? -33.180 11.259 -0.463 1.00 19.94 212 ARG B O 1
ATOM 2941 N N . GLU B 1 88 ? -34.887 12.420 -1.325 1.00 21.09 213 GLU B N 1
ATOM 2942 C CA A GLU B 1 88 ? -34.480 12.203 -2.723 0.50 23.27 213 GLU B CA 1
ATOM 2943 C CA B GLU B 1 88 ? -34.477 12.186 -2.711 0.50 23.56 213 GLU B CA 1
ATOM 2944 C C . GLU B 1 88 ? -33.078 12.752 -2.941 1.00 23.78 213 GLU B C 1
ATOM 2945 O O . GLU B 1 88 ? -32.235 12.083 -3.528 1.00 24.57 213 GLU B O 1
ATOM 2956 N N . MET B 1 89 ? -32.845 13.975 -2.464 1.00 23.38 214 MET B N 1
ATOM 2957 C CA . MET B 1 89 ? -31.557 14.650 -2.633 1.00 25.19 214 MET B CA 1
ATOM 2958 C C . MET B 1 89 ? -30.459 13.866 -1.899 1.00 23.42 214 MET B C 1
ATOM 2959 O O . MET B 1 89 ? -29.366 13.666 -2.435 1.00 24.18 214 MET B O 1
ATOM 2964 N N . PHE B 1 90 ? -30.780 13.438 -0.694 1.00 21.27 215 PHE B N 1
ATOM 2965 C CA . PHE B 1 90 ? -29.840 12.698 0.155 1.00 19.53 215 PHE B CA 1
ATOM 2966 C C . PHE B 1 90 ? -29.449 11.389 -0.523 1.00 19.76 215 PHE B C 1
ATOM 2967 O O . PHE B 1 90 ? -28.265 11.052 -0.580 1.00 20.91 215 PHE B O 1
ATOM 2975 N N . GLU B 1 91 ? -30.433 10.640 -1.016 1.00 19.65 216 GLU B N 1
ATOM 2976 C CA . GLU B 1 91 ? -30.170 9.343 -1.637 1.00 20.89 216 GLU B CA 1
ATOM 2977 C C . GLU B 1 91 ? -29.388 9.516 -2.919 1.00 24.13 216 GLU B C 1
ATOM 2978 O O . GLU B 1 91 ? -28.506 8.702 -3.209 1.00 26.36 216 GLU B O 1
ATOM 2984 N N . ARG B 1 92 ? -29.676 10.574 -3.679 1.00 25.66 217 ARG B N 1
ATOM 2985 C CA A ARG B 1 92 ? -28.912 10.893 -4.878 0.40 29.47 217 ARG B CA 1
ATOM 2986 C CA B ARG B 1 92 ? -28.897 10.839 -4.880 0.60 29.46 217 ARG B CA 1
ATOM 2987 C C . ARG B 1 92 ? -27.453 11.184 -4.517 1.00 30.41 217 ARG B C 1
ATOM 2988 O O . ARG B 1 92 ? -26.529 10.697 -5.170 1.00 33.33 217 ARG B O 1
ATOM 3003 N N . GLN B 1 93 ? -27.249 11.985 -3.469 1.00 29.80 218 GLN B N 1
ATOM 3004 C CA A GLN B 1 93 ? -25.890 12.370 -3.042 0.50 31.22 218 GLN B CA 1
ATOM 3005 C CA B GLN B 1 93 ? -25.895 12.369 -3.042 0.50 31.19 218 GLN B CA 1
ATOM 3006 C C . GLN B 1 93 ? -25.062 11.159 -2.619 1.00 30.70 218 GLN B C 1
ATOM 3007 O O . GLN B 1 93 ? -23.888 11.037 -2.996 1.00 33.42 218 GLN B O 1
ATOM 3018 N N . HIS B 1 94 ? -25.670 10.273 -1.830 1.00 28.34 219 HIS B N 1
ATOM 3019 C CA . HIS B 1 94 ? -24.980 9.096 -1.308 1.00 28.36 219 HIS B CA 1
ATOM 3020 C C . HIS B 1 94 ? -24.960 7.909 -2.252 1.00 30.30 219 HIS B C 1
ATOM 3021 O O . HIS B 1 94 ? -24.186 6.972 -2.039 1.00 31.89 219 HIS B O 1
ATOM 3028 N N . ASN B 1 95 ? -25.772 7.954 -3.303 1.00 29.86 220 ASN B N 1
ATOM 3029 C CA . ASN B 1 95 ? -25.883 6.841 -4.234 1.00 31.48 220 ASN B CA 1
ATOM 3030 C C . ASN B 1 95 ? -26.332 5.543 -3.562 1.00 29.28 220 ASN B C 1
ATOM 3031 O O . ASN B 1 95 ? -25.904 4.460 -3.936 1.00 29.95 220 ASN B O 1
ATOM 3036 N N . TRP B 1 96 ? -27.222 5.663 -2.580 1.00 25.31 221 TRP B N 1
ATOM 3037 C CA . TRP B 1 96 ? -27.910 4.502 -2.014 1.00 23.97 221 TRP B CA 1
ATOM 3038 C C . TRP B 1 96 ? -29.227 4.925 -1.400 1.00 22.01 221 TRP B C 1
ATOM 3039 O O . TRP B 1 96 ? -29.447 6.102 -1.140 1.00 21.22 221 TRP B O 1
ATOM 3050 N N . VAL B 1 97 ? -30.081 3.937 -1.162 1.00 21.86 222 VAL B N 1
ATOM 3051 C CA A VAL B 1 97 ? -31.407 4.115 -0.576 0.50 20.54 222 VAL B CA 1
ATOM 3052 C CA B VAL B 1 97 ? -31.376 4.201 -0.541 0.50 20.48 222 VAL B CA 1
ATOM 3053 C C . VAL B 1 97 ? -31.347 3.863 0.937 1.00 19.12 222 VAL B C 1
ATOM 3054 O O . VAL B 1 97 ? -30.622 2.962 1.398 1.00 19.82 222 VAL B O 1
ATOM 3061 N N . ILE B 1 98 ? -32.099 4.637 1.697 1.00 17.20 223 ILE B N 1
ATOM 3062 C CA . ILE B 1 98 ? -32.268 4.434 3.112 1.00 15.73 223 ILE B CA 1
ATOM 3063 C C . ILE B 1 98 ? -33.033 3.131 3.345 1.00 16.82 223 ILE B C 1
ATOM 3064 O O . ILE B 1 98 ? -34.043 2.874 2.710 1.00 16.98 223 ILE B O 1
ATOM 3069 N N . LYS B 1 99 ? -32.499 2.280 4.217 1.00 17.30 224 LYS B N 1
ATOM 3070 C CA . LYS B 1 99 ? -32.995 0.910 4.421 1.00 18.94 224 LYS B CA 1
ATOM 3071 C C . LYS B 1 99 ? -33.493 0.707 5.834 1.00 19.25 224 LYS B C 1
ATOM 3072 O O . LYS B 1 99 ? -33.079 1.393 6.768 1.00 19.05 224 LYS B O 1
ATOM 3078 N N . THR B 1 100 ? -34.382 -0.262 5.968 1.00 20.08 225 THR B N 1
ATOM 3079 C CA . THR B 1 100 ? -34.883 -0.673 7.248 1.00 20.60 225 THR B CA 1
ATOM 3080 C C . THR B 1 100 ? -33.878 -1.599 7.947 1.00 21.03 225 THR B C 1
ATOM 3081 O O . THR B 1 100 ? -33.193 -2.422 7.312 1.00 22.54 225 THR B O 1
ATOM 3085 N N . MET B 1 101 ? -33.843 -1.499 9.268 1.00 20.95 226 MET B N 1
ATOM 3086 C CA A MET B 1 101 ? -32.937 -2.338 10.096 0.57 22.87 226 MET B CA 1
ATOM 3087 C CA B MET B 1 101 ? -32.955 -2.324 10.074 0.43 23.02 226 MET B CA 1
ATOM 3088 C C . MET B 1 101 ? -33.342 -3.802 10.061 1.00 26.30 226 MET B C 1
ATOM 3089 O O . MET B 1 101 ? -32.480 -4.701 10.131 1.00 28.14 226 MET B O 1
ATOM 3098 N N . ASP B 1 102 ? -34.643 -4.080 9.996 1.00 28.01 227 ASP B N 1
ATOM 3099 C CA . ASP B 1 102 ? -35.075 -5.461 10.182 1.00 33.56 227 ASP B CA 1
ATOM 3100 C C . ASP B 1 102 ? -34.805 -6.357 8.970 1.00 35.91 227 ASP B C 1
ATOM 3101 O O . ASP B 1 102 ? -34.357 -7.486 9.153 1.00 38.87 227 ASP B O 1
ATOM 3106 N N . ARG B 1 103 ? -35.039 -5.851 7.752 1.00 30.31 228 ARG B N 1
ATOM 3107 C CA A ARG B 1 103 ? -34.859 -6.688 6.553 0.45 31.74 228 ARG B CA 1
ATOM 3108 C CA B ARG B 1 103 ? -34.922 -6.647 6.521 0.55 31.78 228 ARG B CA 1
ATOM 3109 C C . ARG B 1 103 ? -33.942 -6.054 5.492 1.00 30.89 228 ARG B C 1
ATOM 3110 O O . ARG B 1 103 ? -33.656 -6.685 4.466 1.00 31.82 228 ARG B O 1
ATOM 3125 N N . GLY B 1 104 ? -33.459 -4.837 5.737 1.00 27.78 229 GLY B N 1
ATOM 3126 C CA . GLY B 1 104 ? -32.603 -4.145 4.765 1.00 27.13 229 GLY B CA 1
ATOM 3127 C C . GLY B 1 104 ? -33.374 -3.792 3.508 1.00 27.37 229 GLY B C 1
ATOM 3128 O O . GLY B 1 104 ? -32.829 -3.771 2.407 1.00 29.15 229 GLY B O 1
ATOM 3129 N N . GLU B 1 105 ? -34.665 -3.557 3.659 1.00 26.38 230 GLU B N 1
ATOM 3130 C CA . GLU B 1 105 ? -35.495 -3.236 2.517 1.00 26.66 230 GLU B CA 1
ATOM 3131 C C . GLU B 1 105 ? -35.561 -1.716 2.397 1.00 23.62 230 GLU B C 1
ATOM 3132 O O . GLU B 1 105 ? -35.298 -1.023 3.370 1.00 20.66 230 GLU B O 1
ATOM 3138 N N . PRO B 1 106 ? -35.899 -1.197 1.201 1.00 24.08 231 PRO B N 1
ATOM 3139 C CA . PRO B 1 106 ? -35.984 0.263 1.046 1.00 22.32 231 PRO B CA 1
ATOM 3140 C C . PRO B 1 106 ? -36.999 0.821 2.029 1.00 20.54 231 PRO B C 1
ATOM 3141 O O . PRO B 1 106 ? -38.094 0.258 2.142 1.00 21.47 231 PRO B O 1
ATOM 3145 N N . SER B 1 107 ? -36.662 1.887 2.751 1.00 18.75 232 SER B N 1
ATOM 3146 C CA . SER B 1 107 ? -37.551 2.360 3.812 1.00 17.06 232 SER B CA 1
ATOM 3147 C C . SER B 1 107 ? -38.873 2.879 3.243 1.00 17.00 232 SER B C 1
ATOM 3148 O O . SER B 1 107 ? -38.838 3.642 2.286 1.00 17.45 232 SER B O 1
ATOM 3151 N N . PRO B 1 108 ? -39.998 2.481 3.828 1.00 17.48 233 PRO B N 1
ATOM 3152 C CA . PRO B 1 108 ? -41.213 3.212 3.487 1.00 17.64 233 PRO B CA 1
ATOM 3153 C C . PRO B 1 108 ? -41.069 4.662 3.856 1.00 16.49 233 PRO B C 1
ATOM 3154 O O . PRO B 1 108 ? -40.177 5.043 4.610 1.00 17.93 233 PRO B O 1
ATOM 3158 N N . VAL B 1 109 ? -41.978 5.498 3.373 1.00 15.78 234 VAL B N 1
ATOM 3159 C CA . VAL B 1 109 ? -41.934 6.899 3.730 1.00 16.38 234 VAL B CA 1
ATOM 3160 C C . VAL B 1 109 ? -42.171 7.084 5.246 1.00 15.69 234 VAL B C 1
ATOM 3161 O O . VAL B 1 109 ? -43.082 6.481 5.831 1.00 17.60 234 VAL B O 1
ATOM 3165 N N . ARG B 1 110 ? -41.352 7.953 5.834 1.00 15.68 235 ARG B N 1
ATOM 3166 C CA . ARG B 1 110 ? -41.395 8.302 7.238 1.00 15.94 235 ARG B CA 1
ATOM 3167 C C . ARG B 1 110 ? -41.202 9.800 7.283 1.00 15.74 235 ARG B C 1
ATOM 3168 O O . ARG B 1 110 ? -40.629 10.375 6.374 1.00 17.14 235 ARG B O 1
ATOM 3176 N N . ASP B 1 111 ? -41.596 10.448 8.378 1.00 17.00 236 ASP B N 1
ATOM 3177 C CA . ASP B 1 111 ? -41.441 11.911 8.453 1.00 18.00 236 ASP B CA 1
ATOM 3178 C C . ASP B 1 111 ? -39.955 12.292 8.416 1.00 16.94 236 ASP B C 1
ATOM 3179 O O . ASP B 1 111 ? -39.561 13.334 7.858 1.00 17.52 236 ASP B O 1
ATOM 3184 N N . GLU B 1 112 ? -39.155 11.463 9.079 1.00 16.58 237 GLU B N 1
ATOM 3185 C CA . GLU B 1 112 ? -37.692 11.641 9.144 1.00 15.80 237 GLU B CA 1
ATOM 3186 C C . GLU B 1 112 ? -37.038 10.300 9.345 1.00 15.71 237 GLU B C 1
ATOM 3187 O O . GLU B 1 112 ? -37.692 9.308 9.675 1.00 16.53 237 GLU B O 1
ATOM 3193 N N . TYR B 1 113 ? -35.720 10.308 9.167 1.00 15.42 238 TYR B N 1
ATOM 3194 C CA . TYR B 1 113 ? -34.884 9.108 9.192 1.00 14.99 238 TYR B CA 1
ATOM 3195 C C . TYR B 1 113 ? -33.543 9.474 9.834 1.00 14.92 238 TYR B C 1
ATOM 3196 O O . TYR B 1 113 ? -33.192 10.641 9.961 1.00 14.76 238 TYR B O 1
ATOM 3205 N N . ALA B 1 114 ? -32.820 8.441 10.208 1.00 15.23 239 ALA B N 1
ATOM 3206 C CA . ALA B 1 114 ? -31.489 8.584 10.781 1.00 15.51 239 ALA B CA 1
ATOM 3207 C C . ALA B 1 114 ? -30.563 7.555 10.121 1.00 15.09 239 ALA B C 1
ATOM 3208 O O . ALA B 1 114 ? -30.085 6.627 10.782 1.00 15.08 239 ALA B O 1
ATOM 3210 N N . PRO B 1 115 ? -30.293 7.695 8.811 1.00 14.85 240 PRO B N 1
ATOM 3211 C CA . PRO B 1 115 ? -29.436 6.722 8.142 1.00 15.47 240 PRO B CA 1
ATOM 3212 C C . PRO B 1 115 ? -27.960 6.859 8.563 1.00 15.69 240 PRO B C 1
ATOM 3213 O O . PRO B 1 115 ? -27.447 7.979 8.665 1.00 15.13 240 PRO B O 1
ATOM 3217 N N . VAL B 1 116 ? -27.321 5.722 8.768 1.00 15.29 241 VAL B N 1
ATOM 3218 C CA . VAL B 1 116 ? -25.876 5.723 9.062 1.00 15.37 241 VAL B CA 1
ATOM 3219 C C . VAL B 1 116 ? -25.110 6.086 7.807 1.00 14.03 241 VAL B C 1
ATOM 3220 O O . VAL B 1 116 ? -25.225 5.424 6.776 1.00 14.81 241 VAL B O 1
ATOM 3224 N N . ILE B 1 117 ? -24.317 7.149 7.891 1.00 14.46 242 ILE B N 1
ATOM 3225 C CA . ILE B 1 117 ? -23.454 7.610 6.819 1.00 15.08 242 ILE B CA 1
ATOM 3226 C C . ILE B 1 117 ? -21.956 7.340 7.060 1.00 14.97 242 ILE B C 1
ATOM 3227 O O . ILE B 1 117 ? -21.213 7.201 6.095 1.00 16.81 242 ILE B O 1
ATOM 3232 N N . PHE B 1 118 ? -21.540 7.334 8.331 1.00 15.39 243 PHE B N 1
ATOM 3233 C CA . PHE B 1 118 ? -20.168 6.959 8.671 1.00 15.86 243 PHE B CA 1
ATOM 3234 C C . PHE B 1 118 ? -20.196 5.772 9.619 1.00 15.51 243 PHE B C 1
ATOM 3235 O O . PHE B 1 118 ? -20.995 5.714 10.544 1.00 14.86 243 PHE B O 1
ATOM 3243 N N . SER B 1 119 ? -19.271 4.823 9.428 1.00 16.23 244 SER B N 1
ATOM 3244 C CA . SER B 1 119 ? -19.231 3.682 10.313 1.00 16.93 244 SER B CA 1
ATOM 3245 C C . SER B 1 119 ? -17.829 3.158 10.480 1.00 17.07 244 SER B C 1
ATOM 3246 O O . SER B 1 119 ? -17.052 3.084 9.535 1.00 17.32 244 SER B O 1
ATOM 3249 N N . GLN B 1 120 ? -17.519 2.772 11.708 1.00 16.82 245 GLN B N 1
ATOM 3250 C CA . GLN B 1 120 ? -16.351 1.937 11.934 1.00 16.99 245 GLN B CA 1
ATOM 3251 C C . GLN B 1 120 ? -16.538 0.616 11.167 1.00 17.93 245 GLN B C 1
ATOM 3252 O O . GLN B 1 120 ? -17.653 0.093 11.123 1.00 17.86 245 GLN B O 1
ATOM 3258 N N . ASP B 1 121 ? -15.476 0.060 10.573 1.00 18.67 246 ASP B N 1
ATOM 3259 C CA . ASP B 1 121 ? -15.638 -1.139 9.739 1.00 20.77 246 ASP B CA 1
ATOM 3260 C C . ASP B 1 121 ? -16.220 -2.324 10.523 1.00 21.13 246 ASP B C 1
ATOM 3261 O O . ASP B 1 121 ? -16.945 -3.156 9.959 1.00 20.01 246 ASP B O 1
ATOM 3266 N N . SER B 1 122 ? -15.961 -2.364 11.832 1.00 20.43 247 SER B N 1
ATOM 3267 C CA . SER B 1 122 ? -16.562 -3.371 12.708 1.00 20.50 247 SER B CA 1
ATOM 3268 C C . SER B 1 122 ? -18.084 -3.421 12.701 1.00 19.99 247 SER B C 1
ATOM 3269 O O . SER B 1 122 ? -18.668 -4.462 13.003 1.00 21.17 247 SER B O 1
ATOM 3272 N N . VAL B 1 123 ? -18.691 -2.289 12.379 1.00 18.35 248 VAL B N 1
ATOM 3273 C CA . VAL B 1 123 ? -20.160 -2.179 12.239 1.00 17.51 248 VAL B CA 1
ATOM 3274 C C . VAL B 1 123 ? -20.544 -1.664 10.839 1.00 17.45 248 VAL B C 1
ATOM 3275 O O . VAL B 1 123 ? -21.510 -0.926 10.665 1.00 17.18 248 VAL B O 1
ATOM 3279 N N . SER B 1 124 ? -19.803 -2.097 9.833 1.00 18.94 249 SER B N 1
ATOM 3280 C CA . SER B 1 124 ? -20.024 -1.620 8.478 1.00 18.89 249 SER B CA 1
ATOM 3281 C C . SER B 1 124 ? -21.436 -1.931 7.945 1.00 19.50 249 SER B C 1
ATOM 3282 O O . SER B 1 124 ? -21.952 -1.203 7.097 1.00 20.42 249 SER B O 1
ATOM 3285 N N . TYR B 1 125 ? -22.009 -3.020 8.438 1.00 19.28 250 TYR B N 1
ATOM 3286 C CA . TYR B 1 125 ? -23.385 -3.425 8.106 1.00 20.69 250 TYR B CA 1
ATOM 3287 C C . TYR B 1 125 ? -24.434 -2.407 8.509 1.00 19.85 250 TYR B C 1
ATOM 3288 O O . TYR B 1 125 ? -25.587 -2.458 8.026 1.00 21.03 250 TYR B O 1
ATOM 3297 N N . LEU B 1 126 ? -24.080 -1.428 9.342 1.00 18.24 251 LEU B N 1
ATOM 3298 C CA . LEU B 1 126 ? -25.019 -0.346 9.638 1.00 17.59 251 LEU B CA 1
ATOM 3299 C C . LEU B 1 126 ? -25.196 0.668 8.514 1.00 17.28 251 LEU B C 1
ATOM 3300 O O . LEU B 1 126 ? -26.194 1.388 8.518 1.00 16.70 251 LEU B O 1
ATOM 3305 N N . GLU B 1 127 ? -24.245 0.766 7.579 1.00 18.35 252 GLU B N 1
ATOM 3306 C CA A GLU B 1 127 ? -24.299 1.846 6.605 0.38 18.64 252 GLU B CA 1
ATOM 3307 C CA B GLU B 1 127 ? -24.285 1.834 6.586 0.62 19.01 252 GLU B CA 1
ATOM 3308 C C . GLU B 1 127 ? -25.605 1.777 5.830 1.00 18.43 252 GLU B C 1
ATOM 3309 O O . GLU B 1 127 ? -26.011 0.706 5.353 1.00 18.60 252 GLU B O 1
ATOM 3320 N N . SER B 1 128 ? -26.240 2.936 5.748 1.00 17.78 253 SER B N 1
ATOM 3321 C CA . SER B 1 128 ? -27.531 3.179 5.050 1.00 17.32 253 SER B CA 1
ATOM 3322 C C . SER B 1 128 ? -28.734 2.741 5.864 1.00 17.04 253 SER B C 1
ATOM 3323 O O . SER B 1 128 ? -29.854 3.056 5.479 1.00 17.28 253 SER B O 1
ATOM 3326 N N . LEU B 1 129 ? -28.561 2.045 6.980 1.00 15.59 254 LEU B N 1
ATOM 3327 C CA . LEU B 1 129 ? -29.705 1.672 7.774 1.00 16.16 254 LEU B CA 1
ATOM 3328 C C . LEU B 1 129 ? -30.238 2.871 8.511 1.00 15.94 254 LEU B C 1
ATOM 3329 O O . LEU B 1 129 ? -29.515 3.670 9.097 1.00 15.37 254 LEU B O 1
ATOM 3334 N N . ASP B 1 130 ? -31.566 3.007 8.494 1.00 15.37 255 ASP B N 1
ATOM 3335 C CA . ASP B 1 130 ? -32.270 4.017 9.272 1.00 15.28 255 ASP B CA 1
ATOM 3336 C C . ASP B 1 130 ? -32.344 3.601 10.725 1.00 15.44 255 ASP B C 1
ATOM 3337 O O . ASP B 1 130 ? -33.089 2.701 11.095 1.00 16.13 255 ASP B O 1
ATOM 3342 N N . MET B 1 131 ? -31.557 4.254 11.575 1.00 15.21 256 MET B N 1
ATOM 3343 C CA . MET B 1 131 ? -31.576 3.911 12.993 1.00 16.54 256 MET B CA 1
ATOM 3344 C C . MET B 1 131 ? -32.869 4.186 13.740 1.00 16.73 256 MET B C 1
ATOM 3345 O O . MET B 1 131 ? -33.104 3.672 14.815 1.00 18.42 256 MET B O 1
ATOM 3350 N N . MET B 1 132 ? -33.758 4.946 13.106 1.00 15.81 257 MET B N 1
ATOM 3351 C CA . MET B 1 132 ? -35.082 5.120 13.683 1.00 15.94 257 MET B CA 1
ATOM 3352 C C . MET B 1 132 ? -36.041 3.945 13.422 1.00 17.47 257 MET B C 1
ATOM 3353 O O . MET B 1 132 ? -37.120 3.932 13.986 1.00 18.04 257 MET B O 1
ATOM 3358 N N . SER B 1 133 ? -35.626 2.974 12.604 1.00 16.73 258 SER B N 1
ATOM 3359 C CA . SER B 1 133 ? -36.432 1.797 12.284 1.00 18.10 258 SER B CA 1
ATOM 3360 C C . SER B 1 133 ? -36.283 0.633 13.252 1.00 19.53 258 SER B C 1
ATOM 3361 O O . SER B 1 133 ? -36.839 -0.452 13.035 1.00 21.85 258 SER B O 1
ATOM 3364 N N . GLY B 1 134 ? -35.552 0.867 14.336 1.00 17.92 259 GLY B N 1
ATOM 3365 C CA . GLY B 1 134 ? -35.518 -0.038 15.496 1.00 20.21 259 GLY B CA 1
ATOM 3366 C C . GLY B 1 134 ? -35.963 0.764 16.697 1.00 20.37 259 GLY B C 1
ATOM 3367 O O . GLY B 1 134 ? -35.523 1.890 16.856 1.00 19.05 259 GLY B O 1
ATOM 3368 N N . GLU B 1 135 ? -36.840 0.208 17.530 1.00 19.00 260 GLU B N 1
ATOM 3369 C CA . GLU B 1 135 ? -37.427 1.013 18.607 1.00 19.52 260 GLU B CA 1
ATOM 3370 C C . GLU B 1 135 ? -36.471 1.465 19.686 1.00 17.94 260 GLU B C 1
ATOM 3371 O O . GLU B 1 135 ? -36.524 2.609 20.125 1.00 17.36 260 GLU B O 1
ATOM 3377 N N . GLU B 1 136 ? -35.554 0.600 20.098 1.00 18.20 261 GLU B N 1
ATOM 3378 C CA . GLU B 1 136 ? -34.600 1.000 21.114 1.00 16.71 261 GLU B CA 1
ATOM 3379 C C . GLU B 1 136 ? -33.728 2.145 20.583 1.00 15.68 261 GLU B C 1
ATOM 3380 O O . GLU B 1 136 ? -33.485 3.140 21.252 1.00 15.97 261 GLU B O 1
ATOM 3386 N N . ASP B 1 137 ? -33.242 1.991 19.359 1.00 15.78 262 ASP B N 1
ATOM 3387 C CA . ASP B 1 137 ? -32.446 3.023 18.732 1.00 15.19 262 ASP B CA 1
ATOM 3388 C C . ASP B 1 137 ? -33.211 4.322 18.503 1.00 15.35 262 ASP B C 1
ATOM 3389 O O . ASP B 1 137 ? -32.659 5.420 18.674 1.00 15.40 262 ASP B O 1
ATOM 3394 N N . ARG B 1 138 ? -34.462 4.192 18.099 1.00 15.86 263 ARG B N 1
ATOM 3395 C CA . ARG B 1 138 ? -35.263 5.388 17.852 1.00 15.98 263 ARG B CA 1
ATOM 3396 C C . ARG B 1 138 ? -35.475 6.215 19.120 1.00 15.96 263 ARG B C 1
ATOM 3397 O O . ARG B 1 138 ? -35.293 7.425 19.123 1.00 15.96 263 ARG B O 1
ATOM 3405 N N . GLU B 1 139 ? -35.855 5.536 20.191 1.00 15.96 264 GLU B N 1
ATOM 3406 C CA . GLU B 1 139 ? -36.028 6.163 21.494 1.00 17.58 264 GLU B CA 1
ATOM 3407 C C . GLU B 1 139 ? -34.754 6.829 21.961 1.00 16.57 264 GLU B C 1
ATOM 3408 O O . GLU B 1 139 ? -34.797 7.948 22.459 1.00 16.30 264 GLU B O 1
ATOM 3414 N N . ASN B 1 140 ? -33.623 6.177 21.751 1.00 15.82 265 ASN B N 1
ATOM 3415 C CA . ASN B 1 140 ? -32.345 6.759 22.112 1.00 16.26 265 ASN B CA 1
ATOM 3416 C C . ASN B 1 140 ? -32.074 8.050 21.354 1.00 15.61 265 ASN B C 1
ATOM 3417 O O . ASN B 1 140 ? -31.693 9.064 21.917 1.00 15.79 265 ASN B O 1
ATOM 3422 N N . ILE B 1 141 ? -32.371 8.024 20.062 1.00 14.89 266 ILE 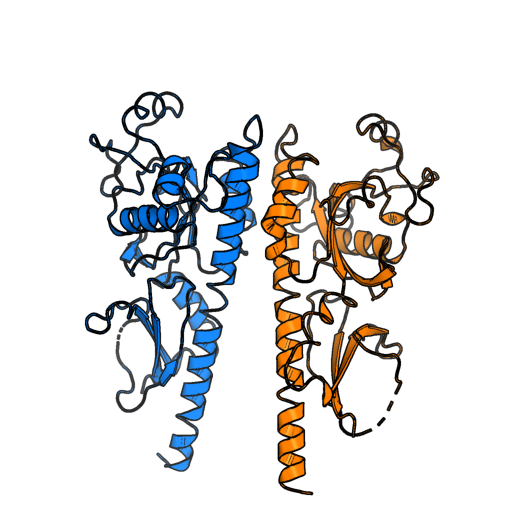B N 1
ATOM 3423 C CA . ILE B 1 141 ? -32.107 9.161 19.190 1.00 14.83 266 ILE B CA 1
ATOM 3424 C C . ILE B 1 141 ? -32.942 10.355 19.644 1.00 15.56 266 ILE B C 1
ATOM 3425 O O . ILE B 1 141 ? -32.471 11.496 19.737 1.00 16.12 266 ILE B O 1
ATOM 3430 N N . LEU B 1 142 ? -34.203 10.090 19.933 1.00 15.23 267 LEU B N 1
ATOM 3431 C CA . LEU B 1 142 ? -35.047 11.186 20.367 1.00 16.02 267 LEU B CA 1
ATOM 3432 C C . LEU B 1 142 ? -34.608 11.803 21.699 1.00 16.51 267 LEU B C 1
ATOM 3433 O O . LEU B 1 142 ? -34.539 13.020 21.845 1.00 16.91 267 LEU B O 1
ATOM 3438 N N . ARG B 1 143 ? -34.271 10.961 22.673 1.00 16.39 268 ARG B N 1
ATOM 3439 C CA . ARG B 1 143 ? -33.884 11.471 23.965 1.00 17.14 268 ARG B CA 1
ATOM 3440 C C . ARG B 1 143 ? -32.518 12.154 23.919 1.00 16.76 268 ARG B C 1
ATOM 3441 O O . ARG B 1 143 ? -32.333 13.137 24.603 1.00 17.65 268 ARG B O 1
ATOM 3449 N N . ALA B 1 144 ? -31.618 11.644 23.079 1.00 15.91 269 ALA B N 1
ATOM 3450 C CA . ALA B 1 144 ? -30.299 12.275 22.863 1.00 15.83 269 ALA B CA 1
ATOM 3451 C C . ALA B 1 144 ? -30.517 13.704 22.385 1.00 16.42 269 ALA B C 1
ATOM 3452 O O . ALA B 1 144 ? -29.992 14.662 22.964 1.00 16.92 269 ALA B O 1
ATOM 3454 N N . ARG B 1 145 ? -31.312 13.864 21.327 1.00 15.57 270 ARG B N 1
ATOM 3455 C CA . ARG B 1 145 ? -31.445 15.199 20.747 1.00 16.83 270 ARG B CA 1
ATOM 3456 C C . ARG B 1 145 ? -32.233 16.165 21.623 1.00 17.13 270 ARG B C 1
ATOM 3457 O O . ARG B 1 145 ? -31.939 17.353 21.640 1.00 18.39 270 ARG B O 1
ATOM 3465 N N . GLU B 1 146 ? -33.210 15.669 22.368 1.00 16.63 271 GLU B N 1
ATOM 3466 C CA . GLU B 1 146 ? -33.987 16.542 23.264 1.00 19.11 271 GLU B CA 1
ATOM 3467 C C . GLU B 1 146 ? -33.232 16.969 24.515 1.00 21.00 271 GLU B C 1
ATOM 3468 O O . GLU B 1 146 ? -33.459 18.053 25.023 1.00 24.05 271 GLU B O 1
ATOM 3474 N N . THR B 1 147 ? -32.359 16.103 25.012 1.00 20.08 272 THR B N 1
ATOM 3475 C CA . THR B 1 147 ? -31.618 16.401 26.246 1.00 21.37 272 THR B CA 1
ATOM 3476 C C . THR B 1 147 ? -30.265 17.045 26.038 1.00 22.35 272 THR B C 1
ATOM 3477 O O . THR B 1 147 ? -29.748 17.696 26.950 1.00 23.99 272 THR B O 1
ATOM 3481 N N . GLY B 1 148 ? -29.674 16.845 24.867 1.00 21.51 273 GLY B N 1
ATOM 3482 C CA . GLY B 1 148 ? -28.331 17.352 24.603 1.00 22.33 273 GLY B CA 1
ATOM 3483 C C . GLY B 1 148 ? -27.208 16.573 25.239 1.00 23.20 273 GLY B C 1
ATOM 3484 O O . GLY B 1 148 ? -26.062 17.042 25.246 1.00 24.71 273 GLY B O 1
ATOM 3485 N N . LYS B 1 149 ? -27.515 15.386 25.768 1.00 22.06 274 LYS B N 1
ATOM 3486 C CA . LYS B 1 149 ? -26.535 14.601 26.522 1.00 23.04 274 LYS B CA 1
ATOM 3487 C C . LYS B 1 149 ? -26.589 13.129 26.132 1.00 20.20 274 LYS B C 1
ATOM 3488 O O . LYS B 1 149 ? -27.504 12.682 25.439 1.00 20.50 274 LYS B O 1
ATOM 3494 N N . ALA B 1 150 ? -25.589 12.390 26.584 1.00 19.89 275 ALA B N 1
ATOM 3495 C CA . ALA B 1 150 ? -25.472 10.980 26.324 1.00 19.07 275 ALA B CA 1
ATOM 3496 C C . ALA B 1 150 ? -26.707 10.256 26.835 1.00 18.57 275 ALA B C 1
ATOM 3497 O O . ALA B 1 150 ? -27.171 10.572 27.928 1.00 19.71 275 ALA B O 1
ATOM 3499 N N . VAL B 1 151 ? -27.183 9.265 26.093 1.00 17.43 276 VAL B N 1
ATOM 3500 C CA . VAL B 1 151 ? -28.293 8.419 26.500 1.00 17.06 276 VAL B CA 1
ATOM 3501 C C . VAL B 1 151 ? -27.991 6.962 26.248 1.00 16.23 276 VAL B C 1
ATOM 3502 O O . VAL B 1 151 ? -27.274 6.638 25.306 1.00 16.03 276 VAL B O 1
ATOM 3506 N N . LEU B 1 152 ? -28.572 6.110 27.082 1.00 16.75 277 LEU B N 1
ATOM 3507 C CA . LEU B 1 152 ? -28.456 4.682 26.964 1.00 16.62 277 LEU B CA 1
ATOM 3508 C C . LEU B 1 152 ? -29.817 4.018 26.776 1.00 16.43 277 LEU B C 1
ATOM 3509 O O . LEU B 1 152 ? -30.802 4.426 27.393 1.00 16.77 277 LEU B O 1
ATOM 3514 N N . THR B 1 153 ? -29.816 2.957 25.980 1.00 16.44 278 THR B N 1
ATOM 3515 C CA . THR B 1 153 ? -30.971 2.090 25.837 1.00 17.67 278 THR B CA 1
ATOM 3516 C C . THR B 1 153 ? -31.091 1.119 26.999 1.00 17.60 278 THR B C 1
ATOM 3517 O O . THR B 1 153 ? -30.163 0.981 27.820 1.00 18.15 278 THR B O 1
ATOM 3521 N N . SER B 1 154 ? -32.226 0.438 27.072 1.00 18.64 279 SER B N 1
ATOM 3522 C CA . SER B 1 154 ? -32.375 -0.783 27.818 1.00 19.55 279 SER B CA 1
ATOM 3523 C C . SER B 1 154 ? -31.527 -1.857 27.140 1.00 18.82 279 SER B C 1
ATOM 3524 O O . SER B 1 154 ? -31.118 -1.698 25.986 1.00 18.21 279 SER B O 1
ATOM 3527 N N . PRO B 1 155 ? -31.287 -2.968 27.827 1.00 19.99 280 PRO B N 1
ATOM 3528 C CA . PRO B 1 155 ? -30.568 -4.040 27.150 1.00 20.60 280 PRO B CA 1
ATOM 3529 C C . PRO B 1 155 ? -31.428 -4.695 26.070 1.00 20.81 280 PRO B C 1
ATOM 3530 O O . PRO B 1 155 ? -32.612 -4.924 26.258 1.00 21.85 280 PRO B O 1
ATOM 3534 N N . PHE B 1 156 ? -30.825 -4.936 24.910 1.00 19.75 281 PHE B N 1
ATOM 3535 C CA . PHE B 1 156 ? -31.508 -5.617 23.828 1.00 19.95 281 PHE B CA 1
ATOM 3536 C C . PHE B 1 156 ? -30.463 -6.271 22.926 1.00 20.14 281 PHE B C 1
ATOM 3537 O O . PHE B 1 156 ? -29.269 -5.988 23.056 1.00 20.22 281 PHE B O 1
ATOM 3545 N N . ARG B 1 157 ? -30.916 -7.154 22.044 1.00 21.66 282 ARG B N 1
ATOM 3546 C CA . ARG B 1 157 ? -29.996 -7.909 21.195 1.00 22.32 282 ARG B CA 1
ATOM 3547 C C . ARG B 1 157 ? -29.644 -7.091 19.964 1.00 20.59 282 ARG B C 1
ATOM 3548 O O . ARG B 1 157 ? -30.520 -6.590 19.240 1.00 21.32 282 ARG B O 1
ATOM 3556 N N . LEU B 1 158 ? -28.337 -6.989 19.731 1.00 20.19 283 LEU B N 1
ATOM 3557 C CA . LEU B 1 158 ? -27.764 -6.107 18.728 1.00 19.47 283 LEU B CA 1
ATOM 3558 C C . LEU B 1 158 ? -27.823 -6.757 17.346 1.00 19.69 283 LEU B C 1
ATOM 3559 O O . LEU B 1 158 ? -27.902 -7.989 17.202 1.00 21.19 283 LEU B O 1
ATOM 3564 N N . LEU B 1 159 ? -27.750 -5.922 16.320 1.00 19.75 284 LEU B N 1
ATOM 3565 C CA . LEU B 1 159 ? -27.751 -6.371 14.949 1.00 20.81 284 LEU B CA 1
ATOM 3566 C C . LEU B 1 159 ? -26.563 -7.258 14.660 1.00 22.16 284 LEU B C 1
ATOM 3567 O O . LEU B 1 159 ? -25.501 -7.075 15.248 1.00 21.09 284 LEU B O 1
ATOM 3572 N N . GLU B 1 160 ? -26.756 -8.245 13.785 1.00 23.77 285 GLU B N 1
ATOM 3573 C CA . GLU B 1 160 ? -25.691 -9.099 13.243 1.00 25.74 285 GLU B CA 1
ATOM 3574 C C . GLU B 1 160 ? -25.220 -10.165 14.206 1.00 25.54 285 GLU B C 1
ATOM 3575 O O . GLU B 1 160 ? -25.257 -11.365 13.895 1.00 27.30 285 GLU B O 1
ATOM 3581 N N . THR B 1 161 ? -24.755 -9.738 15.363 1.00 23.61 286 THR B N 1
ATOM 3582 C CA . THR B 1 161 ? -24.220 -10.662 16.335 1.00 25.03 286 THR B CA 1
ATOM 3583 C C . THR B 1 161 ? -25.298 -11.281 17.218 1.00 25.30 286 THR B C 1
ATOM 3584 O O . THR B 1 161 ? -25.082 -12.368 17.779 1.00 26.58 286 THR B O 1
ATOM 3588 N N . HIS B 1 162 ? -26.401 -10.554 17.401 1.00 25.27 287 HIS B N 1
ATOM 3589 C CA . HIS B 1 162 ? -27.457 -10.933 18.340 1.00 26.17 287 HIS B CA 1
ATOM 3590 C C . HIS B 1 162 ? -26.976 -10.934 19.802 1.00 25.29 287 HIS B C 1
ATOM 3591 O O . HIS B 1 162 ? -27.645 -11.484 20.664 1.00 26.35 287 HIS B O 1
ATOM 3598 N N . HIS B 1 163 ? -25.852 -10.268 20.085 1.00 23.33 288 HIS B N 1
ATOM 3599 C CA . HIS B 1 163 ? -25.359 -10.169 21.457 1.00 22.30 288 HIS B CA 1
ATOM 3600 C C . HIS B 1 163 ? -26.175 -9.178 22.250 1.00 21.03 288 HIS B C 1
ATOM 3601 O O . HIS B 1 163 ? -26.570 -8.135 21.726 1.00 19.84 288 HIS B O 1
ATOM 3608 N N . LEU B 1 164 ? -26.413 -9.488 23.520 1.00 21.62 289 LEU B N 1
ATOM 3609 C CA . LEU B 1 164 ? -27.156 -8.608 24.406 1.00 21.65 289 LEU B CA 1
ATOM 3610 C C . LEU B 1 164 ? -26.277 -7.426 24.751 1.00 21.53 289 LEU B C 1
ATOM 3611 O O . LEU B 1 164 ? -25.133 -7.597 25.168 1.00 21.96 289 LEU B O 1
ATOM 3616 N N . GLY B 1 165 ? -26.781 -6.226 24.538 1.00 20.42 290 GLY B N 1
ATOM 3617 C CA . GLY B 1 165 ? -25.995 -5.047 24.800 1.00 20.35 290 GLY B CA 1
ATOM 3618 C C . GLY B 1 165 ? -26.872 -3.827 25.004 1.00 19.45 290 GLY B C 1
ATOM 3619 O O . GLY B 1 165 ? -28.110 -3.917 25.106 1.00 18.64 290 GLY B O 1
ATOM 3620 N N . VAL B 1 166 ? -26.219 -2.685 25.047 1.00 18.60 291 VAL B N 1
ATOM 3621 C CA . VAL B 1 166 ? -26.911 -1.411 25.172 1.00 18.45 291 VAL B CA 1
ATOM 3622 C C . VAL B 1 166 ? -26.285 -0.435 24.193 1.00 18.06 291 VAL B C 1
ATOM 3623 O O . VAL B 1 166 ? -25.097 -0.468 23.930 1.00 19.46 291 VAL B O 1
ATOM 3627 N N . VAL B 1 167 ? -27.104 0.423 23.610 1.00 16.27 292 VAL B N 1
ATOM 3628 C CA . VAL B 1 167 ? -26.621 1.442 22.706 1.00 16.39 292 VAL B CA 1
ATOM 3629 C C . VAL B 1 167 ? -26.499 2.782 23.424 1.00 15.63 292 VAL B C 1
ATOM 3630 O O . VAL B 1 167 ? -27.361 3.177 24.221 1.00 15.82 292 VAL B O 1
ATOM 3634 N N . LEU B 1 168 ? -25.396 3.458 23.138 1.00 15.73 293 LEU B N 1
ATOM 3635 C CA . LEU B 1 168 ? -25.069 4.795 23.632 1.00 15.70 293 LEU B CA 1
ATOM 3636 C C . LEU B 1 168 ? -25.218 5.757 22.459 1.00 16.71 293 LEU B C 1
ATOM 3637 O O . LEU B 1 168 ? -24.741 5.466 21.352 1.00 18.05 293 LEU B O 1
ATOM 3642 N N . THR B 1 169 ? -25.912 6.879 22.645 1.00 16.95 294 THR B N 1
ATOM 3643 C CA . THR B 1 169 ? -26.057 7.894 21.603 1.00 16.05 294 THR B CA 1
ATOM 3644 C C . THR B 1 169 ? -25.748 9.275 22.154 1.00 16.65 294 THR B C 1
ATOM 3645 O O . THR B 1 169 ? -26.154 9.565 23.277 1.00 17.83 294 THR B O 1
ATOM 3649 N N . PHE B 1 170 ? -24.996 10.076 21.391 1.00 16.21 295 PHE B N 1
ATOM 3650 C CA . PHE B 1 170 ? -24.762 11.500 21.639 1.00 16.85 295 PHE B CA 1
ATOM 3651 C C . PHE B 1 170 ? -25.352 12.249 20.483 1.00 17.17 295 PHE B C 1
ATOM 3652 O O . PHE B 1 170 ? -25.152 11.862 19.326 1.00 17.89 295 PHE B O 1
ATOM 3660 N N . PRO B 1 171 ? -26.048 13.345 20.750 1.00 16.94 296 PRO B N 1
ATOM 3661 C CA . PRO B 1 171 ? -26.503 14.193 19.673 1.00 16.52 296 PRO B CA 1
ATOM 3662 C C . PRO B 1 171 ? -25.357 15.038 19.081 1.00 17.91 296 PRO B C 1
ATOM 3663 O O . PRO B 1 171 ? -24.405 15.395 19.761 1.00 19.48 296 PRO B O 1
ATOM 3667 N N . VAL B 1 172 ? -25.476 15.342 17.790 1.00 17.04 297 VAL B N 1
ATOM 3668 C CA . VAL B 1 172 ? -24.634 16.287 17.100 1.00 19.59 297 VAL B CA 1
ATOM 3669 C C . VAL B 1 172 ? -25.564 17.396 16.555 1.00 20.72 297 VAL B C 1
ATOM 3670 O O . VAL B 1 172 ? -26.553 17.093 15.902 1.00 20.43 297 VAL B O 1
ATOM 3674 N N . TYR B 1 173 ? -25.267 18.654 16.871 1.00 22.06 298 TYR B N 1
ATOM 3675 C CA . TYR B 1 173 ? -26.064 19.794 16.457 1.00 23.57 298 TYR B CA 1
ATOM 3676 C C . TYR B 1 173 ? -25.348 20.689 15.440 1.00 26.07 298 TYR B C 1
ATOM 3677 O O . TYR B 1 173 ? -24.111 20.733 15.367 1.00 27.02 298 TYR B O 1
ATOM 3686 N N . LYS B 1 174 ? -26.160 21.434 14.696 1.00 27.95 299 LYS B N 1
ATOM 3687 C CA . LYS B 1 174 ? -25.694 22.499 13.822 1.00 31.12 299 LYS B CA 1
ATOM 3688 C C . LYS B 1 174 ? -25.264 23.696 14.672 1.00 33.22 299 LYS B C 1
ATOM 3689 O O . LYS B 1 174 ? -25.695 23.843 15.826 1.00 33.58 299 LYS B O 1
ATOM 3695 N N . SER B 1 175 ? -24.413 24.548 14.103 1.00 37.00 300 SER B N 1
ATOM 3696 C CA . SER B 1 175 ? -23.966 25.772 14.789 1.00 39.70 300 SER B CA 1
ATOM 3697 C C . SER B 1 175 ? -25.116 26.758 15.028 1.00 40.61 300 SER B C 1
ATOM 3698 O O . SER B 1 175 ? -24.965 27.720 15.792 1.00 42.97 300 SER B O 1
ATOM 3701 N N . SER B 1 176 ? -26.266 26.529 14.390 1.00 39.58 301 SER B N 1
ATOM 3702 C CA . SER B 1 176 ? -27.429 27.389 14.598 1.00 39.88 301 SER B CA 1
ATOM 3703 C C . SER B 1 176 ? -28.118 27.140 15.953 1.00 39.21 301 SER B C 1
ATOM 3704 O O . SER B 1 176 ? -29.029 27.887 16.318 1.00 39.89 301 SER B O 1
ATOM 3707 N N . LEU B 1 177 ? -27.695 26.099 16.685 1.00 38.07 302 LEU B N 1
ATOM 3708 C CA . LEU B 1 177 ? -28.202 25.843 18.038 1.00 37.71 302 LEU B CA 1
ATOM 3709 C C . LEU B 1 177 ? -27.985 27.079 18.924 1.00 40.06 302 LEU B C 1
ATOM 3710 O O . LEU B 1 177 ? -26.842 27.516 19.093 1.00 41.71 302 LEU B O 1
ATOM 3715 N N . PRO B 1 178 ? -29.073 27.647 19.483 1.00 40.49 303 PRO B N 1
ATOM 3716 C CA . PRO B 1 178 ? -28.951 28.802 20.386 1.00 42.64 303 PRO B CA 1
ATOM 3717 C C . PRO B 1 178 ? -28.303 28.452 21.726 1.00 43.29 303 PRO B C 1
ATOM 3718 O O . PRO B 1 178 ? -28.258 27.288 22.096 1.00 41.77 303 PRO B O 1
ATOM 3722 N N . GLU B 1 179 ? -27.817 29.451 22.459 1.00 45.98 304 GLU B N 1
ATOM 3723 C CA . GLU B 1 179 ? -27.331 29.184 23.817 1.00 47.04 304 GLU B CA 1
ATOM 3724 C C . GLU B 1 179 ? -28.529 29.003 24.749 1.00 46.34 304 GLU B C 1
ATOM 3725 O O . GLU B 1 179 ? -29.584 29.610 24.534 1.00 46.69 304 GLU B O 1
ATOM 3731 N N . ASN B 1 180 ? -28.362 28.153 25.763 1.00 45.21 305 ASN B N 1
ATOM 3732 C CA . ASN B 1 180 ? -29.464 27.720 26.629 1.00 44.53 305 ASN B CA 1
ATOM 3733 C C . ASN B 1 180 ? -30.719 27.399 25.820 1.00 41.60 305 ASN B C 1
ATOM 3734 O O . ASN B 1 180 ? -31.777 28.021 26.007 1.00 42.81 305 ASN B O 1
ATOM 3739 N N . PRO B 1 181 ? -30.598 26.424 24.908 1.00 37.83 306 PRO B N 1
ATOM 3740 C CA . PRO B 1 181 ? -31.691 26.106 23.994 1.00 35.40 306 PRO B CA 1
ATOM 3741 C C . PRO B 1 181 ? -32.858 25.428 24.699 1.00 34.27 306 PRO B C 1
ATOM 3742 O O . PRO B 1 181 ? -32.693 24.790 25.733 1.00 35.24 306 PRO B O 1
ATOM 3746 N N . THR B 1 182 ? -34.045 25.595 24.136 1.00 33.23 307 THR B N 1
ATOM 3747 C CA . THR B 1 182 ? -35.200 24.844 24.563 1.00 31.30 307 THR B CA 1
ATOM 3748 C C . THR B 1 182 ? -35.106 23.498 23.874 1.00 29.03 307 THR B C 1
ATOM 3749 O O . THR B 1 182 ? -34.309 23.325 22.948 1.00 27.27 307 THR B O 1
ATOM 3753 N N . VAL B 1 183 ? -35.927 22.550 24.294 1.00 27.55 308 VAL B N 1
ATOM 3754 C CA . VAL B 1 183 ? -36.008 21.273 23.576 1.00 26.05 308 VAL B CA 1
ATOM 3755 C C . VAL B 1 183 ? -36.399 21.482 22.100 1.00 24.98 308 VAL B C 1
ATOM 3756 O O . VAL B 1 183 ? -35.819 20.862 21.205 1.00 23.80 308 VAL B O 1
ATOM 3760 N N . GLU B 1 184 ? -37.372 22.356 21.856 1.00 26.10 309 GLU B N 1
ATOM 3761 C CA . GLU B 1 184 ? -37.800 22.658 20.486 1.00 26.02 309 GLU B CA 1
ATOM 3762 C C . GLU B 1 184 ? -36.639 23.160 19.622 1.00 25.41 309 GLU B C 1
ATOM 3763 O O . GLU B 1 184 ? -36.518 22.789 18.448 1.00 23.47 309 GLU B O 1
ATOM 3769 N N . GLU B 1 185 ? -35.782 23.984 20.225 1.00 25.86 310 GLU B N 1
ATOM 3770 C CA . GLU B 1 185 ? -34.603 24.518 19.538 1.00 24.94 310 GLU B CA 1
ATOM 3771 C C . GLU B 1 185 ? -33.573 23.423 19.270 1.00 24.25 310 GLU B C 1
ATOM 3772 O O . GLU B 1 185 ? -32.961 23.401 18.198 1.00 23.16 310 GLU B O 1
ATOM 3778 N N . ARG B 1 186 ? -33.396 22.518 20.235 1.00 23.48 311 ARG B N 1
ATOM 3779 C CA A ARG B 1 186 ? -32.516 21.374 20.065 0.54 22.76 311 ARG B CA 1
ATOM 3780 C CA B ARG B 1 186 ? -32.514 21.371 20.065 0.46 22.81 311 ARG B CA 1
ATOM 3781 C C . ARG B 1 186 ? -32.956 20.504 18.894 1.00 21.29 311 ARG B C 1
ATOM 3782 O O . ARG B 1 186 ? -32.145 20.157 18.047 1.00 21.20 311 ARG B O 1
ATOM 3797 N N . ILE B 1 187 ? -34.246 20.185 18.837 1.00 21.42 312 ILE B N 1
ATOM 3798 C CA . ILE B 1 187 ? -34.757 19.361 17.735 1.00 20.56 312 ILE B CA 1
ATOM 3799 C C . ILE B 1 187 ? -34.481 20.031 16.390 1.00 20.84 312 ILE B C 1
ATOM 3800 O O . ILE B 1 187 ? -33.960 19.379 15.464 1.00 20.08 312 ILE B O 1
ATOM 3805 N N . ALA B 1 188 ? -34.789 21.328 16.289 1.00 21.13 313 ALA B N 1
ATOM 3806 C CA . ALA B 1 188 ? -34.616 22.079 15.046 1.00 21.99 313 ALA B CA 1
ATOM 3807 C C . ALA B 1 188 ? -33.158 22.152 14.610 1.00 22.18 313 ALA B C 1
ATOM 3808 O O . ALA B 1 188 ? -32.864 22.152 13.407 1.00 22.60 313 ALA B O 1
ATOM 3810 N N . ALA B 1 189 ? -32.255 22.173 15.585 1.00 21.08 314 ALA B N 1
ATOM 3811 C CA . ALA B 1 189 ? -30.828 22.316 15.311 1.00 21.62 314 ALA B CA 1
ATOM 3812 C C . ALA B 1 189 ? -30.104 20.983 15.190 1.00 20.64 314 ALA B C 1
ATOM 3813 O O . ALA B 1 189 ? -28.895 20.971 15.007 1.00 21.92 314 ALA B O 1
ATOM 3815 N N . THR B 1 190 ? -30.808 19.862 15.323 1.00 19.68 315 THR B N 1
ATOM 3816 C CA . THR B 1 190 ? -30.170 18.555 15.281 1.00 18.83 315 THR B CA 1
ATOM 3817 C C . THR B 1 190 ? -29.584 18.255 13.905 1.00 19.00 315 THR B C 1
ATOM 3818 O O . THR B 1 190 ? -30.247 18.432 12.884 1.00 20.31 315 THR B O 1
ATOM 3822 N N . ALA B 1 191 ? -28.315 17.844 13.884 1.00 18.23 316 ALA B N 1
ATOM 3823 C CA . ALA B 1 191 ? -27.680 17.366 12.657 1.00 18.34 316 ALA B CA 1
ATOM 3824 C C . ALA B 1 191 ? -27.673 15.849 12.553 1.00 16.67 316 ALA B C 1
ATOM 3825 O O . ALA B 1 191 ? -27.744 15.315 11.454 1.00 16.59 316 ALA B O 1
ATOM 3827 N N . GLY B 1 192 ? -27.522 15.151 13.672 1.00 16.87 317 GLY B N 1
ATOM 3828 C CA . GLY B 1 192 ? -27.360 13.709 13.644 1.00 15.65 317 GLY B CA 1
ATOM 3829 C C . GLY B 1 192 ? -26.960 13.164 14.995 1.00 14.91 317 GLY B C 1
ATOM 3830 O O . GLY B 1 192 ? -27.101 13.821 16.018 1.00 15.67 317 GLY B O 1
ATOM 3831 N N . TYR B 1 193 ? -26.536 11.906 14.984 1.00 14.90 318 TYR B N 1
ATOM 3832 C CA . TYR B 1 193 ? -26.478 11.069 16.167 1.00 15.15 318 TYR B CA 1
ATOM 3833 C C . TYR B 1 193 ? -25.240 10.170 16.063 1.00 15.80 318 TYR B C 1
ATOM 3834 O O . TYR B 1 193 ? -25.108 9.391 15.120 1.00 16.20 318 TYR B O 1
ATOM 3843 N N . LEU B 1 194 ? -24.350 10.305 17.033 1.00 15.85 319 LEU B N 1
ATOM 3844 C CA . LEU B 1 194 ? -23.143 9.490 17.145 1.00 16.81 319 LEU B CA 1
ATOM 3845 C C . LEU B 1 194 ? -23.479 8.359 18.102 1.00 15.16 319 LEU B C 1
ATOM 3846 O O . LEU B 1 194 ? -23.766 8.597 19.268 1.00 16.65 319 LEU B O 1
ATOM 3851 N N . GLY B 1 195 ? -23.435 7.123 17.633 1.00 15.32 320 GLY B N 1
ATOM 3852 C CA . GLY B 1 195 ? -23.832 5.983 18.434 1.00 16.12 320 GLY B CA 1
ATOM 3853 C C . GLY B 1 195 ? -22.711 4.983 18.595 1.00 16.74 320 GLY B C 1
ATOM 3854 O O . GLY B 1 195 ? -21.851 4.844 17.723 1.00 19.63 320 GLY B O 1
ATOM 3855 N N . GLY B 1 196 ? -22.748 4.287 19.712 1.00 18.61 321 GLY B N 1
ATOM 3856 C CA . GLY B 1 196 ? -21.836 3.189 20.014 1.00 20.43 321 GLY B CA 1
ATOM 3857 C C . GLY B 1 196 ? -22.627 2.023 20.583 1.00 19.82 321 GLY B C 1
ATOM 3858 O O . GLY B 1 196 ? -23.586 2.222 21.326 1.00 19.28 321 GLY B O 1
ATOM 3859 N N . ALA B 1 197 ? -22.210 0.806 20.264 1.00 20.34 322 ALA B N 1
ATOM 3860 C CA . ALA B 1 197 ? -22.838 -0.405 20.766 1.00 19.43 322 ALA B CA 1
ATOM 3861 C C . ALA B 1 197 ? -21.961 -0.996 21.863 1.00 19.09 322 ALA B C 1
ATOM 3862 O O . ALA B 1 197 ? -20.832 -1.416 21.584 1.00 19.54 322 ALA B O 1
ATOM 3864 N N . PHE B 1 198 ? -22.467 -0.997 23.094 1.00 18.02 323 PHE B N 1
ATOM 3865 C CA . PHE B 1 198 ? -21.822 -1.714 24.209 1.00 18.64 323 PHE B CA 1
ATOM 3866 C C . PHE B 1 198 ? -22.247 -3.161 24.072 1.00 18.94 323 PHE B C 1
ATOM 3867 O O . PHE B 1 198 ? -23.386 -3.507 24.389 1.00 19.98 323 PHE B O 1
ATOM 3875 N N . ASP B 1 199 ? -21.318 -4.010 23.627 1.00 19.65 324 ASP B N 1
ATOM 3876 C CA . ASP B 1 199 ? -21.576 -5.436 23.495 1.00 20.18 324 ASP B CA 1
ATOM 3877 C C . ASP B 1 199 ? -21.281 -6.049 24.863 1.00 20.49 324 ASP B C 1
ATOM 3878 O O . ASP B 1 199 ? -20.138 -6.377 25.194 1.00 22.07 324 ASP B O 1
ATOM 3883 N N . VAL B 1 200 ? -22.311 -6.160 25.692 1.00 19.92 325 VAL B N 1
ATOM 3884 C CA . VAL B 1 200 ? -22.149 -6.569 27.082 1.00 20.99 325 VAL B CA 1
ATOM 3885 C C . VAL B 1 200 ? -21.883 -8.056 27.113 1.00 21.34 325 VAL B C 1
ATOM 3886 O O . VAL B 1 200 ? -20.971 -8.529 27.799 1.00 22.30 325 VAL B O 1
ATOM 3890 N N . GLU B 1 201 ? -22.672 -8.794 26.337 1.00 21.45 326 GLU B N 1
ATOM 3891 C CA . GLU B 1 201 ? -22.633 -10.241 26.373 1.00 23.00 326 GLU B CA 1
ATOM 3892 C C . GLU B 1 201 ? -21.232 -10.763 26.108 1.00 23.35 326 GLU B C 1
ATOM 3893 O O . GLU B 1 201 ? -20.768 -11.655 26.813 1.00 24.29 326 GLU B O 1
ATOM 3899 N N . SER B 1 202 ? -20.550 -10.181 25.127 1.00 22.02 327 SER B N 1
ATOM 3900 C CA . SER B 1 202 ? -19.187 -10.606 24.805 1.00 23.48 327 SER B CA 1
ATOM 3901 C C . SER B 1 202 ? -18.127 -9.822 25.571 1.00 23.06 327 SER B C 1
ATOM 3902 O O . SER B 1 202 ? -17.244 -10.420 26.169 1.00 24.17 327 SER B O 1
ATOM 3905 N N . LEU B 1 203 ? -18.181 -8.496 25.524 1.00 22.30 328 LEU B N 1
ATOM 3906 C CA . LEU B 1 203 ? -17.041 -7.727 26.022 1.00 23.33 328 LEU B CA 1
ATOM 3907 C C . LEU B 1 203 ? -17.016 -7.582 27.535 1.00 23.45 328 LEU B C 1
ATOM 3908 O O . LEU B 1 203 ? -15.943 -7.531 28.117 1.00 23.77 328 LEU B O 1
ATOM 3913 N N . VAL B 1 204 ? -18.179 -7.540 28.185 1.00 22.60 329 VAL B N 1
ATOM 3914 C CA . VAL B 1 204 ? -18.184 -7.586 29.644 1.00 23.34 329 VAL B CA 1
ATOM 3915 C C . VAL B 1 204 ? -17.815 -8.973 30.176 1.00 24.49 329 VAL B C 1
ATOM 3916 O O . VAL B 1 204 ? -17.121 -9.087 31.186 1.00 24.25 329 VAL B O 1
ATOM 3920 N N . GLU B 1 205 ? -18.193 -10.034 29.456 1.00 23.73 330 GLU B N 1
ATOM 3921 C CA . GLU B 1 205 ? -17.771 -11.373 29.790 1.00 26.65 330 GLU B CA 1
ATOM 3922 C C . GLU B 1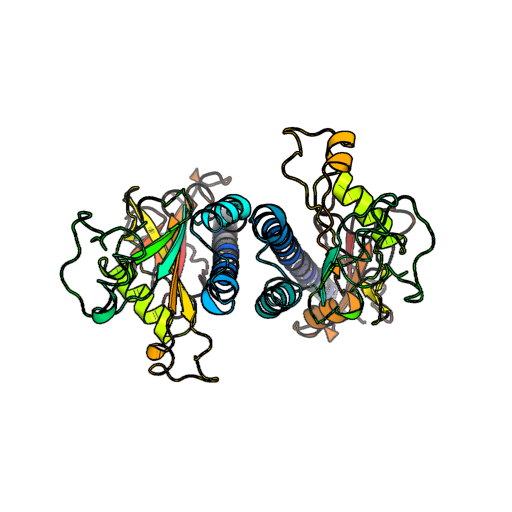 205 ? -16.255 -11.473 29.682 1.00 26.57 330 GLU B C 1
ATOM 3923 O O . GLU B 1 205 ? -15.606 -12.116 30.525 1.00 28.64 330 GLU B O 1
ATOM 3929 N N . ASN B 1 206 ? -15.684 -10.837 28.655 1.00 26.42 331 ASN B N 1
ATOM 3930 C CA A ASN B 1 206 ? -14.223 -10.828 28.509 0.65 28.38 331 ASN B CA 1
ATOM 3931 C CA B ASN B 1 206 ? -14.229 -10.834 28.500 0.35 27.95 331 ASN B CA 1
ATOM 3932 C C . ASN B 1 206 ? -13.556 -10.109 29.667 1.00 28.43 331 ASN B C 1
ATOM 3933 O O . ASN B 1 206 ? -12.528 -10.542 30.156 1.00 30.14 331 ASN B O 1
ATOM 3942 N N . LEU B 1 207 ? -14.149 -8.992 30.080 1.00 27.01 332 LEU B N 1
ATOM 3943 C CA . LEU B 1 207 ? -13.628 -8.199 31.193 1.00 28.68 332 LEU B CA 1
ATOM 3944 C C . LEU B 1 207 ? -13.669 -8.987 32.506 1.00 29.36 332 LEU B C 1
ATOM 3945 O O . LEU B 1 207 ? -12.659 -9.077 33.195 1.00 30.46 332 LEU B O 1
ATOM 3950 N N . LEU B 1 208 ? -14.814 -9.590 32.831 1.00 29.26 333 LEU B N 1
ATOM 3951 C CA . LEU B 1 208 ? -15.045 -10.136 34.170 1.00 31.23 333 LEU B CA 1
ATOM 3952 C C . LEU B 1 208 ? -14.778 -11.627 34.280 1.00 33.56 333 LEU B C 1
ATOM 3953 O O . LEU B 1 208 ? -14.299 -12.086 35.309 1.00 35.60 333 LEU B O 1
ATOM 3958 N N . GLY B 1 209 ? -15.089 -12.388 33.236 1.00 31.72 334 GLY B N 1
ATOM 3959 C CA . GLY B 1 209 ? -14.930 -13.843 33.264 1.00 34.81 334 GLY B CA 1
ATOM 3960 C C . GLY B 1 209 ? -13.530 -14.400 33.460 1.00 36.73 334 GLY B C 1
ATOM 3961 O O . GLY B 1 209 ? -13.369 -15.546 33.891 1.00 40.83 334 GLY B O 1
ATOM 3962 N N . GLN B 1 210 ? -12.500 -13.626 33.120 1.00 37.66 335 GLN B N 1
ATOM 3963 C CA A GLN B 1 210 ? -11.115 -14.076 33.251 0.50 38.87 335 GLN B CA 1
ATOM 3964 C CA B GLN B 1 210 ? -11.123 -14.095 33.262 0.50 39.07 335 GLN B CA 1
ATOM 3965 C C . GLN B 1 210 ? -10.535 -13.774 34.637 1.00 37.54 335 GLN B C 1
ATOM 3966 O O . GLN B 1 210 ? -9.412 -14.169 34.935 1.00 38.95 335 GLN B O 1
ATOM 3977 N N . LEU B 1 211 ? -11.294 -13.070 35.479 1.00 33.57 336 LEU B N 1
ATOM 3978 C CA . LEU B 1 211 ? -10.762 -12.614 36.771 1.00 31.93 336 LEU B CA 1
ATOM 3979 C C . LEU B 1 211 ? -10.659 -13.746 37.789 1.00 31.57 336 LEU B C 1
ATOM 3980 O O . LEU B 1 211 ? -11.548 -14.598 37.875 1.00 30.54 336 LEU B O 1
ATOM 3985 N N . ALA B 1 212 ? -9.586 -13.752 38.584 1.00 31.97 337 ALA B N 1
ATOM 3986 C CA . ALA B 1 212 ? -9.441 -14.738 39.650 1.00 32.32 337 ALA B CA 1
ATOM 3987 C C . ALA B 1 212 ? -10.679 -14.759 40.540 1.00 30.97 337 ALA B C 1
ATOM 3988 O O . ALA B 1 212 ? -11.229 -13.719 40.868 1.00 28.98 337 ALA B O 1
ATOM 3990 N N . GLY B 1 213 ? -11.111 -15.954 40.926 1.00 32.75 338 GLY B N 1
ATOM 3991 C CA . GLY B 1 213 ? -12.266 -16.117 41.801 1.00 32.89 338 GLY B CA 1
ATOM 3992 C C . GLY B 1 213 ? -13.601 -16.182 41.073 1.00 32.73 338 GLY B C 1
ATOM 3993 O O . GLY B 1 213 ? -14.632 -16.387 41.707 1.00 32.72 338 GLY B O 1
ATOM 3994 N N . ASN B 1 214 ? -13.577 -16.077 39.747 1.00 33.52 339 ASN B N 1
ATOM 3995 C CA . ASN B 1 214 ? -14.815 -16.043 38.958 1.00 33.92 339 ASN B CA 1
ATOM 3996 C C . ASN B 1 214 ? -15.682 -17.286 39.163 1.00 35.56 339 ASN B C 1
ATOM 3997 O O . ASN B 1 214 ? -16.904 -17.196 39.159 1.00 35.63 339 ASN B O 1
ATOM 4002 N N . GLN B 1 215 ? -15.054 -18.441 39.363 1.00 37.19 340 GLN B N 1
ATOM 4003 C CA . GLN B 1 215 ? -15.814 -19.678 39.538 1.00 39.11 340 GLN B CA 1
ATOM 4004 C C . GLN B 1 215 ? -16.508 -19.774 40.901 1.00 38.51 340 GLN B C 1
ATOM 4005 O O . GLN B 1 215 ? -17.404 -20.596 41.072 1.00 40.00 340 GLN B O 1
ATOM 4011 N N . ALA B 1 216 ? -16.099 -18.950 41.866 1.00 36.45 341 ALA B N 1
ATOM 4012 C CA . ALA B 1 216 ? -16.694 -18.993 43.200 1.00 37.01 341 ALA B CA 1
ATOM 4013 C C . ALA B 1 216 ? -17.968 -18.151 43.307 1.00 35.44 341 ALA B C 1
ATOM 4014 O O . ALA B 1 216 ? -18.769 -18.361 44.226 1.00 36.40 341 ALA B O 1
ATOM 4016 N N . ILE B 1 217 ? -18.167 -17.213 42.384 1.00 33.92 342 ILE B N 1
ATOM 4017 C CA . ILE B 1 217 ? -19.295 -16.274 42.507 1.00 32.51 342 ILE B CA 1
ATOM 4018 C C . ILE B 1 217 ? -20.180 -16.205 41.264 1.00 32.18 342 ILE B C 1
ATOM 4019 O O . ILE B 1 217 ? -19.762 -16.588 40.170 1.00 32.65 342 ILE B O 1
ATOM 4024 N N . VAL B 1 218 ? -21.413 -15.748 41.489 1.00 30.98 343 VAL B N 1
ATOM 4025 C CA . VAL B 1 218 ? -22.417 -15.511 40.462 1.00 30.79 343 VAL B CA 1
ATOM 4026 C C . VAL B 1 218 ? -22.530 -13.993 40.358 1.00 28.24 343 VAL B C 1
ATOM 4027 O O . VAL B 1 218 ? -22.764 -13.335 41.376 1.00 28.50 343 VAL B O 1
ATOM 4031 N N . VAL B 1 219 ? -22.303 -13.439 39.170 1.00 27.43 344 VAL B N 1
ATOM 4032 C CA . VAL B 1 219 ? -22.357 -11.978 38.963 1.00 25.56 344 VAL B CA 1
ATOM 4033 C C . VAL B 1 219 ? -23.490 -11.635 38.003 1.00 25.12 344 VAL B C 1
ATOM 4034 O O . VAL B 1 219 ? -23.651 -12.277 36.968 1.00 25.92 344 VAL B O 1
ATOM 4038 N N . HIS B 1 220 ? -24.276 -10.627 38.368 1.00 23.83 345 HIS B N 1
ATOM 4039 C CA . HIS B 1 220 ? -25.307 -10.090 37.489 1.00 23.15 345 HIS B CA 1
ATOM 4040 C C . HIS B 1 220 ? -25.205 -8.585 37.445 1.00 21.20 345 HIS B C 1
ATOM 4041 O O . HIS B 1 220 ? -24.871 -7.952 38.438 1.00 21.42 345 HIS B O 1
ATOM 4048 N N . VAL B 1 221 ? -25.549 -8.024 36.287 1.00 21.53 346 VAL B N 1
ATOM 4049 C CA . VAL B 1 221 ? -25.765 -6.586 36.191 1.00 20.88 346 VAL B CA 1
ATOM 4050 C C . VAL B 1 221 ? -27.205 -6.418 35.722 1.00 20.60 346 VAL B C 1
ATOM 4051 O O . VAL B 1 221 ? -27.633 -7.077 34.782 1.00 21.25 346 VAL B O 1
ATOM 4055 N N . TYR B 1 222 ? -27.960 -5.595 36.434 1.00 20.44 347 TYR B N 1
ATOM 4056 C CA . TYR B 1 222 ? -29.380 -5.377 36.112 1.00 21.36 347 TYR B CA 1
ATOM 4057 C C . TYR B 1 222 ? -29.580 -3.928 35.762 1.00 21.31 347 TYR B C 1
ATOM 4058 O O . TYR B 1 222 ? -28.994 -3.050 36.374 1.00 20.52 347 TYR B O 1
ATOM 4067 N N . ASP B 1 223 ? -30.432 -3.703 34.769 1.00 20.86 348 ASP B N 1
ATOM 4068 C CA . ASP B 1 223 ? -31.026 -2.393 34.498 1.00 20.91 348 ASP B CA 1
ATOM 4069 C C . ASP B 1 223 ? -32.274 -2.314 35.376 1.00 21.02 348 ASP B C 1
ATOM 4070 O O . ASP B 1 223 ? -33.218 -3.064 35.186 1.00 22.05 348 ASP B O 1
ATOM 4075 N N . ILE B 1 224 ? -32.239 -1.424 36.360 1.00 21.49 349 ILE B N 1
ATOM 4076 C CA . ILE B 1 224 ? -33.290 -1.292 37.362 1.00 23.27 349 ILE B CA 1
ATOM 4077 C C . ILE B 1 224 ? -34.024 0.027 37.229 1.00 23.90 349 ILE B C 1
ATOM 4078 O O . ILE B 1 224 ? -34.568 0.563 38.211 1.00 25.86 349 ILE B O 1
ATOM 4083 N N . THR B 1 225 ? -34.070 0.552 36.006 1.00 23.17 350 THR B N 1
ATOM 4084 C CA . THR B 1 225 ? -34.793 1.791 35.709 1.00 24.18 350 THR B CA 1
ATOM 4085 C C . THR B 1 225 ? -36.235 1.726 36.178 1.00 25.77 350 THR B C 1
ATOM 4086 O O . THR B 1 225 ? -36.750 2.684 36.734 1.00 27.61 350 THR B O 1
ATOM 4090 N N . ASN B 1 226 ? -36.862 0.581 35.941 1.00 26.30 351 ASN B N 1
ATOM 4091 C CA . ASN B 1 226 ? -38.165 0.274 36.505 1.00 28.88 351 ASN B CA 1
ATOM 4092 C C . ASN B 1 226 ? -37.919 -0.741 37.623 1.00 29.58 351 ASN B C 1
ATOM 4093 O O . ASN B 1 226 ? -37.656 -1.908 37.359 1.00 27.83 351 ASN B O 1
ATOM 4098 N N . ALA B 1 227 ? -37.986 -0.284 38.873 1.00 31.89 352 ALA B N 1
ATOM 4099 C CA . ALA B 1 227 ? -37.690 -1.142 40.035 1.00 34.10 352 ALA B CA 1
ATOM 4100 C C . ALA B 1 227 ? -38.508 -2.444 40.060 1.00 36.17 352 ALA B C 1
ATOM 4101 O O . ALA B 1 227 ? -37.993 -3.485 40.483 1.00 36.88 352 ALA B O 1
ATOM 4103 N N . SER B 1 228 ? -39.746 -2.393 39.570 1.00 38.46 353 SER B N 1
ATOM 4104 C CA . SER B 1 228 ? -40.624 -3.576 39.514 1.00 40.64 353 SER B CA 1
ATOM 4105 C C . SER B 1 228 ? -40.346 -4.524 38.329 1.00 39.44 353 SER B C 1
ATOM 4106 O O . SER B 1 228 ? -40.862 -5.644 38.296 1.00 40.87 353 SER B O 1
ATOM 4109 N N . ASP B 1 229 ? -39.528 -4.080 37.369 1.00 36.57 354 ASP B N 1
ATOM 4110 C CA . ASP B 1 229 ? -39.226 -4.865 36.181 1.00 35.56 354 ASP B CA 1
ATOM 4111 C C . ASP B 1 229 ? -37.726 -4.760 35.895 1.00 32.50 354 ASP B C 1
ATOM 4112 O O . ASP B 1 229 ? -37.306 -4.111 34.931 1.00 31.05 354 ASP B O 1
ATOM 4117 N N . PRO B 1 230 ? -36.906 -5.384 36.755 1.00 31.33 355 PRO B N 1
ATOM 4118 C CA . PRO B 1 230 ? -35.464 -5.394 36.501 1.00 29.18 355 PRO B CA 1
ATOM 4119 C C . PRO B 1 230 ? -35.134 -6.181 35.238 1.00 28.44 355 PRO B C 1
ATOM 4120 O O . PRO B 1 230 ? -35.737 -7.221 34.971 1.00 30.09 355 PRO B O 1
ATOM 4124 N N . LEU B 1 231 ? -34.196 -5.664 34.450 1.00 26.54 356 LEU B N 1
ATOM 4125 C CA . LEU B 1 231 ? -33.851 -6.284 33.187 1.00 26.35 356 LEU B CA 1
ATOM 4126 C C . LEU B 1 231 ? -32.410 -6.721 33.254 1.00 24.64 356 LEU B C 1
ATOM 4127 O O . LEU B 1 231 ? -31.521 -5.923 33.570 1.00 25.33 356 LEU B O 1
ATOM 4132 N N . VAL B 1 232 ? -32.164 -7.977 32.919 1.00 25.43 357 VAL B N 1
ATOM 4133 C CA . VAL B 1 232 ? -30.804 -8.483 32.911 1.00 25.50 357 VAL B CA 1
ATOM 4134 C C . VAL B 1 232 ? -29.998 -7.781 31.820 1.00 24.97 357 VAL B C 1
ATOM 4135 O O . VAL B 1 232 ? -30.429 -7.718 30.684 1.00 25.35 357 VAL B O 1
ATOM 4139 N N . MET B 1 233 ? -28.867 -7.211 32.199 1.00 23.41 358 MET B N 1
ATOM 4140 C CA . MET B 1 233 ? -27.904 -6.656 31.246 1.00 24.13 358 MET B CA 1
ATOM 4141 C C . MET B 1 233 ? -26.743 -7.632 31.085 1.00 24.29 358 MET B C 1
ATOM 4142 O O . MET B 1 233 ? -26.254 -7.830 29.982 1.00 25.58 358 MET B O 1
ATOM 4147 N N . TYR B 1 234 ? -26.317 -8.237 32.200 1.00 24.58 359 TYR B N 1
ATOM 4148 C CA . TYR B 1 234 ? -25.253 -9.232 32.235 1.00 24.89 359 TYR B CA 1
ATOM 4149 C C . TYR B 1 234 ? -25.577 -10.365 33.225 1.00 25.94 359 TYR B C 1
ATOM 4150 O O . TYR B 1 234 ? -26.038 -10.110 34.326 1.00 24.39 359 TYR B O 1
ATOM 4159 N N . GLY B 1 235 ? -25.316 -11.608 32.831 1.00 27.49 360 GLY B N 1
ATOM 4160 C CA . GLY B 1 235 ? -25.504 -12.777 33.709 1.00 28.64 360 GLY B CA 1
ATOM 4161 C C . GLY B 1 235 ? -26.690 -13.627 33.287 1.00 30.18 360 GLY B C 1
ATOM 4162 O O . GLY B 1 235 ? -27.335 -13.339 32.273 1.00 30.68 360 GLY B O 1
ATOM 4163 N N . ASN B 1 236 ? -27.015 -14.646 34.089 1.00 31.55 361 ASN B N 1
ATOM 4164 C CA . ASN B 1 236 ? -28.060 -15.626 33.740 1.00 34.22 361 ASN B CA 1
ATOM 4165 C C . ASN B 1 236 ? -29.469 -15.149 34.123 1.00 35.50 361 ASN B C 1
ATOM 4166 O O . ASN B 1 236 ? -29.634 -14.043 34.630 1.00 33.28 361 ASN B O 1
ATOM 4171 N N . GLN B 1 237 ? -30.480 -15.982 33.881 1.00 39.73 362 GLN B N 1
ATOM 4172 C CA . GLN B 1 237 ? -31.876 -15.565 34.080 1.00 42.04 362 GLN B CA 1
ATOM 4173 C C . GLN B 1 237 ? -32.465 -15.993 35.439 1.00 43.98 362 GLN B C 1
ATOM 4174 O O . GLN B 1 237 ? -33.688 -15.959 35.616 1.00 45.58 362 GLN B O 1
ATOM 4180 N N . ASP B 1 238 ? -31.615 -16.365 36.398 1.00 44.25 363 ASP B N 1
ATOM 4181 C CA . ASP B 1 238 ? -32.097 -16.874 37.691 1.00 46.63 363 ASP B CA 1
ATOM 4182 C C . ASP B 1 238 ? -32.781 -15.778 38.522 1.00 46.58 363 ASP B C 1
ATOM 4183 O O . ASP B 1 238 ? -32.310 -14.636 38.564 1.00 44.03 363 ASP B O 1
ATOM 4188 N N . GLU B 1 239 ? -33.890 -16.143 39.172 1.00 49.94 364 GLU B N 1
ATOM 4189 C CA . GLU B 1 239 ? -34.731 -15.190 39.913 1.00 50.63 364 GLU B CA 1
ATOM 4190 C C . GLU B 1 239 ? -34.443 -15.245 41.411 1.00 51.96 364 GLU B C 1
ATOM 4191 O O . GLU B 1 239 ? -33.290 -15.405 41.829 1.00 52.04 364 GLU B O 1
ATOM 4193 N N . SER B 1 244 ? -28.892 -17.141 49.139 1.00 60.65 369 SER B N 1
ATOM 4194 C CA . SER B 1 244 ? -29.186 -16.234 50.246 1.00 61.42 369 SER B CA 1
ATOM 4195 C C . SER B 1 244 ? -28.300 -14.983 50.197 1.00 58.29 369 SER B C 1
ATOM 4196 O O . SER B 1 244 ? -28.765 -13.896 49.830 1.00 57.06 369 SER B O 1
ATOM 4199 N N . LEU B 1 245 ? -27.025 -15.151 50.550 1.00 57.11 370 LEU B N 1
ATOM 4200 C CA . LEU B 1 245 ? -26.102 -14.028 50.711 1.00 54.32 370 LEU B CA 1
ATOM 4201 C C . LEU B 1 245 ? -25.726 -13.405 49.369 1.00 49.78 370 LEU B C 1
ATOM 4202 O O . LEU B 1 245 ? -24.955 -13.981 48.605 1.00 49.00 370 LEU B O 1
ATOM 4204 N N . SER B 1 246 ? -26.287 -12.234 49.083 1.00 47.12 371 SER B N 1
ATOM 4205 C CA . SER B 1 246 ? -25.850 -11.437 47.942 1.00 42.86 371 SER B CA 1
ATOM 4206 C C . SER B 1 246 ? -25.225 -10.145 48.436 1.00 39.98 371 SER B C 1
ATOM 4207 O O . SER B 1 246 ? -25.318 -9.796 49.613 1.00 42.09 371 SER B O 1
ATOM 4210 N N . HIS B 1 247 ? -24.543 -9.458 47.539 1.00 33.82 372 HIS B N 1
ATOM 4211 C CA . HIS B 1 247 ? -24.076 -8.120 47.810 1.00 31.45 372 HIS B CA 1
ATOM 4212 C C . HIS B 1 247 ? -24.450 -7.293 46.600 1.00 28.72 372 HIS B C 1
ATOM 4213 O O . HIS B 1 247 ? -24.331 -7.771 45.498 1.00 26.50 372 HIS B O 1
ATOM 4220 N N . GLU B 1 248 ? -24.931 -6.082 46.844 1.00 27.70 373 GLU B N 1
ATOM 4221 C CA A GLU B 1 248 ? -25.233 -5.129 45.783 0.47 27.02 373 GLU B CA 1
ATOM 4222 C CA B GLU B 1 248 ? -25.224 -5.136 45.782 0.53 26.81 373 GLU B CA 1
ATOM 4223 C C . GLU B 1 248 ? -24.071 -4.152 45.693 1.00 25.79 373 GLU B C 1
ATOM 4224 O O . GLU B 1 248 ? -23.705 -3.529 46.690 1.00 27.67 373 GLU B O 1
ATOM 4235 N N . SER B 1 249 ? -23.490 -4.024 44.500 1.00 25.56 374 SER B N 1
ATOM 4236 C CA . SER B 1 249 ? -22.458 -3.038 44.272 1.00 25.10 374 SER B CA 1
ATOM 4237 C C . SER B 1 249 ? -23.009 -1.986 43.318 1.00 25.22 374 SER B C 1
ATOM 4238 O O . SER B 1 249 ? -23.725 -2.301 42.362 1.00 24.34 374 SER B O 1
ATOM 4241 N N . LYS B 1 250 ? -22.670 -0.738 43.598 1.00 27.49 375 LYS B N 1
ATOM 4242 C CA . LYS B 1 250 ? -23.173 0.415 42.838 1.00 28.35 375 LYS B CA 1
ATOM 4243 C C . LYS B 1 250 ? -22.600 0.489 41.409 1.00 26.90 375 LYS B C 1
ATOM 4244 O O . LYS B 1 250 ? -21.420 0.207 41.190 1.00 26.83 375 LYS B O 1
ATOM 4250 N N . LEU B 1 251 ? -23.450 0.848 40.445 1.00 25.74 376 LEU B N 1
ATOM 4251 C CA . LEU B 1 251 ? -23.023 1.209 39.087 1.00 24.51 376 LEU B CA 1
ATOM 4252 C C . LEU B 1 251 ? -23.700 2.498 38.690 1.00 24.83 376 LEU B C 1
ATOM 4253 O O . LEU B 1 251 ? -24.867 2.721 39.010 1.00 26.85 376 LEU B O 1
ATOM 4258 N N . ASP B 1 252 ? -22.954 3.369 38.027 1.00 23.27 377 ASP B N 1
ATOM 4259 C CA . ASP B 1 252 ? -23.527 4.577 37.433 1.00 22.49 377 ASP B CA 1
ATOM 4260 C C . ASP B 1 252 ? -22.948 4.708 36.048 1.00 22.12 377 ASP B C 1
ATOM 4261 O O . ASP B 1 252 ? -21.793 5.100 35.891 1.00 22.41 377 ASP B O 1
ATOM 4266 N N . PHE B 1 253 ? -23.774 4.407 35.048 1.00 19.84 378 PHE B N 1
ATOM 4267 C CA . PHE B 1 253 ? -23.358 4.454 33.642 1.00 20.03 378 PHE B CA 1
ATOM 4268 C C . PHE B 1 253 ? -23.594 5.803 32.970 1.00 21.14 378 PHE B C 1
ATOM 4269 O O . PHE B 1 253 ? -23.284 5.954 31.781 1.00 22.63 378 PHE B O 1
ATOM 4277 N N . GLY B 1 254 ? -24.073 6.805 33.703 1.00 22.57 379 GLY B N 1
ATOM 4278 C CA . GLY B 1 254 ? -23.991 8.186 33.228 1.00 23.15 379 GLY B CA 1
ATOM 4279 C C . GLY B 1 254 ? -25.208 8.768 32.523 1.00 23.49 379 GLY B C 1
ATOM 4280 O O . GLY B 1 254 ? -25.172 9.938 32.106 1.00 26.43 379 GLY B O 1
ATOM 4281 N N . ASP B 1 255 ? -26.263 7.962 32.384 1.00 21.36 380 ASP B N 1
ATOM 4282 C CA . ASP B 1 255 ? -27.550 8.471 31.880 1.00 19.95 380 ASP B CA 1
ATOM 4283 C C . ASP B 1 255 ? -28.565 8.520 33.025 1.00 21.34 380 ASP B C 1
ATOM 4284 O O . ASP B 1 255 ? -28.990 7.480 33.494 1.00 21.46 380 ASP B O 1
ATOM 4289 N N . PRO B 1 256 ? -28.965 9.717 33.456 1.00 23.00 381 PRO B N 1
ATOM 4290 C CA . PRO B 1 256 ? -29.920 9.820 34.567 1.00 24.87 381 PRO B CA 1
ATOM 4291 C C . PRO B 1 256 ? -31.282 9.139 34.345 1.00 25.16 381 PRO B C 1
ATOM 4292 O O . PRO B 1 256 ? -32.009 8.884 35.320 1.00 26.72 381 PRO B O 1
ATOM 4296 N N . PHE B 1 257 ? -31.627 8.872 33.090 1.00 23.11 382 PHE B N 1
ATOM 4297 C CA . PHE B 1 257 ? -32.869 8.183 32.742 1.00 23.65 382 PHE B CA 1
ATOM 4298 C C . PHE B 1 257 ? -32.863 6.710 33.116 1.00 23.06 382 PHE B C 1
ATOM 4299 O O . PHE B 1 257 ? -33.917 6.103 33.263 1.00 24.33 382 PHE B O 1
ATOM 4307 N N . ARG B 1 258 ? -31.670 6.140 33.266 1.00 22.01 383 ARG B N 1
ATOM 4308 C CA . ARG B 1 258 ? -31.492 4.713 33.513 1.00 20.94 383 ARG B CA 1
ATOM 4309 C C . ARG B 1 258 ? -30.806 4.523 34.860 1.00 22.17 383 ARG B C 1
ATOM 4310 O O . ARG B 1 258 ? -30.109 5.416 35.339 1.00 23.58 383 ARG B O 1
ATOM 4318 N N . LYS B 1 259 ? -31.041 3.362 35.456 1.00 21.82 384 LYS B N 1
ATOM 4319 C CA A LYS B 1 259 ? -30.399 2.981 36.710 0.50 22.50 384 LYS B CA 1
ATOM 4320 C CA B LYS B 1 259 ? -30.388 2.974 36.697 0.50 22.48 384 LYS B CA 1
ATOM 4321 C C . LYS B 1 259 ? -29.921 1.540 36.580 1.00 21.38 384 LYS B C 1
ATOM 4322 O O . LYS B 1 259 ? -30.562 0.734 35.938 1.00 20.67 384 LYS B O 1
ATOM 4333 N N . HIS B 1 260 ? -28.778 1.233 37.196 1.00 20.77 385 HIS B N 1
ATOM 4334 C CA . HIS B 1 260 ? -28.180 -0.081 37.090 1.00 20.62 385 HIS B CA 1
ATOM 4335 C C . HIS B 1 260 ? -27.603 -0.478 38.439 1.00 21.69 385 HIS B C 1
ATOM 4336 O O . HIS B 1 260 ? -27.364 0.375 39.298 1.00 23.40 385 HIS B O 1
ATOM 4343 N N . LYS B 1 261 ? -27.435 -1.773 38.626 1.00 20.81 386 LYS B N 1
ATOM 4344 C CA . LYS B 1 261 ? -26.737 -2.299 39.809 1.00 21.42 386 LYS B CA 1
ATOM 4345 C C . LYS B 1 261 ? -26.056 -3.600 39.442 1.00 21.39 386 LYS B C 1
ATOM 4346 O O . LYS B 1 261 ? -26.458 -4.301 38.519 1.00 20.14 386 LYS B O 1
ATOM 4352 N N . MET B 1 262 ? -25.013 -3.920 40.197 1.00 21.13 387 MET B N 1
ATOM 4353 C CA . MET B 1 262 ? -24.352 -5.222 40.116 1.00 21.27 387 MET B CA 1
ATOM 4354 C C . MET B 1 262 ? -24.716 -5.990 41.365 1.00 21.80 387 MET B C 1
ATOM 4355 O O . MET B 1 262 ? -24.723 -5.432 42.455 1.00 23.42 387 MET B O 1
ATOM 4360 N N . ILE B 1 263 ? -25.027 -7.268 41.210 1.00 21.58 388 ILE B N 1
ATOM 4361 C CA . ILE B 1 263 ? -25.274 -8.147 42.343 1.00 24.09 388 ILE B CA 1
ATOM 4362 C C . ILE B 1 263 ? -24.351 -9.335 42.216 1.00 23.88 388 ILE B C 1
ATOM 4363 O O . ILE B 1 263 ? -24.237 -9.923 41.133 1.00 23.37 388 ILE B O 1
ATOM 4368 N N . CYS B 1 264 ? -23.674 -9.665 43.313 1.00 25.15 389 CYS B N 1
ATOM 4369 C CA . CYS B 1 264 ? -22.847 -10.855 43.379 1.00 26.20 389 CYS B CA 1
ATOM 4370 C C . CYS B 1 264 ? -23.262 -11.761 44.532 1.00 27.64 389 CYS B C 1
ATOM 4371 O O . CYS B 1 264 ? -23.627 -11.290 45.612 1.00 27.88 389 CYS B O 1
ATOM 4374 N N . ARG B 1 265 ? -23.153 -13.060 44.282 1.00 29.70 390 ARG B N 1
ATOM 4375 C CA . ARG B 1 265 ? -23.542 -14.126 45.203 1.00 33.62 390 ARG B CA 1
ATOM 4376 C C . ARG B 1 265 ? -22.497 -15.234 45.130 1.00 33.95 390 ARG B C 1
ATOM 4377 O O . ARG B 1 265 ? -21.872 -15.407 44.094 1.00 32.77 390 ARG B O 1
ATOM 4385 N N . TYR B 1 266 ? -22.340 -16.015 46.191 1.00 35.85 391 TYR B N 1
ATOM 4386 C CA . TYR B 1 266 ? -21.576 -17.246 46.070 1.00 37.35 391 TYR B CA 1
ATOM 4387 C C . TYR B 1 266 ? -22.437 -18.343 45.450 1.00 40.07 391 TYR B C 1
ATOM 4388 O O . TYR B 1 266 ? -23.658 -18.300 45.572 1.00 41.67 391 TYR B O 1
ATOM 4397 N N . HIS B 1 267 ? -21.798 -19.311 44.791 1.00 41.92 392 HIS B N 1
ATOM 4398 C CA . HIS B 1 267 ? -22.482 -20.518 44.298 1.00 45.24 392 HIS B CA 1
ATOM 4399 C C . HIS B 1 267 ? -23.076 -21.376 45.425 1.00 48.74 392 HIS B C 1
ATOM 4400 O O . HIS B 1 267 ? -24.247 -21.767 45.351 1.00 51.15 392 HIS B O 1
ATOM 4407 N N . GLN B 1 268 ? -22.268 -21.671 46.443 1.00 50.12 393 GLN B N 1
ATOM 4408 C CA A GLN B 1 268 ? -22.671 -22.531 47.561 0.57 52.89 393 GLN B CA 1
ATOM 4409 C CA B GLN B 1 268 ? -22.698 -22.523 47.566 0.43 52.82 393 GLN B CA 1
ATOM 4410 C C . GLN B 1 268 ? -22.670 -21.767 48.891 1.00 52.95 393 GLN B C 1
ATOM 4411 O O . GLN B 1 268 ? -22.768 -20.541 48.925 1.00 51.26 393 GLN B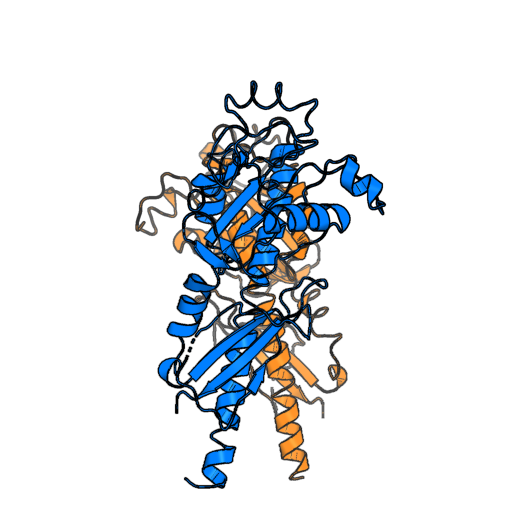 O 1
#